Protein AF-0000000087189036 (afdb_homodimer)

Structure (mmCIF, N/CA/C/O backbone):
data_AF-0000000087189036-model_v1
#
loop_
_entity.id
_entity.type
_entity.pdbx_description
1 polymer 'Glucose-1-phosphate thymidylyltransferase'
#
loop_
_atom_site.group_PDB
_atom_site.id
_atom_site.type_symbol
_atom_site.label_atom_id
_atom_site.label_alt_id
_atom_site.label_comp_id
_atom_site.label_asym_id
_atom_site.label_entity_id
_atom_site.label_seq_id
_atom_site.pdbx_PDB_ins_code
_atom_site.Cartn_x
_atom_site.Cartn_y
_atom_site.Cartn_z
_atom_site.occupancy
_atom_site.B_iso_or_equiv
_atom_site.auth_seq_id
_atom_site.auth_comp_id
_atom_site.auth_asym_id
_atom_site.auth_atom_id
_atom_site.pdbx_PDB_model_num
ATOM 1 N N . MET A 1 1 ? 20.219 30.484 13.648 1 93.75 1 MET A N 1
ATOM 2 C CA . MET A 1 1 ? 19.25 29.469 14.047 1 93.75 1 MET A CA 1
ATOM 3 C C . MET A 1 1 ? 18.969 28.5 12.898 1 93.75 1 MET A C 1
ATOM 5 O O . MET A 1 1 ? 18.891 28.922 11.742 1 93.75 1 MET A O 1
ATOM 9 N N . LYS A 1 2 ? 18.953 27.203 13.164 1 98.38 2 LYS A N 1
ATOM 10 C CA . LYS A 1 2 ? 18.625 26.172 12.195 1 98.38 2 LYS A CA 1
ATOM 11 C C . LYS A 1 2 ? 17.281 25.516 12.508 1 98.38 2 LYS A C 1
ATOM 13 O O . LYS A 1 2 ? 16.609 25.906 13.469 1 98.38 2 LYS A O 1
ATOM 18 N N . ALA A 1 3 ? 16.859 24.656 11.586 1 98.81 3 ALA A N 1
ATOM 19 C CA . ALA A 1 3 ? 15.625 23.922 11.859 1 98.81 3 ALA A CA 1
ATOM 20 C C . ALA A 1 3 ? 15.828 22.422 11.672 1 98.81 3 ALA A C 1
ATOM 22 O O . ALA A 1 3 ? 16.656 22 10.867 1 98.81 3 ALA A O 1
ATOM 23 N N . LEU A 1 4 ? 15.156 21.656 12.453 1 98.81 4 LEU A N 1
ATOM 24 C CA . LEU A 1 4 ? 15.125 20.203 12.359 1 98.81 4 LEU A CA 1
ATOM 25 C C . LEU A 1 4 ? 13.688 19.703 12.211 1 98.81 4 LEU A C 1
ATOM 27 O O . LEU A 1 4 ? 12.844 19.953 13.078 1 98.81 4 LEU A O 1
ATOM 31 N N . VAL A 1 5 ? 13.406 19.047 11.125 1 98.62 5 VAL A N 1
ATOM 32 C CA . VAL A 1 5 ? 12.078 18.516 10.844 1 98.62 5 VAL A CA 1
ATOM 33 C C . VAL A 1 5 ? 12.102 17 10.922 1 98.62 5 VAL A C 1
ATOM 35 O O . VAL A 1 5 ? 12.969 16.359 10.312 1 98.62 5 VAL A O 1
ATOM 38 N N . LEU A 1 6 ? 11.242 16.453 11.68 1 97.06 6 LEU A N 1
ATOM 39 C CA . LEU A 1 6 ? 11.195 15 11.852 1 97.06 6 LEU A CA 1
ATOM 40 C C . LEU A 1 6 ? 10.195 14.375 10.891 1 97.06 6 LEU A C 1
ATOM 42 O O . LEU A 1 6 ? 9.008 14.703 10.914 1 97.06 6 LEU A O 1
ATOM 46 N N . SER A 1 7 ? 10.625 13.445 10.07 1 93.81 7 SER A N 1
ATOM 47 C CA . SER A 1 7 ? 9.805 12.758 9.078 1 93.81 7 SER A CA 1
ATOM 48 C C . SER A 1 7 ? 10.109 11.258 9.055 1 93.81 7 SER A C 1
ATOM 50 O O . SER A 1 7 ? 10.141 10.648 7.984 1 93.81 7 SER A O 1
ATOM 52 N N . GLY A 1 8 ? 10.383 10.641 10.18 1 85.31 8 GLY A N 1
ATOM 53 C CA . GLY A 1 8 ? 10.82 9.25 10.211 1 85.31 8 GLY A CA 1
ATOM 54 C C . GLY A 1 8 ? 9.727 8.289 10.625 1 85.31 8 GLY A C 1
ATOM 55 O O . GLY A 1 8 ? 9.906 7.074 10.586 1 85.31 8 GLY A O 1
ATOM 56 N N . GLY A 1 9 ? 8.555 8.75 10.914 1 83.44 9 GLY A N 1
ATOM 57 C CA . GLY A 1 9 ? 7.496 7.883 11.414 1 83.44 9 GLY A CA 1
ATOM 58 C C . GLY A 1 9 ? 6.926 6.961 10.344 1 83.44 9 GLY A C 1
ATOM 59 O O . GLY A 1 9 ? 6.871 7.328 9.172 1 83.44 9 GLY A O 1
ATOM 60 N N . SER A 1 10 ? 6.441 5.773 10.742 1 82.81 10 SER A N 1
ATOM 61 C CA . SER A 1 10 ? 5.969 4.738 9.82 1 82.81 10 SER A CA 1
ATOM 62 C C . SER A 1 10 ? 4.566 5.047 9.312 1 82.81 10 SER A C 1
ATOM 64 O O . SER A 1 10 ? 4.141 4.52 8.281 1 82.81 10 SER A O 1
ATOM 66 N N . GLY A 1 11 ? 3.793 5.773 10.055 1 89.75 11 GLY A N 1
ATOM 67 C CA . GLY A 1 11 ? 2.477 6.207 9.609 1 89.75 11 GLY A CA 1
ATOM 68 C C . GLY A 1 11 ? 1.443 5.094 9.641 1 89.75 11 GLY A C 1
ATOM 69 O O . GLY A 1 11 ? 0.554 5.047 8.781 1 89.75 11 GLY A O 1
ATOM 70 N N . THR A 1 12 ? 1.491 4.145 10.609 1 90.62 12 THR A N 1
ATOM 71 C CA . THR A 1 12 ? 0.634 2.965 10.656 1 90.62 12 THR A CA 1
ATOM 72 C C . THR A 1 12 ? -0.831 3.367 10.797 1 90.62 12 THR A C 1
ATOM 74 O O . THR A 1 12 ? -1.716 2.709 10.242 1 90.62 12 THR A O 1
ATOM 77 N N . ARG A 1 13 ? -1.108 4.523 11.445 1 92 13 ARG A N 1
ATOM 78 C CA . ARG A 1 13 ? -2.486 4.938 11.688 1 92 13 ARG A CA 1
ATOM 79 C C . ARG A 1 13 ? -3.078 5.629 10.469 1 92 13 ARG A C 1
ATOM 81 O O . ARG A 1 13 ? -4.27 5.945 10.445 1 92 13 ARG A O 1
ATOM 88 N N . LEU A 1 14 ? -2.316 5.789 9.469 1 95.69 14 LEU A N 1
ATOM 89 C CA . LEU A 1 14 ? -2.793 6.453 8.258 1 95.69 14 LEU A CA 1
ATOM 90 C C . LEU A 1 14 ? -2.98 5.449 7.125 1 95.69 14 LEU A C 1
ATOM 92 O O . LEU A 1 14 ? -3.193 5.836 5.977 1 95.69 14 LEU A O 1
ATOM 96 N N . ARG A 1 15 ? -2.807 4.188 7.449 1 96.06 15 ARG A N 1
ATOM 97 C CA . ARG A 1 15 ? -3.131 3.182 6.445 1 96.06 15 ARG A CA 1
ATOM 98 C C . ARG A 1 15 ? -4.57 3.332 5.965 1 96.06 15 ARG A C 1
ATOM 100 O O . ARG A 1 15 ? -5.449 3.719 6.738 1 96.06 15 ARG A O 1
ATOM 107 N N . PRO A 1 16 ? -4.848 3.133 4.688 1 97.25 16 PRO A N 1
ATOM 108 C CA . PRO A 1 16 ? -4 2.422 3.729 1 97.25 16 PRO A CA 1
ATOM 109 C C . PRO A 1 16 ? -3.031 3.348 2.996 1 97.25 16 PRO A C 1
ATOM 111 O O . PRO A 1 16 ? -2.193 2.881 2.219 1 97.25 16 PRO A O 1
ATOM 114 N N . PHE A 1 17 ? -3.027 4.594 3.195 1 97.19 17 PHE A N 1
ATOM 115 C CA . PHE A 1 17 ? -2.266 5.555 2.404 1 97.19 17 PHE A CA 1
ATOM 116 C C . PHE A 1 17 ? -0.776 5.441 2.707 1 97.19 17 PHE A C 1
ATOM 118 O O . PHE A 1 17 ? 0.056 5.547 1.802 1 97.19 17 PHE A O 1
ATOM 125 N N . SER A 1 18 ? -0.457 5.164 3.947 1 95.75 18 SER A N 1
ATOM 126 C CA . SER A 1 18 ? 0.939 5.109 4.367 1 95.75 18 SER A CA 1
ATOM 127 C C . SER A 1 18 ? 1.623 3.844 3.855 1 95.75 18 SER A C 1
ATOM 129 O O . SER A 1 18 ? 2.84 3.693 3.986 1 95.75 18 SER A O 1
ATOM 131 N N . HIS A 1 19 ? 0.878 2.916 3.236 1 94.56 19 HIS A N 1
ATOM 132 C CA . HIS A 1 19 ? 1.521 1.787 2.576 1 94.56 19 HIS A CA 1
ATOM 133 C C . HIS A 1 19 ? 2.309 2.24 1.352 1 94.56 19 HIS A C 1
ATOM 135 O O . HIS A 1 19 ? 3.299 1.607 0.975 1 94.56 19 HIS A O 1
ATOM 141 N N . SER A 1 20 ? 1.909 3.357 0.761 1 94.06 20 SER A N 1
ATOM 142 C CA . SER A 1 20 ? 2.506 3.727 -0.518 1 94.06 20 SER A CA 1
ATOM 143 C C . SER A 1 20 ? 3.213 5.074 -0.428 1 94.06 20 SER A C 1
ATOM 145 O O . SER A 1 20 ? 3.961 5.453 -1.333 1 94.06 20 SER A O 1
ATOM 147 N N . MET A 1 21 ? 2.988 5.734 0.669 1 93.81 21 MET A N 1
ATOM 148 C CA . MET A 1 21 ? 3.639 7.035 0.784 1 93.81 21 MET A CA 1
ATOM 149 C C . MET A 1 21 ? 3.91 7.383 2.244 1 93.81 21 MET A C 1
ATOM 151 O O . MET A 1 21 ? 3.143 7 3.131 1 93.81 21 MET A O 1
ATOM 155 N N . PRO A 1 22 ? 5.02 8.211 2.475 1 94.62 22 PRO A N 1
ATOM 156 C CA . PRO A 1 22 ? 5.195 8.742 3.828 1 94.62 22 PRO A CA 1
ATOM 157 C C . PRO A 1 22 ? 4.039 9.641 4.266 1 94.62 22 PRO A C 1
ATOM 159 O O . PRO A 1 22 ? 3.504 10.398 3.455 1 94.62 22 PRO A O 1
ATOM 162 N N . LYS A 1 23 ? 3.695 9.523 5.504 1 94.69 23 LYS A N 1
ATOM 163 C CA . LYS A 1 23 ? 2.547 10.289 5.984 1 94.69 23 LYS A CA 1
ATOM 164 C C . LYS A 1 23 ? 2.785 11.789 5.84 1 94.69 23 LYS A C 1
ATOM 166 O O . LYS A 1 23 ? 1.837 12.555 5.68 1 94.69 23 LYS A O 1
ATOM 171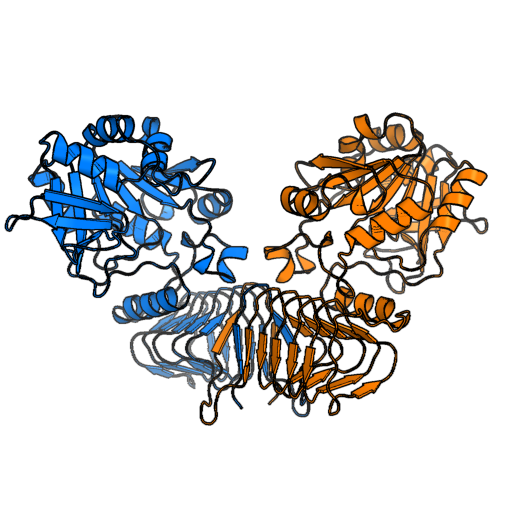 N N . GLN A 1 24 ? 4.02 12.227 5.867 1 95.62 24 GLN A N 1
ATOM 172 C CA . GLN A 1 24 ? 4.359 13.648 5.777 1 95.62 24 GLN A CA 1
ATOM 173 C C . GLN A 1 24 ? 4.109 14.18 4.367 1 95.62 24 GLN A C 1
ATOM 175 O O . GLN A 1 24 ? 4.117 15.391 4.148 1 95.62 24 GLN A O 1
ATOM 180 N N . LEU A 1 25 ? 3.938 13.281 3.42 1 96.81 25 LEU A N 1
ATOM 181 C CA . LEU A 1 25 ? 3.689 13.711 2.047 1 96.81 25 LEU A CA 1
ATOM 182 C C . LEU A 1 25 ? 2.197 13.688 1.729 1 96.81 25 LEU A C 1
ATOM 184 O O . LEU A 1 25 ? 1.791 14.016 0.613 1 96.81 25 LEU A O 1
ATOM 188 N N . MET A 1 26 ? 1.364 13.266 2.67 1 97.12 26 MET A N 1
ATOM 189 C CA . MET A 1 26 ? -0.082 13.305 2.473 1 97.12 26 MET A CA 1
ATOM 190 C C . MET A 1 26 ? -0.547 14.711 2.119 1 97.12 26 MET A C 1
ATOM 192 O O . MET A 1 26 ? -0.223 15.672 2.822 1 97.12 26 MET A O 1
ATOM 196 N N . PRO A 1 27 ? -1.29 14.875 1.108 1 97.62 27 PRO A N 1
ATOM 197 C CA . PRO A 1 27 ? -1.709 16.219 0.71 1 97.62 27 PRO A CA 1
ATOM 198 C C . PRO A 1 27 ? -2.898 16.734 1.52 1 97.62 27 PRO A C 1
ATOM 200 O O . PRO A 1 27 ? -3.84 15.977 1.782 1 97.62 27 PRO A O 1
ATOM 203 N N . ILE A 1 28 ? -2.805 17.891 1.93 1 97.75 28 ILE A N 1
ATOM 204 C CA . ILE A 1 28 ? -3.883 18.688 2.494 1 97.75 28 ILE A CA 1
ATOM 205 C C . ILE A 1 28 ? -4.148 19.891 1.595 1 97.75 28 ILE A C 1
ATOM 207 O O . ILE A 1 28 ? -3.271 20.734 1.396 1 97.75 28 ILE A O 1
ATOM 211 N N . ALA A 1 29 ? -5.391 19.953 1.033 1 98.19 29 ALA A N 1
ATOM 212 C CA . ALA A 1 29 ? -5.695 20.969 0.027 1 98.19 29 ALA A CA 1
ATOM 213 C C . ALA A 1 29 ? -4.668 20.953 -1.104 1 98.19 29 ALA A C 1
ATOM 215 O O . ALA A 1 29 ? -4.188 22 -1.536 1 98.19 29 ALA A O 1
ATOM 216 N N . ASN A 1 30 ? -4.203 19.781 -1.51 1 98.19 30 ASN A N 1
ATOM 217 C CA . ASN A 1 30 ? -3.354 19.453 -2.65 1 98.19 30 ASN A CA 1
ATOM 218 C C . ASN A 1 30 ? -1.903 19.859 -2.396 1 98.19 30 ASN A C 1
ATOM 220 O O . ASN A 1 30 ? -1.103 19.922 -3.33 1 98.19 30 ASN A O 1
ATOM 224 N N . LYS A 1 31 ? -1.569 20.109 -1.142 1 97.19 31 LYS A N 1
ATOM 225 C CA . LYS A 1 31 ? -0.198 20.406 -0.733 1 97.19 31 LYS A CA 1
ATOM 226 C C . LYS A 1 31 ? 0.262 19.453 0.367 1 97.19 31 LYS A C 1
ATOM 228 O O . LYS A 1 31 ? -0.455 19.234 1.346 1 97.19 31 LYS A O 1
ATOM 233 N N . PRO A 1 32 ? 1.471 18.859 0.151 1 97.25 32 PRO A N 1
ATOM 234 C CA . PRO A 1 32 ? 1.954 17.953 1.19 1 97.25 32 PRO A CA 1
ATOM 235 C C . PRO A 1 32 ? 2.082 18.625 2.555 1 97.25 32 PRO A C 1
ATOM 237 O O . PRO A 1 32 ? 2.49 19.781 2.637 1 97.25 32 PRO A O 1
ATOM 240 N N . VAL A 1 33 ? 1.792 17.906 3.607 1 97.19 33 VAL A N 1
ATOM 241 C CA . VAL A 1 33 ? 1.893 18.391 4.98 1 97.19 33 VAL A CA 1
ATOM 242 C C . VAL A 1 33 ? 3.283 18.969 5.223 1 97.19 33 VAL A C 1
ATOM 244 O O . VAL A 1 33 ? 3.42 20.062 5.785 1 97.19 33 VAL A O 1
ATOM 247 N N . LEU A 1 34 ? 4.293 18.312 4.703 1 97.25 34 LEU A N 1
ATOM 248 C CA . LEU A 1 34 ? 5.684 18.688 4.938 1 97.25 34 LEU A CA 1
ATOM 249 C C . LEU A 1 34 ? 5.98 20.062 4.332 1 97.25 34 LEU A C 1
ATOM 251 O O . LEU A 1 34 ? 6.809 20.812 4.855 1 97.25 34 LEU A O 1
ATOM 255 N N . GLU A 1 35 ? 5.328 20.422 3.318 1 97.75 35 GLU A N 1
ATOM 256 C CA . GLU A 1 35 ? 5.539 21.734 2.709 1 97.75 35 GLU A CA 1
ATOM 257 C C . GLU A 1 35 ? 4.977 22.844 3.586 1 97.75 35 GLU A C 1
ATOM 259 O O . GLU A 1 35 ? 5.555 23.938 3.666 1 97.75 35 GLU A O 1
ATOM 264 N N . TYR A 1 36 ? 3.832 22.594 4.223 1 97.5 36 TYR A N 1
ATOM 265 C CA . TYR A 1 36 ? 3.318 23.562 5.184 1 97.5 36 TYR A CA 1
ATOM 266 C C . TYR A 1 36 ? 4.328 23.812 6.301 1 97.5 36 TYR A C 1
ATOM 268 O O . TYR A 1 36 ? 4.555 24.953 6.695 1 97.5 36 TYR A O 1
ATOM 276 N N . VAL A 1 37 ? 4.918 22.734 6.73 1 98 37 VAL A N 1
ATOM 277 C CA . VAL A 1 37 ? 5.895 22.797 7.809 1 98 37 VAL A CA 1
ATOM 278 C C . VAL A 1 37 ? 7.09 23.641 7.379 1 98 37 VAL A C 1
ATOM 280 O O . VAL A 1 37 ? 7.504 24.547 8.094 1 98 37 VAL A O 1
ATOM 283 N N . LEU A 1 38 ? 7.602 23.406 6.199 1 98.44 38 LEU A N 1
ATOM 284 C CA . LEU A 1 38 ? 8.766 24.125 5.688 1 98.44 38 LEU A CA 1
ATOM 285 C C . LEU A 1 38 ? 8.453 25.594 5.461 1 98.44 38 LEU A C 1
ATOM 287 O O . LEU A 1 38 ? 9.289 26.469 5.73 1 98.44 38 LEU A O 1
ATOM 291 N N . GLU A 1 39 ? 7.305 25.875 5 1 98.06 39 GLU A N 1
ATOM 292 C CA . GLU A 1 39 ? 6.883 27.25 4.809 1 98.06 39 GLU A CA 1
ATOM 293 C C . GLU A 1 39 ? 6.805 28 6.137 1 98.06 39 GLU A C 1
ATOM 295 O O . GLU A 1 39 ? 7.207 29.156 6.227 1 98.06 39 GLU A O 1
ATOM 300 N N . ASN A 1 40 ? 6.266 27.328 7.121 1 97.94 40 ASN A N 1
ATOM 301 C CA . ASN A 1 40 ? 6.219 27.922 8.461 1 97.94 40 ASN A CA 1
ATOM 302 C C . ASN A 1 40 ? 7.613 28.266 8.969 1 97.94 40 ASN A C 1
ATOM 304 O O . ASN A 1 40 ? 7.832 29.344 9.516 1 97.94 40 ASN A O 1
ATOM 308 N N . ILE A 1 41 ? 8.516 27.359 8.766 1 98.5 41 ILE A N 1
ATOM 309 C CA . ILE A 1 41 ? 9.883 27.547 9.219 1 98.5 41 ILE A CA 1
ATOM 310 C C . ILE A 1 41 ? 10.523 28.703 8.461 1 98.5 41 ILE A C 1
ATOM 312 O O . ILE A 1 41 ? 11.141 29.594 9.062 1 98.5 41 ILE A O 1
ATOM 316 N N . ARG A 1 42 ? 10.383 28.719 7.188 1 98.5 42 ARG A N 1
ATOM 317 C CA . ARG A 1 42 ? 10.945 29.781 6.359 1 98.5 42 ARG A CA 1
ATOM 318 C C . ARG A 1 42 ? 10.445 31.156 6.816 1 98.5 42 ARG A C 1
ATOM 320 O O . ARG A 1 42 ? 11.203 32.125 6.832 1 98.5 42 ARG A O 1
ATOM 327 N N . ALA A 1 43 ? 9.219 31.234 7.148 1 98.12 43 ALA A N 1
ATOM 328 C CA . ALA A 1 43 ? 8.594 32.5 7.555 1 98.12 43 ALA A CA 1
ATOM 329 C C . ALA A 1 43 ? 9.25 33.031 8.812 1 98.12 43 ALA A C 1
ATOM 331 O O . ALA A 1 43 ? 9.141 34.25 9.102 1 98.12 43 ALA A O 1
ATOM 332 N N . THR A 1 44 ? 9.852 32.219 9.562 1 97.88 44 THR A N 1
ATOM 333 C CA . THR A 1 44 ? 10.547 32.688 10.766 1 97.88 44 THR A CA 1
ATOM 334 C C . THR A 1 44 ? 11.914 33.25 10.414 1 97.88 44 THR A C 1
ATOM 336 O O . THR A 1 44 ? 12.594 33.812 11.273 1 97.88 44 THR A O 1
ATOM 339 N N . GLY A 1 45 ? 12.391 33.031 9.234 1 97.38 45 GLY A N 1
ATOM 340 C CA . GLY A 1 45 ? 13.695 33.5 8.797 1 97.38 45 GLY A CA 1
ATOM 341 C C . GLY A 1 45 ? 14.75 32.406 8.789 1 97.38 45 GLY A C 1
ATOM 342 O O . GLY A 1 45 ? 15.914 32.656 8.477 1 97.38 45 GLY A O 1
ATOM 343 N N . VAL A 1 46 ? 14.375 31.25 9.109 1 98.12 46 VAL A N 1
ATOM 344 C CA . VAL A 1 46 ? 15.305 30.125 9.117 1 98.12 46 VAL A CA 1
ATOM 345 C C . VAL A 1 46 ? 15.289 29.438 7.758 1 98.12 46 VAL A C 1
ATOM 347 O O . VAL A 1 46 ? 14.227 29.078 7.246 1 98.12 46 VAL A O 1
ATOM 350 N N . HIS A 1 47 ? 16.469 29.156 7.203 1 98.31 47 HIS A N 1
ATOM 351 C CA . HIS A 1 47 ? 16.516 28.609 5.848 1 98.31 47 HIS A CA 1
ATOM 352 C C . HIS A 1 47 ? 17.312 27.312 5.797 1 98.31 47 HIS A C 1
ATOM 354 O O . HIS A 1 47 ? 17.234 26.562 4.824 1 98.31 47 HIS A O 1
ATOM 360 N N . ASP A 1 48 ? 18.172 27.078 6.746 1 98.56 48 ASP A N 1
ATOM 361 C CA . ASP A 1 48 ? 18.938 25.828 6.836 1 98.56 48 ASP A CA 1
ATOM 362 C C . ASP A 1 48 ? 18.156 24.781 7.633 1 98.56 48 ASP A C 1
ATOM 364 O O . ASP A 1 48 ? 18.031 24.891 8.852 1 98.56 48 ASP A O 1
ATOM 368 N N . ILE A 1 49 ? 17.641 23.797 6.93 1 98.81 49 ILE A N 1
ATOM 369 C CA . ILE A 1 49 ? 16.719 22.859 7.547 1 98.81 49 ILE A CA 1
ATOM 370 C C . ILE A 1 49 ? 17.234 21.438 7.383 1 98.81 49 ILE A C 1
ATOM 372 O O . ILE A 1 49 ? 17.547 21 6.27 1 98.81 49 ILE A O 1
ATOM 376 N N . GLY A 1 50 ? 17.453 20.688 8.469 1 98.75 50 GLY A N 1
ATOM 377 C CA . GLY A 1 50 ? 17.672 19.25 8.445 1 98.75 50 GLY A CA 1
ATOM 378 C C . GLY A 1 50 ? 16.391 18.453 8.508 1 98.75 50 GLY A C 1
ATOM 379 O O . GLY A 1 50 ? 15.508 18.75 9.32 1 98.75 50 GLY A O 1
ATOM 380 N N . ILE A 1 51 ? 16.219 17.469 7.645 1 98.5 51 ILE A N 1
ATOM 381 C CA . ILE A 1 51 ? 15.055 16.594 7.652 1 98.5 51 ILE A CA 1
ATOM 382 C C . ILE A 1 51 ? 15.492 15.18 8.055 1 98.5 51 ILE A C 1
ATOM 384 O O . ILE A 1 51 ? 16.25 14.523 7.332 1 98.5 51 ILE A O 1
ATOM 388 N N . VAL A 1 52 ? 15.023 14.766 9.203 1 97.94 52 VAL A N 1
ATOM 389 C CA . VAL A 1 52 ? 15.289 13.398 9.641 1 97.94 52 VAL A CA 1
ATOM 390 C C . VAL A 1 52 ? 14.344 12.438 8.914 1 97.94 52 VAL A C 1
ATOM 392 O O . VAL A 1 52 ? 13.117 12.594 8.984 1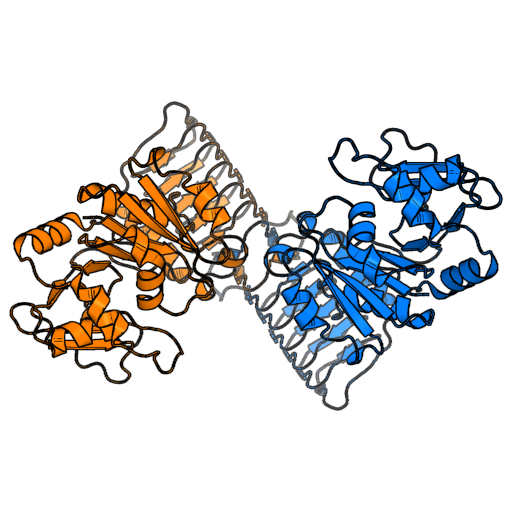 97.94 52 VAL A O 1
ATOM 395 N N . THR A 1 53 ? 14.883 11.43 8.219 1 96 53 THR A N 1
ATOM 396 C CA . THR A 1 53 ? 14.062 10.539 7.41 1 96 53 THR A CA 1
ATOM 397 C C . THR A 1 53 ? 14.227 9.094 7.871 1 96 53 THR A C 1
ATOM 399 O O . THR A 1 53 ? 15.25 8.734 8.453 1 96 53 THR A O 1
ATOM 402 N N . GLY A 1 54 ? 13.18 8.352 7.68 1 92 54 GLY A N 1
ATOM 403 C CA . GLY A 1 54 ? 13.227 6.918 7.914 1 92 54 GLY A CA 1
ATOM 404 C C . GLY A 1 54 ? 13.367 6.105 6.641 1 92 54 GLY A C 1
ATOM 405 O O . GLY A 1 54 ? 14.133 6.473 5.746 1 92 54 GLY A O 1
ATOM 406 N N . ASP A 1 55 ? 12.633 4.984 6.539 1 85.44 55 ASP A N 1
ATOM 407 C CA . ASP A 1 55 ? 12.758 4.004 5.465 1 85.44 55 ASP A CA 1
ATOM 408 C C . ASP A 1 55 ? 12.273 4.578 4.137 1 85.44 55 ASP A C 1
ATOM 410 O O . ASP A 1 55 ? 12.672 4.109 3.07 1 85.44 55 ASP A O 1
ATOM 414 N N . ARG A 1 56 ? 11.547 5.656 4.191 1 89.31 56 ARG A N 1
ATOM 415 C CA . ARG A 1 56 ? 11.008 6.215 2.957 1 89.31 56 ARG A CA 1
ATOM 416 C C . ARG A 1 56 ? 11.641 7.566 2.646 1 89.31 56 ARG A C 1
ATOM 418 O O . ARG A 1 56 ? 11.023 8.414 2.002 1 89.31 56 ARG A O 1
ATOM 425 N N . GLY A 1 57 ? 12.828 7.719 3.043 1 92.69 57 GLY A N 1
ATOM 426 C CA . GLY A 1 57 ? 13.539 8.969 2.857 1 92.69 57 GLY A CA 1
ATOM 427 C C . GLY A 1 57 ? 13.703 9.352 1.398 1 92.69 57 GLY A C 1
ATOM 428 O O . GLY A 1 57 ? 13.672 10.539 1.055 1 92.69 57 GLY A O 1
ATOM 429 N N . ASP A 1 58 ? 13.781 8.344 0.551 1 93.19 58 ASP A N 1
ATOM 430 C CA . ASP A 1 58 ? 13.969 8.602 -0.875 1 93.19 58 ASP A CA 1
ATOM 431 C C . ASP A 1 58 ? 12.742 9.297 -1.468 1 93.19 58 ASP A C 1
ATOM 433 O O . ASP A 1 58 ? 12.875 10.156 -2.338 1 93.19 58 ASP A O 1
ATOM 437 N N . GLN A 1 59 ? 11.625 8.93 -1.012 1 94.5 59 GLN A N 1
ATOM 438 C CA . GLN A 1 59 ? 10.406 9.562 -1.501 1 94.5 59 GLN A CA 1
ATOM 439 C C . GLN A 1 59 ? 10.312 11.016 -1.051 1 94.5 59 GLN A C 1
ATOM 441 O O . GLN A 1 59 ? 9.883 11.883 -1.814 1 94.5 59 GLN A O 1
ATOM 446 N N . ILE A 1 60 ? 10.742 11.289 0.13 1 96.69 60 ILE A N 1
ATOM 447 C CA . ILE A 1 60 ? 10.734 12.648 0.661 1 96.69 60 ILE A CA 1
ATOM 448 C C . ILE A 1 60 ? 11.734 13.508 -0.114 1 96.69 60 ILE A C 1
ATOM 450 O O . ILE A 1 60 ? 11.406 14.617 -0.536 1 96.69 60 ILE A O 1
ATOM 454 N N . ALA A 1 61 ? 12.922 12.914 -0.28 1 97.06 61 ALA A N 1
ATOM 455 C CA . ALA A 1 61 ? 13.953 13.633 -1.021 1 97.06 61 ALA A CA 1
ATOM 456 C C . ALA A 1 61 ? 13.508 13.914 -2.453 1 97.06 61 ALA A C 1
ATOM 458 O O . ALA A 1 61 ? 13.789 14.984 -2.996 1 97.06 61 ALA A O 1
ATOM 459 N N . ALA A 1 62 ? 12.844 12.953 -3.037 1 96.44 62 ALA A N 1
ATOM 460 C CA . ALA A 1 62 ? 12.359 13.141 -4.402 1 96.44 62 ALA A CA 1
ATOM 461 C C . ALA A 1 62 ? 11.305 14.242 -4.465 1 96.44 62 ALA A C 1
ATOM 463 O O . ALA A 1 62 ? 11.273 15.023 -5.422 1 96.44 62 ALA A O 1
ATOM 464 N N . ALA A 1 63 ? 10.523 14.352 -3.469 1 95.25 63 ALA A N 1
ATOM 465 C CA . ALA A 1 63 ? 9.422 15.305 -3.453 1 95.25 63 ALA A CA 1
ATOM 466 C C . ALA A 1 63 ? 9.922 16.719 -3.188 1 95.25 63 ALA A C 1
ATOM 468 O O . ALA A 1 63 ? 9.398 17.688 -3.754 1 95.25 63 ALA A O 1
ATOM 469 N N . LEU A 1 64 ? 10.938 16.812 -2.34 1 97.19 64 LEU A N 1
ATOM 470 C CA . LEU A 1 64 ? 11.344 18.141 -1.876 1 97.19 64 LEU A CA 1
ATOM 471 C C . LEU A 1 64 ? 12.672 18.547 -2.502 1 97.19 64 LEU A C 1
ATOM 473 O O . LEU A 1 64 ? 13.047 19.734 -2.447 1 97.19 64 LEU A O 1
ATOM 477 N N . GLN A 1 65 ? 13.367 17.578 -3.031 1 97 65 GLN A N 1
ATOM 478 C CA . GLN A 1 65 ? 14.672 17.828 -3.635 1 97 65 GLN A CA 1
ATOM 479 C C . GLN A 1 65 ? 15.578 18.594 -2.678 1 97 65 GLN A C 1
ATOM 481 O O . GLN A 1 65 ? 15.773 18.188 -1.531 1 97 65 GLN A O 1
ATOM 486 N N . ASP A 1 66 ? 16.203 19.734 -3.162 1 97.25 66 ASP A N 1
ATOM 487 C CA . ASP A 1 66 ? 17.141 20.453 -2.305 1 97.25 66 ASP A CA 1
ATOM 488 C C . ASP A 1 66 ? 16.453 21.594 -1.566 1 97.25 66 ASP A C 1
ATOM 490 O O . ASP A 1 66 ? 17.094 22.328 -0.808 1 97.25 66 ASP A O 1
ATOM 494 N N . GLY A 1 67 ? 15.211 21.75 -1.768 1 97.38 67 GLY A N 1
ATOM 495 C CA . GLY A 1 67 ? 14.438 22.766 -1.068 1 97.38 67 GLY A CA 1
ATOM 496 C C . GLY A 1 67 ? 14.422 24.109 -1.778 1 97.38 67 GLY A C 1
ATOM 497 O O . GLY A 1 67 ? 13.734 25.031 -1.351 1 97.38 67 GLY A O 1
ATOM 498 N N . SER A 1 68 ? 15.117 24.266 -2.875 1 97.19 68 SER A N 1
ATOM 499 C CA . SER A 1 68 ? 15.25 25.531 -3.568 1 97.19 68 SER A CA 1
ATOM 500 C C . SER A 1 68 ? 13.891 26.062 -4.012 1 97.19 68 SER A C 1
ATOM 502 O O . SER A 1 68 ? 13.625 27.266 -3.92 1 97.19 68 SER A O 1
ATOM 504 N N . ARG A 1 69 ? 13.047 25.203 -4.422 1 95.81 69 ARG A N 1
ATOM 505 C CA . ARG A 1 69 ? 11.719 25.594 -4.879 1 95.81 69 ARG A CA 1
ATOM 506 C C . ARG A 1 69 ? 10.922 26.25 -3.762 1 95.81 69 ARG A C 1
ATOM 508 O O . ARG A 1 69 ? 10.062 27.094 -4.023 1 95.81 69 ARG A O 1
ATOM 515 N N . LEU A 1 70 ? 11.266 25.938 -2.537 1 96.88 70 LEU A N 1
ATOM 516 C CA . LEU A 1 70 ? 10.539 26.453 -1.382 1 96.88 70 LEU A CA 1
ATOM 517 C C . LEU A 1 70 ? 11.336 27.547 -0.688 1 96.88 70 LEU A C 1
ATOM 519 O O . LEU A 1 70 ? 10.945 28.031 0.374 1 96.88 70 LEU A O 1
ATOM 523 N N . GLY A 1 71 ? 12.492 27.891 -1.255 1 97.62 71 GLY A N 1
ATOM 524 C CA . GLY A 1 71 ? 13.305 28.984 -0.716 1 97.62 71 GLY A CA 1
ATOM 525 C C . GLY A 1 71 ? 14.102 28.578 0.509 1 97.62 71 GLY A C 1
ATOM 526 O O . GLY A 1 71 ? 14.367 29.406 1.382 1 97.62 71 GLY A O 1
ATOM 527 N N . VAL A 1 72 ? 14.344 27.297 0.665 1 98.25 72 VAL A N 1
ATOM 528 C CA . VAL A 1 72 ? 15.125 26.812 1.799 1 98.25 72 VAL A CA 1
ATOM 529 C C . VAL A 1 72 ? 16.234 25.875 1.307 1 98.25 72 VAL A C 1
ATOM 531 O O . VAL A 1 72 ? 16.312 25.578 0.114 1 98.25 72 VAL A O 1
ATOM 534 N N . ARG A 1 73 ? 17.094 25.516 2.201 1 98.5 73 ARG A N 1
ATOM 535 C CA . ARG A 1 73 ? 18.141 24.516 1.975 1 98.5 73 ARG A CA 1
ATOM 536 C C . ARG A 1 73 ? 17.922 23.281 2.85 1 98.5 73 ARG A C 1
ATOM 538 O O . ARG A 1 73 ? 17.891 23.391 4.078 1 98.5 73 ARG A O 1
ATOM 545 N N . LEU A 1 74 ? 17.859 22.156 2.145 1 98.56 74 LEU A N 1
ATOM 546 C CA . LEU A 1 74 ? 17.5 20.953 2.883 1 98.56 74 LEU A CA 1
ATOM 547 C C . LEU A 1 74 ? 18.703 20.016 2.982 1 98.56 74 LEU A C 1
ATOM 549 O O . LEU A 1 74 ? 19.453 19.859 2.018 1 98.56 74 LEU A O 1
ATOM 553 N N . THR A 1 75 ? 18.938 19.5 4.109 1 98.38 75 THR A N 1
ATOM 554 C CA . THR A 1 75 ? 19.859 18.391 4.367 1 98.38 75 THR A CA 1
ATOM 555 C C . THR A 1 75 ? 19.109 17.172 4.883 1 98.38 75 THR A C 1
ATOM 557 O O . THR A 1 75 ? 18.406 17.234 5.895 1 98.38 75 THR A O 1
ATOM 560 N N . TYR A 1 76 ? 19.203 16.047 4.191 1 98 76 TYR A N 1
ATOM 561 C CA . TYR A 1 76 ? 18.5 14.836 4.602 1 98 76 TYR A CA 1
ATOM 562 C C . TYR A 1 76 ? 19.359 14.008 5.539 1 98 76 TYR A C 1
ATOM 564 O O . TYR A 1 76 ? 20.531 13.719 5.234 1 98 76 TYR A O 1
ATOM 572 N N . LEU A 1 77 ? 18.828 13.672 6.645 1 97.81 77 LEU A N 1
ATOM 573 C CA . LEU A 1 77 ? 19.516 12.961 7.715 1 97.81 77 LEU A CA 1
ATOM 574 C C . LEU A 1 77 ? 18.828 11.625 8.008 1 97.81 77 LEU A C 1
ATOM 576 O O . LEU A 1 77 ? 17.875 11.57 8.781 1 97.81 77 LEU A O 1
ATOM 580 N N . PRO A 1 78 ? 19.344 10.492 7.473 1 95.31 78 PRO A N 1
ATOM 581 C CA . PRO A 1 78 ? 18.688 9.195 7.664 1 95.31 78 PRO A CA 1
ATOM 582 C C . PRO A 1 78 ? 18.828 8.672 9.086 1 95.31 78 PRO A C 1
ATOM 584 O O . PRO A 1 78 ? 19.922 8.734 9.672 1 95.31 78 PRO A O 1
ATOM 587 N N . GLN A 1 79 ? 17.734 8.312 9.633 1 92.75 79 GLN A N 1
ATOM 588 C CA . GLN A 1 79 ? 17.672 7.629 10.922 1 92.75 79 GLN A CA 1
ATOM 589 C C . GLN A 1 79 ? 17.453 6.129 10.742 1 92.75 79 GLN A C 1
ATOM 591 O O . GLN A 1 79 ? 16.578 5.715 9.984 1 92.75 79 GLN A O 1
ATOM 596 N N . ASP A 1 80 ? 18.125 5.273 11.391 1 86.25 80 ASP A N 1
ATOM 597 C CA . ASP A 1 80 ? 18.094 3.828 11.188 1 86.25 80 ASP A CA 1
ATOM 598 C C . ASP A 1 80 ? 16.797 3.232 11.75 1 86.25 80 ASP A C 1
ATOM 600 O O . ASP A 1 80 ? 16.266 2.264 11.203 1 86.25 80 ASP A O 1
ATOM 604 N N . ALA A 1 81 ? 16.344 3.758 12.836 1 86.56 81 ALA A N 1
ATOM 605 C CA . ALA A 1 81 ? 15.109 3.316 13.477 1 86.56 81 ALA A CA 1
ATOM 606 C C . ALA A 1 81 ? 14.453 4.453 14.258 1 86.56 81 ALA A C 1
ATOM 608 O O . ALA A 1 81 ? 15.133 5.375 14.703 1 86.56 81 ALA A O 1
ATOM 609 N N . PRO A 1 82 ? 13.156 4.324 14.289 1 85.81 82 PRO A N 1
ATOM 610 C CA . PRO A 1 82 ? 12.461 5.371 15.047 1 85.81 82 PRO A CA 1
ATOM 611 C C . PRO A 1 82 ? 12.617 5.215 16.562 1 85.81 82 PRO A C 1
ATOM 613 O O . PRO A 1 82 ? 11.656 4.859 17.25 1 85.81 82 PRO A O 1
ATOM 616 N N . ARG A 1 83 ? 13.711 5.641 17.094 1 91.25 83 ARG A N 1
ATOM 617 C CA . ARG A 1 83 ? 14.055 5.418 18.5 1 91.25 83 ARG A CA 1
ATOM 618 C C . ARG A 1 83 ? 13.688 6.625 19.344 1 91.25 83 ARG A C 1
ATOM 620 O O . ARG A 1 83 ? 14.266 6.836 20.422 1 91.25 83 ARG A O 1
ATOM 627 N N . GLY A 1 84 ? 12.828 7.52 18.828 1 92.69 84 GLY A N 1
ATOM 628 C CA . GLY A 1 84 ? 12.359 8.648 19.609 1 92.69 84 GLY A CA 1
ATOM 629 C C . GLY A 1 84 ? 12.836 9.984 19.078 1 92.69 84 GLY A C 1
ATOM 630 O O . GLY A 1 84 ? 13.789 10.039 18.297 1 92.69 84 GLY A O 1
ATOM 631 N N . LEU A 1 85 ? 12.242 11.039 19.609 1 95.06 85 LEU A N 1
ATOM 632 C CA . LEU A 1 85 ? 12.523 12.383 19.125 1 95.06 85 LEU A CA 1
ATOM 633 C C . LEU A 1 85 ? 13.914 12.836 19.562 1 95.06 85 LEU A C 1
ATOM 635 O O . LEU A 1 85 ? 14.609 13.539 18.812 1 95.06 85 LEU A O 1
ATOM 639 N N . ALA A 1 86 ? 14.289 12.484 20.766 1 97.38 86 ALA A N 1
ATOM 640 C CA . ALA A 1 86 ? 15.625 12.836 21.234 1 97.38 86 ALA A CA 1
ATOM 641 C C . ALA A 1 86 ? 16.703 12.148 20.391 1 97.38 86 ALA A C 1
ATOM 643 O O . ALA A 1 86 ? 17.766 12.727 20.125 1 97.38 86 ALA A O 1
ATOM 644 N N . HIS A 1 87 ? 16.438 10.938 20.031 1 96.75 87 HIS A N 1
ATOM 645 C CA . HIS A 1 87 ? 17.359 10.234 19.156 1 96.75 87 HIS A CA 1
ATOM 646 C C . HIS A 1 87 ? 17.5 10.945 17.812 1 96.75 87 HIS A C 1
ATOM 648 O O . HIS A 1 87 ? 18.594 10.969 17.234 1 96.75 87 HIS A O 1
ATOM 654 N N . ALA A 1 88 ? 16.391 11.484 17.344 1 96.75 88 ALA A N 1
ATOM 655 C CA . ALA A 1 88 ? 16.453 12.258 16.109 1 96.75 88 ALA A CA 1
ATOM 656 C C . ALA A 1 88 ? 17.406 13.445 16.234 1 96.75 88 ALA A C 1
ATOM 658 O O . ALA A 1 88 ? 18.141 13.766 15.305 1 96.75 88 ALA A O 1
ATOM 659 N N . VAL A 1 89 ? 17.422 14.07 17.375 1 97.94 89 VAL A N 1
ATOM 660 C CA . VAL A 1 89 ? 18.328 15.188 17.625 1 97.94 89 VAL A CA 1
ATOM 661 C C . VAL A 1 89 ? 19.781 14.688 17.641 1 97.94 89 VAL A C 1
ATOM 663 O O . VAL A 1 89 ? 20.672 15.336 17.094 1 97.94 89 VAL A O 1
ATOM 666 N N . ILE A 1 90 ? 20 13.531 18.25 1 97.62 90 ILE A N 1
ATOM 667 C CA . ILE A 1 90 ? 21.328 12.93 18.266 1 97.62 90 ILE A CA 1
ATOM 668 C C . ILE A 1 90 ? 21.797 12.688 16.828 1 97.62 90 ILE A C 1
ATOM 670 O O . ILE A 1 90 ? 22.922 13.023 16.469 1 97.62 90 ILE A O 1
ATOM 674 N N . THR A 1 91 ? 20.906 12.148 16.031 1 96.94 91 THR A N 1
ATOM 675 C CA . THR A 1 91 ? 21.188 11.852 14.633 1 96.94 91 THR A CA 1
ATOM 676 C C . THR A 1 91 ? 21.594 13.109 13.883 1 96.94 91 THR A C 1
ATOM 678 O O . THR A 1 91 ? 22.422 13.062 12.984 1 96.94 91 THR A O 1
ATOM 681 N N . ALA A 1 92 ? 21.062 14.266 14.312 1 98 92 ALA A N 1
ATOM 682 C CA . ALA A 1 92 ? 21.25 15.531 13.602 1 98 92 ALA A CA 1
ATOM 683 C C . ALA A 1 92 ? 22.359 16.359 14.25 1 98 92 ALA A C 1
ATOM 685 O O . ALA A 1 92 ? 22.547 17.531 13.891 1 98 92 ALA A O 1
ATOM 686 N N . ARG A 1 93 ? 23.109 15.852 15.141 1 98.06 93 ARG A N 1
ATOM 687 C CA . ARG A 1 93 ? 24.031 16.609 15.977 1 98.06 93 ARG A CA 1
ATOM 688 C C . ARG A 1 93 ? 25.047 17.375 15.125 1 98.06 93 ARG A C 1
ATOM 690 O O . ARG A 1 93 ? 25.281 18.562 15.344 1 98.06 93 ARG A O 1
ATOM 697 N N . ALA A 1 94 ? 25.656 16.688 14.133 1 98 94 ALA A N 1
ATOM 698 C CA . ALA A 1 94 ? 26.656 17.312 13.289 1 98 94 ALA A CA 1
ATOM 699 C C . ALA A 1 94 ? 26.078 18.484 12.508 1 98 94 ALA A C 1
ATOM 701 O O . ALA A 1 94 ? 26.734 19.516 12.336 1 98 94 ALA A O 1
ATOM 702 N N . PHE A 1 95 ? 24.875 18.344 12.086 1 98.38 95 PHE A N 1
ATOM 703 C CA . PHE A 1 95 ? 24.188 19.375 11.312 1 98.38 95 PHE A CA 1
ATOM 704 C C . PHE A 1 95 ? 23.844 20.562 12.195 1 98.38 95 PHE A C 1
ATOM 706 O O . PHE A 1 95 ? 24.047 21.719 11.797 1 98.38 95 PHE A O 1
ATOM 713 N N . LEU A 1 96 ? 23.297 20.281 13.391 1 98.31 96 LEU A N 1
ATOM 714 C CA . LEU A 1 96 ? 22.828 21.312 14.305 1 98.31 96 LEU A CA 1
ATOM 715 C C . LEU A 1 96 ? 24.016 22.078 14.898 1 98.31 96 LEU A C 1
ATOM 717 O O . LEU A 1 96 ? 23.906 23.281 15.18 1 98.31 96 LEU A O 1
ATOM 721 N N . ALA A 1 97 ? 25.172 21.328 15.156 1 97 97 ALA A N 1
ATOM 722 C CA . ALA A 1 97 ? 26.344 21.922 15.781 1 97 97 ALA A CA 1
ATOM 723 C C . ALA A 1 97 ? 25.984 22.641 17.078 1 97 97 ALA A C 1
ATOM 725 O O . ALA A 1 97 ? 25.344 22.062 17.953 1 97 97 ALA A O 1
ATOM 726 N N . GLU A 1 98 ? 26.375 24 17.156 1 97.06 98 GLU A N 1
ATOM 727 C CA . GLU A 1 98 ? 26.094 24.75 18.375 1 97.06 98 GLU A CA 1
ATOM 728 C C . GLU A 1 98 ? 25.078 25.859 18.109 1 97.06 98 GLU A C 1
ATOM 730 O O . GLU A 1 98 ? 25.031 26.844 18.844 1 97.06 98 GLU A O 1
ATOM 735 N N . ASP A 1 99 ? 24.297 25.672 17.094 1 97.62 99 ASP A N 1
ATOM 736 C CA . ASP A 1 99 ? 23.266 26.656 16.766 1 97.62 99 ASP A CA 1
ATOM 737 C C . ASP A 1 99 ? 22 26.438 17.578 1 97.62 99 ASP A C 1
ATOM 739 O O . ASP A 1 99 ? 21.672 25.297 17.938 1 97.62 99 ASP A O 1
ATOM 743 N N . ASP A 1 100 ? 21.297 27.562 17.875 1 98 100 ASP A N 1
ATOM 744 C CA . ASP A 1 100 ? 19.891 27.406 18.234 1 98 100 ASP A CA 1
ATOM 745 C C . ASP A 1 100 ? 19.094 26.766 17.094 1 98 100 ASP A C 1
ATOM 747 O O . ASP A 1 100 ? 19.484 26.875 15.93 1 98 100 ASP A O 1
ATOM 751 N N . PHE A 1 101 ? 18.047 26.062 17.484 1 98.56 101 PHE A N 1
ATOM 752 C CA . PHE A 1 101 ? 17.281 25.469 16.391 1 98.56 101 PHE A CA 1
ATOM 753 C C . PHE A 1 101 ? 15.82 25.281 16.797 1 98.56 101 PHE A C 1
ATOM 755 O O . PHE A 1 101 ? 15.508 25.188 17.984 1 98.56 101 PHE A O 1
ATOM 762 N N . VAL A 1 102 ? 14.969 25.297 15.797 1 98.69 102 VAL A N 1
ATOM 763 C CA . VAL A 1 102 ? 13.57 24.922 15.945 1 98.69 102 VAL A CA 1
ATOM 764 C C . VAL A 1 102 ? 13.375 23.469 15.492 1 98.69 102 VAL A C 1
ATOM 766 O O . VAL A 1 102 ? 13.852 23.094 14.414 1 98.69 102 VAL A O 1
ATOM 769 N N . MET A 1 103 ? 12.828 22.656 16.344 1 98.75 103 MET A N 1
ATOM 770 C CA . MET A 1 103 ? 12.43 21.281 16 1 98.75 103 MET A CA 1
ATOM 771 C C . MET A 1 103 ? 10.93 21.219 15.719 1 98.75 103 MET A C 1
ATOM 773 O O . MET A 1 103 ? 10.117 21.641 16.547 1 98.75 103 MET A O 1
ATOM 777 N N . TYR A 1 104 ? 10.586 20.734 14.602 1 98.5 104 TYR A N 1
ATOM 778 C CA . TYR A 1 104 ? 9.219 20.703 14.102 1 98.5 104 TYR A CA 1
ATOM 779 C C . TYR A 1 104 ? 8.828 19.297 13.648 1 98.5 104 TYR A C 1
ATOM 781 O O . TYR A 1 104 ? 9.492 18.719 12.789 1 98.5 104 TYR A O 1
ATOM 789 N N . LEU A 1 105 ? 7.812 18.703 14.336 1 97.19 105 LEU A N 1
ATOM 790 C CA . LEU A 1 105 ? 7.324 17.406 13.883 1 97.19 105 LEU A CA 1
ATOM 791 C C . LEU A 1 105 ? 6.629 17.531 12.531 1 97.19 105 LEU A C 1
ATOM 793 O O . LEU A 1 105 ? 5.668 18.281 12.391 1 97.19 105 LEU A O 1
ATOM 797 N N . GLY A 1 106 ? 7.055 16.75 11.578 1 96.69 106 GLY A N 1
ATOM 798 C CA . GLY A 1 106 ? 6.688 16.922 10.18 1 96.69 106 GLY A CA 1
ATOM 799 C C . GLY A 1 106 ? 5.242 16.547 9.898 1 96.69 106 GLY A C 1
ATOM 800 O O . GLY A 1 106 ? 4.746 16.766 8.789 1 96.69 106 GLY A O 1
ATOM 801 N N . ASP A 1 107 ? 4.488 16 10.859 1 95.06 107 ASP A N 1
ATOM 802 C CA . ASP A 1 107 ? 3.105 15.594 10.648 1 95.06 107 ASP A CA 1
ATOM 803 C C . ASP A 1 107 ? 2.137 16.516 11.398 1 95.06 107 ASP A C 1
ATOM 805 O O . ASP A 1 107 ? 0.955 16.188 11.531 1 95.06 107 ASP A O 1
ATOM 809 N N . ASN A 1 108 ? 2.615 17.641 11.914 1 96.31 108 ASN A N 1
ATOM 810 C CA . ASN A 1 108 ? 1.77 18.594 12.633 1 96.31 108 ASN A CA 1
ATOM 811 C C . ASN A 1 108 ? 1.435 19.812 11.773 1 96.31 108 ASN A C 1
ATOM 813 O O . ASN A 1 108 ? 2.324 20.422 11.172 1 96.31 108 ASN A O 1
ATOM 817 N N . MET A 1 109 ? 0.171 20.125 11.789 1 96.5 109 MET A N 1
ATOM 818 C CA . MET A 1 109 ? -0.328 21.25 11.008 1 96.5 109 MET A CA 1
ATOM 819 C C . MET A 1 109 ? -0.61 22.453 11.906 1 96.5 109 MET A C 1
ATOM 821 O O . MET A 1 109 ? -1.435 22.359 12.82 1 96.5 109 MET A O 1
ATOM 825 N N . LEU A 1 110 ? 0.092 23.5 11.656 1 96.69 110 LEU A N 1
ATOM 826 C CA . LEU A 1 110 ? -0.115 24.781 12.305 1 96.69 110 LEU A CA 1
ATOM 827 C C . LEU A 1 110 ? -0.302 25.891 11.266 1 96.69 110 LEU A C 1
ATOM 829 O O . LEU A 1 110 ? 0.581 26.734 11.078 1 96.69 110 LEU A O 1
ATOM 833 N N . PRO A 1 111 ? -1.483 25.984 10.734 1 94.38 111 PRO A N 1
ATOM 834 C CA . PRO A 1 111 ? -1.702 26.875 9.586 1 94.38 111 PRO A CA 1
ATOM 835 C C . PRO A 1 111 ? -1.452 28.344 9.922 1 94.38 111 PRO A C 1
ATOM 837 O O . PRO A 1 111 ? -1.131 29.125 9.031 1 94.38 111 PRO A O 1
ATOM 840 N N . ALA A 1 112 ? -1.522 28.75 11.18 1 94.25 112 ALA A N 1
ATOM 841 C CA . ALA A 1 112 ? -1.318 30.156 11.555 1 94.25 112 ALA A CA 1
ATOM 842 C C . ALA A 1 112 ? 0.168 30.469 11.672 1 94.25 112 ALA A C 1
ATOM 844 O O . ALA A 1 112 ? 0.542 31.625 11.93 1 94.25 112 ALA A O 1
ATOM 845 N N . GLY A 1 113 ? 0.969 29.453 11.555 1 96.12 113 GLY A N 1
ATOM 846 C CA . GLY A 1 113 ? 2.41 29.656 11.562 1 96.12 113 GLY A CA 1
ATOM 847 C C . GLY A 1 113 ? 2.996 29.719 12.961 1 96.12 113 GLY A C 1
ATOM 848 O O . GLY A 1 113 ? 2.279 29.547 13.953 1 96.12 113 GLY A O 1
ATOM 849 N N . ILE A 1 114 ? 4.352 29.984 12.969 1 97.5 114 ILE A N 1
ATOM 850 C CA . ILE A 1 114 ? 5.039 29.953 14.25 1 97.5 114 ILE A CA 1
ATOM 851 C C . ILE A 1 114 ? 5.977 31.156 14.367 1 97.5 114 ILE A C 1
ATOM 853 O O . ILE A 1 114 ? 6.934 31.125 15.141 1 97.5 114 ILE A O 1
ATOM 857 N N . THR A 1 115 ? 5.797 32.219 13.617 1 97.56 115 THR A N 1
ATOM 858 C CA . THR A 1 115 ? 6.688 33.375 13.562 1 97.56 115 THR A CA 1
ATOM 859 C C . THR A 1 115 ? 6.734 34.094 14.914 1 97.56 115 THR A C 1
ATOM 861 O O . THR A 1 115 ? 7.816 34.438 15.406 1 97.56 115 THR A O 1
ATOM 864 N N . ASP A 1 116 ? 5.566 34.25 15.523 1 96.62 116 ASP A N 1
ATOM 865 C CA . ASP A 1 116 ? 5.512 34.938 16.812 1 96.62 116 ASP A CA 1
ATOM 866 C C . ASP A 1 116 ? 6.25 34.125 17.891 1 96.62 116 ASP A C 1
ATOM 868 O O . ASP A 1 116 ? 6.957 34.719 18.719 1 96.62 116 ASP A O 1
ATOM 872 N N . ALA A 1 117 ? 6.012 32.875 17.844 1 96.62 117 ALA A N 1
ATOM 873 C CA . ALA A 1 117 ? 6.703 32.031 18.812 1 96.62 117 ALA A CA 1
ATOM 874 C C . ALA A 1 117 ? 8.219 32.094 18.625 1 96.62 117 ALA A C 1
ATOM 876 O O . ALA A 1 117 ? 8.961 32.156 19.609 1 96.62 117 ALA A O 1
ATOM 877 N N . ALA A 1 118 ? 8.688 32.062 17.422 1 97.56 118 ALA A N 1
ATOM 878 C CA . ALA A 1 118 ? 10.109 32.188 17.125 1 97.56 118 ALA A CA 1
ATOM 879 C C . ALA A 1 118 ? 10.68 33.5 17.625 1 97.56 118 ALA A C 1
ATOM 881 O O . ALA A 1 118 ? 11.758 33.531 18.219 1 97.56 118 ALA A O 1
ATOM 882 N N . ALA A 1 119 ? 9.945 34.562 17.406 1 96.88 119 ALA A N 1
ATOM 883 C CA . ALA A 1 119 ? 10.367 35.875 17.875 1 96.88 119 ALA A CA 1
ATOM 884 C C . ALA A 1 119 ? 10.461 35.938 19.406 1 96.88 119 ALA A C 1
ATOM 886 O O . ALA A 1 119 ? 11.414 36.5 19.953 1 96.88 119 ALA A O 1
ATOM 887 N N . GLY A 1 120 ? 9.484 35.375 19.969 1 96 120 GLY A N 1
ATOM 888 C CA . GLY A 1 120 ? 9.492 35.312 21.422 1 96 120 GLY A CA 1
ATOM 889 C C . GLY A 1 120 ? 10.695 34.562 21.984 1 96 120 GLY A C 1
ATOM 890 O O . GLY A 1 120 ? 11.297 34.969 22.969 1 96 120 GLY A O 1
ATOM 891 N N . PHE A 1 121 ? 11.031 33.5 21.344 1 97.31 121 PHE A N 1
ATOM 892 C CA . PHE A 1 121 ? 12.188 32.719 21.766 1 97.31 121 PHE A CA 1
ATOM 893 C C . PHE A 1 121 ? 13.477 33.531 21.625 1 97.31 121 PHE A C 1
ATOM 895 O O . PHE A 1 121 ? 14.32 33.5 22.516 1 97.31 121 PHE A O 1
ATOM 902 N N . ARG A 1 122 ? 13.625 34.156 20.547 1 94.94 122 ARG A N 1
ATOM 903 C CA . ARG A 1 122 ? 14.812 34.969 20.297 1 94.94 122 ARG A CA 1
ATOM 904 C C . ARG A 1 122 ? 14.945 36.062 21.328 1 94.94 122 ARG A C 1
ATOM 906 O O . ARG A 1 122 ? 16.062 36.375 21.766 1 94.94 122 ARG A O 1
ATOM 913 N N . ALA A 1 123 ? 13.836 36.562 21.766 1 94.75 123 ALA A N 1
ATOM 914 C CA . ALA A 1 123 ? 13.828 37.656 22.703 1 94.75 123 ALA A CA 1
ATOM 915 C C . ALA A 1 123 ? 14.094 37.188 24.125 1 94.75 123 ALA A C 1
ATOM 917 O O . ALA A 1 123 ? 14.828 37.844 24.875 1 94.75 123 ALA A O 1
ATOM 918 N N . ALA A 1 124 ? 13.523 36.125 24.5 1 91.69 124 ALA A N 1
ATOM 919 C CA . ALA A 1 124 ? 13.562 35.656 25.875 1 91.69 124 ALA A CA 1
ATOM 920 C C . ALA A 1 124 ? 14.875 34.938 26.172 1 91.69 124 ALA A C 1
ATOM 922 O O . ALA A 1 124 ? 15.32 34.875 27.328 1 91.69 124 ALA A O 1
ATOM 923 N N . ARG A 1 125 ? 15.469 34.281 25.25 1 88.31 125 ARG A N 1
ATOM 924 C CA . ARG A 1 125 ? 16.734 33.562 25.359 1 88.31 125 ARG A CA 1
ATOM 925 C C . ARG A 1 125 ? 16.656 32.469 26.406 1 88.31 125 ARG A C 1
ATOM 927 O O . ARG A 1 125 ? 17.547 32.344 27.25 1 88.31 125 ARG A O 1
ATOM 934 N N . THR A 1 126 ? 15.531 31.844 26.516 1 95.12 126 THR A N 1
ATOM 935 C CA . THR A 1 126 ? 15.383 30.672 27.359 1 95.12 126 THR A CA 1
ATOM 936 C C . THR A 1 126 ? 16.172 29.5 26.797 1 95.12 126 THR A C 1
ATOM 938 O O . THR A 1 126 ? 16.609 29.531 25.641 1 95.12 126 THR A O 1
ATOM 941 N N . ALA A 1 127 ? 16.438 28.562 27.672 1 97.38 127 ALA A N 1
ATOM 942 C CA . ALA A 1 127 ? 17.141 27.375 27.203 1 97.38 127 ALA A CA 1
ATOM 943 C C . ALA A 1 127 ? 16.312 26.609 26.188 1 97.38 127 ALA A C 1
ATOM 945 O O . ALA A 1 127 ? 16.844 26 25.266 1 97.38 127 ALA A O 1
ATOM 946 N N . ALA A 1 128 ? 15.047 26.578 26.453 1 98.44 128 ALA A N 1
ATOM 947 C CA . ALA A 1 128 ? 14.102 25.953 25.531 1 98.44 128 ALA A CA 1
ATOM 948 C C . ALA A 1 128 ? 12.734 26.625 25.609 1 98.44 128 ALA A C 1
ATOM 950 O O . ALA A 1 128 ? 12.414 27.266 26.594 1 98.44 128 ALA A O 1
ATOM 951 N N . GLN A 1 129 ? 12.039 26.531 24.547 1 98.44 129 GLN A N 1
ATOM 952 C CA . GLN A 1 129 ? 10.648 26.984 24.438 1 98.44 129 GLN A CA 1
ATOM 953 C C . GLN A 1 129 ? 9.797 25.953 23.719 1 98.44 129 GLN A C 1
ATOM 955 O O . GLN A 1 129 ? 10.211 25.422 22.688 1 98.44 129 GLN A O 1
ATOM 960 N N . VAL A 1 130 ? 8.648 25.641 24.297 1 98.38 130 VAL A N 1
ATOM 961 C CA . VAL A 1 130 ? 7.77 24.641 23.688 1 98.38 130 VAL A CA 1
ATOM 962 C C . VAL A 1 130 ? 6.406 25.266 23.406 1 98.38 130 VAL A C 1
ATOM 964 O O . VAL A 1 130 ? 5.941 26.141 24.141 1 98.38 130 VAL A O 1
ATOM 967 N N . LEU A 1 131 ? 5.848 24.828 22.281 1 98.31 131 LEU A N 1
ATOM 968 C CA . LEU A 1 131 ? 4.477 25.234 21.984 1 98.31 131 LEU A CA 1
ATOM 969 C C . LEU A 1 131 ? 3.48 24.234 22.547 1 98.31 131 LEU A C 1
ATOM 971 O O . LEU A 1 131 ? 3.684 23.016 22.438 1 98.31 131 LEU A O 1
ATOM 975 N N . VAL A 1 132 ? 2.424 24.719 23.172 1 98 132 VAL A N 1
ATOM 976 C CA . VAL A 1 132 ? 1.424 23.875 23.812 1 98 132 VAL A CA 1
ATOM 977 C C . VAL A 1 132 ? 0.024 24.328 23.406 1 98 132 VAL A C 1
ATOM 979 O O . VAL A 1 132 ? -0.155 25.438 22.906 1 98 132 VAL A O 1
ATOM 982 N N . HIS A 1 133 ? -0.866 23.453 23.531 1 96.88 133 HIS A N 1
ATOM 983 C CA . HIS A 1 133 ? -2.281 23.703 23.281 1 96.88 133 HIS A CA 1
ATOM 984 C C . HIS A 1 133 ? -3.156 22.938 24.266 1 96.88 133 HIS A C 1
ATOM 986 O O . HIS A 1 133 ? -2.83 21.797 24.641 1 96.88 133 HIS A O 1
ATOM 992 N N . LYS A 1 134 ? -4.254 23.609 24.734 1 95.31 134 LYS A N 1
ATOM 993 C CA . LYS A 1 134 ? -5.188 22.922 25.625 1 95.31 134 LYS A CA 1
ATOM 994 C C . LYS A 1 134 ? -5.977 21.844 24.891 1 95.31 134 LYS A C 1
ATOM 996 O O . LYS A 1 134 ? -6.516 22.109 23.812 1 95.31 134 LYS A O 1
ATOM 1001 N N . VAL A 1 135 ? -5.984 20.688 25.453 1 94.25 135 VAL A N 1
ATOM 1002 C CA . VAL A 1 135 ? -6.727 19.594 24.844 1 94.25 135 VAL A CA 1
ATOM 1003 C C . VAL A 1 135 ? -7.668 18.969 25.875 1 94.25 135 VAL A C 1
ATOM 1005 O O . VAL A 1 135 ? -7.453 19.094 27.078 1 94.25 135 VAL A O 1
ATOM 1008 N N . SER A 1 136 ? -8.75 18.312 25.359 1 92.75 136 SER A N 1
ATOM 1009 C CA . SER A 1 136 ? -9.742 17.703 26.234 1 92.75 136 SER A CA 1
ATOM 1010 C C . SER A 1 136 ? -9.18 16.469 26.938 1 92.75 136 SER A C 1
ATOM 1012 O O . SER A 1 136 ? -9.414 16.25 28.125 1 92.75 136 SER A O 1
ATOM 1014 N N . ASP A 1 137 ? -8.359 15.688 26.234 1 93.88 137 ASP A N 1
ATOM 1015 C CA . ASP A 1 137 ? -7.695 14.508 26.781 1 93.88 137 ASP A CA 1
ATOM 1016 C C . ASP A 1 137 ? -6.191 14.547 26.5 1 93.88 137 ASP A C 1
ATOM 1018 O O . ASP A 1 137 ? -5.75 14.188 25.406 1 93.88 137 ASP A O 1
ATOM 1022 N N . PRO A 1 138 ? -5.422 14.852 27.453 1 94.31 138 PRO A N 1
ATOM 1023 C CA . PRO A 1 138 ? -3.992 15.078 27.25 1 94.31 138 PRO A CA 1
ATOM 1024 C C . PRO A 1 138 ? -3.172 13.789 27.328 1 94.31 138 PRO A C 1
ATOM 1026 O O . PRO A 1 138 ? -1.953 13.82 27.141 1 94.31 138 PRO A O 1
ATOM 1029 N N . ARG A 1 139 ? -3.746 12.555 27.578 1 92.69 139 ARG A N 1
ATOM 1030 C CA . ARG A 1 139 ? -3.055 11.312 27.906 1 92.69 139 ARG A CA 1
ATOM 1031 C C . ARG A 1 139 ? -2.209 10.82 26.75 1 92.69 139 ARG A C 1
ATOM 1033 O O . ARG A 1 139 ? -1.263 10.055 26.938 1 92.69 139 ARG A O 1
ATOM 1040 N N . ALA A 1 140 ? -2.523 11.273 25.516 1 89.88 140 ALA A N 1
ATOM 1041 C CA . ALA A 1 140 ? -1.802 10.789 24.344 1 89.88 140 ALA A CA 1
ATOM 1042 C C . ALA A 1 140 ? -0.629 11.703 24 1 89.88 140 ALA A C 1
ATOM 1044 O O . ALA A 1 140 ? 0.118 11.445 23.062 1 89.88 140 ALA A O 1
ATOM 1045 N N . PHE A 1 141 ? -0.366 12.719 24.828 1 93.88 141 PHE A N 1
ATOM 1046 C CA . PHE A 1 141 ? 0.604 13.75 24.469 1 93.88 141 PHE A CA 1
ATOM 1047 C C . PHE A 1 141 ? 1.618 13.945 25.594 1 93.88 141 PHE A C 1
ATOM 1049 O O . PHE A 1 141 ? 1.442 13.414 26.688 1 93.88 141 PHE A O 1
ATOM 1056 N N . GLY A 1 142 ? 2.691 14.641 25.219 1 95.31 142 GLY A N 1
ATOM 1057 C CA . GLY A 1 142 ? 3.459 15.273 26.281 1 95.31 142 GLY A CA 1
ATOM 1058 C C . GLY A 1 142 ? 2.723 16.422 26.938 1 95.31 142 GLY A C 1
ATOM 1059 O O . GLY A 1 142 ? 2.111 17.25 26.25 1 95.31 142 GLY A O 1
ATOM 1060 N N . VAL A 1 143 ? 2.834 16.438 28.234 1 97.38 143 VAL A N 1
ATOM 1061 C CA . VAL A 1 143 ? 2.025 17.406 28.969 1 97.38 143 VAL A CA 1
ATOM 1062 C C . VAL A 1 143 ? 2.93 18.312 29.797 1 97.38 143 VAL A C 1
ATOM 1064 O O . VAL A 1 143 ? 3.826 17.844 30.484 1 97.38 143 VAL A O 1
ATOM 1067 N N . ALA A 1 144 ? 2.666 19.594 29.703 1 97.75 144 ALA A N 1
ATOM 1068 C CA . ALA A 1 144 ? 3.443 20.594 30.438 1 97.75 144 ALA A CA 1
ATOM 1069 C C . ALA A 1 144 ? 2.639 21.172 31.609 1 97.75 144 ALA A C 1
ATOM 1071 O O . ALA A 1 144 ? 1.454 21.469 31.453 1 97.75 144 ALA A O 1
ATOM 1072 N N . GLU A 1 145 ? 3.258 21.203 32.75 1 97.25 145 GLU A N 1
ATOM 1073 C CA . GLU A 1 145 ? 2.789 22 33.875 1 97.25 145 GLU A CA 1
ATOM 1074 C C . GLU A 1 145 ? 3.543 23.312 34 1 97.25 145 GLU A C 1
ATOM 1076 O O . GLU A 1 145 ? 4.773 23.328 34.031 1 97.25 145 GLU A O 1
ATOM 1081 N N . THR A 1 146 ? 2.812 24.359 34.031 1 97.19 146 THR A N 1
ATOM 1082 C CA . THR A 1 146 ? 3.475 25.656 33.969 1 97.19 146 THR A CA 1
ATOM 1083 C C . THR A 1 146 ? 3.096 26.531 35.156 1 97.19 146 THR A C 1
ATOM 1085 O O . THR A 1 146 ? 2.031 26.359 35.75 1 97.19 146 THR A O 1
ATOM 1088 N N . ALA A 1 147 ? 4 27.422 35.469 1 95.75 147 ALA A N 1
ATOM 1089 C CA . ALA A 1 147 ? 3.688 28.531 36.375 1 95.75 147 ALA A CA 1
ATOM 1090 C C . ALA A 1 147 ? 2.861 29.594 35.656 1 95.75 147 ALA A C 1
ATOM 1092 O O . ALA A 1 147 ? 2.707 29.547 34.438 1 95.75 147 ALA A O 1
ATOM 1093 N N . PRO A 1 148 ? 2.273 30.5 36.375 1 93.69 148 PRO A N 1
ATOM 1094 C CA . PRO A 1 148 ? 1.436 31.531 35.75 1 93.69 148 PRO A CA 1
ATOM 1095 C C . PRO A 1 148 ? 2.189 32.375 34.719 1 93.69 148 PRO A C 1
ATOM 1097 O O . PRO A 1 148 ? 1.585 32.875 33.781 1 93.69 148 PRO A O 1
ATOM 1100 N N . ASP A 1 149 ? 3.508 32.438 34.875 1 92.12 149 ASP A N 1
ATOM 1101 C CA . ASP A 1 149 ? 4.281 33.281 33.969 1 92.12 149 ASP A CA 1
ATOM 1102 C C . ASP A 1 149 ? 4.727 32.5 32.75 1 92.12 149 ASP A C 1
ATOM 1104 O O . ASP A 1 149 ? 5.473 33 31.906 1 92.12 149 ASP A O 1
ATOM 1108 N N . GLY A 1 150 ? 4.359 31.25 32.656 1 94.38 150 GLY A N 1
ATOM 1109 C CA . GLY A 1 150 ? 4.668 30.453 31.469 1 94.38 150 GLY A CA 1
ATOM 1110 C C . GLY A 1 150 ? 5.875 29.562 31.641 1 94.38 150 GLY A C 1
ATOM 1111 O O . GLY A 1 150 ? 6.18 28.75 30.781 1 94.38 150 GLY A O 1
ATOM 1112 N N . ARG A 1 151 ? 6.516 29.734 32.781 1 96.44 151 ARG A N 1
ATOM 1113 C CA . ARG A 1 151 ? 7.656 28.875 33.062 1 96.44 151 ARG A CA 1
ATOM 1114 C C . ARG A 1 151 ? 7.215 27.438 33.25 1 96.44 151 ARG A C 1
ATOM 1116 O O . ARG A 1 151 ? 6.258 27.172 34 1 96.44 151 ARG A O 1
ATOM 1123 N N . VAL A 1 152 ? 7.914 26.547 32.594 1 97.69 152 VAL A N 1
ATOM 1124 C CA . VAL A 1 152 ? 7.582 25.125 32.719 1 97.69 152 VAL A CA 1
ATOM 1125 C C . VAL A 1 152 ? 8.102 24.594 34.062 1 97.69 152 VAL A C 1
ATOM 1127 O O . VAL A 1 152 ? 9.281 24.781 34.406 1 97.69 152 VAL A O 1
ATOM 1130 N N . LEU A 1 153 ? 7.266 23.984 34.781 1 97.25 153 LEU A N 1
ATOM 1131 C CA . LEU A 1 153 ? 7.633 23.391 36.062 1 97.25 153 LEU A CA 1
ATOM 1132 C C . LEU A 1 153 ? 7.922 21.906 35.906 1 97.25 153 LEU A C 1
ATOM 1134 O O . LEU A 1 153 ? 8.82 21.359 36.562 1 97.25 153 LEU A O 1
ATOM 1138 N N . ARG A 1 154 ? 7.094 21.312 35.062 1 96.81 154 ARG A N 1
ATOM 1139 C CA . ARG A 1 154 ? 7.219 19.891 34.844 1 96.81 154 ARG A CA 1
ATOM 1140 C C . ARG A 1 154 ? 6.715 19.5 33.469 1 96.81 154 ARG A C 1
ATOM 1142 O O . ARG A 1 154 ? 5.773 20.109 32.938 1 96.81 154 ARG A O 1
ATOM 1149 N N . LEU A 1 155 ? 7.348 18.516 32.906 1 96.31 155 LEU A N 1
ATOM 1150 C CA . LEU A 1 155 ? 6.938 17.938 31.625 1 96.31 155 LEU A CA 1
ATOM 1151 C C . LEU A 1 155 ? 6.91 16.406 31.703 1 96.31 155 LEU A C 1
ATOM 1153 O O . LEU A 1 155 ? 7.883 15.789 32.156 1 96.31 155 LEU A O 1
ATOM 1157 N N . VAL A 1 156 ? 5.816 15.836 31.266 1 94.75 156 VAL A N 1
ATOM 1158 C CA . VAL A 1 156 ? 5.676 14.383 31.359 1 94.75 156 VAL A CA 1
ATOM 1159 C C . VAL A 1 156 ? 5.133 13.828 30.047 1 94.75 156 VAL A C 1
ATOM 1161 O O . VAL A 1 156 ? 4.16 14.359 29.5 1 94.75 156 VAL A O 1
ATOM 1164 N N . GLU A 1 157 ? 5.773 12.766 29.547 1 94.56 157 GLU A N 1
ATOM 1165 C CA . GLU A 1 157 ? 5.332 12.125 28.312 1 94.56 157 GLU A CA 1
ATOM 1166 C C . GLU A 1 157 ? 4.164 11.18 28.578 1 94.56 157 GLU A C 1
ATOM 1168 O O . GLU A 1 157 ? 4.27 10.258 29.391 1 94.56 157 GLU A O 1
ATOM 1173 N N . LYS A 1 158 ? 3.064 11.344 27.891 1 91.69 158 LYS A N 1
ATOM 1174 C CA . LYS A 1 158 ? 1.884 10.484 27.922 1 91.69 158 LYS A CA 1
ATOM 1175 C C . LYS A 1 158 ? 1.567 10.039 29.344 1 91.69 158 LYS A C 1
ATOM 1177 O O . LYS A 1 158 ? 1.535 8.836 29.625 1 91.69 158 LYS A O 1
ATOM 1182 N N . PRO A 1 159 ? 1.273 10.977 30.172 1 93.06 159 PRO A N 1
ATOM 1183 C CA . PRO A 1 159 ? 0.969 10.617 31.562 1 93.06 159 PRO A CA 1
ATOM 1184 C C . PRO A 1 159 ? -0.36 9.883 31.703 1 93.06 159 PRO A C 1
ATOM 1186 O O . PRO A 1 159 ? -1.345 10.242 31.047 1 93.06 159 PRO A O 1
ATOM 1189 N N . ARG A 1 160 ? -0.369 8.844 32.5 1 92.56 160 ARG A N 1
ATOM 1190 C CA . ARG A 1 160 ? -1.61 8.148 32.812 1 92.56 160 ARG A CA 1
ATOM 1191 C C . ARG A 1 160 ? -2.568 9.047 33.562 1 92.56 160 ARG A C 1
ATOM 1193 O O . ARG A 1 160 ? -3.779 9.016 33.344 1 92.56 160 ARG A O 1
ATOM 1200 N N . GLU A 1 161 ? -1.97 9.875 34.5 1 94.56 161 GLU A N 1
ATOM 1201 C CA . GLU A 1 161 ? -2.713 10.852 35.281 1 94.56 161 GLU A CA 1
ATOM 1202 C C . GLU A 1 161 ? -2.193 12.266 35.031 1 94.56 161 GLU A C 1
ATOM 1204 O O . GLU A 1 161 ? -1.431 12.797 35.844 1 94.56 161 GLU A O 1
ATOM 1209 N N . PRO A 1 162 ? -2.719 12.875 34.031 1 94.06 162 PRO A N 1
ATOM 1210 C CA . PRO A 1 162 ? -2.217 14.203 33.688 1 94.06 162 PRO A CA 1
ATOM 1211 C C . PRO A 1 162 ? -2.566 15.258 34.75 1 94.06 162 PRO A C 1
ATOM 1213 O O . PRO A 1 162 ? -3.674 15.242 35.281 1 94.06 162 PRO A O 1
ATOM 1216 N N . ARG A 1 163 ? -1.688 16.172 35.062 1 93.69 163 ARG A N 1
ATOM 1217 C CA . ARG A 1 163 ? -1.885 17.234 36.062 1 93.69 163 ARG A CA 1
ATOM 1218 C C . ARG A 1 163 ? -2.213 18.562 35.375 1 93.69 163 ARG A C 1
ATOM 1220 O O . ARG A 1 163 ? -2.396 19.578 36.031 1 93.69 163 ARG A O 1
ATOM 1227 N N . SER A 1 164 ? -2.129 18.562 34.062 1 95.44 164 SER A N 1
ATOM 1228 C CA . SER A 1 164 ? -2.459 19.719 33.219 1 95.44 164 SER A CA 1
ATOM 1229 C C . SER A 1 164 ? -3.066 19.266 31.875 1 95.44 164 SER A C 1
ATOM 1231 O O . SER A 1 164 ? -3.119 18.062 31.594 1 95.44 164 SER A O 1
ATOM 1233 N N . ASP A 1 165 ? -3.643 20.234 31.156 1 96 165 ASP A N 1
ATOM 1234 C CA . ASP A 1 165 ? -4.223 19.906 29.859 1 96 165 ASP A CA 1
ATOM 1235 C C . ASP A 1 165 ? -3.465 20.609 28.734 1 96 165 ASP A C 1
ATOM 1237 O O . ASP A 1 165 ? -3.979 20.75 27.609 1 96 165 ASP A O 1
ATOM 1241 N N . LEU A 1 166 ? -2.262 21.078 29.125 1 96.94 166 LEU A N 1
ATOM 1242 C CA . LEU A 1 166 ? -1.408 21.719 28.125 1 96.94 166 LEU A CA 1
ATOM 1243 C C . LEU A 1 166 ? -0.544 20.688 27.406 1 96.94 166 LEU A C 1
ATOM 1245 O O . LEU A 1 166 ? 0.502 20.281 27.922 1 96.94 166 LEU A O 1
ATOM 1249 N N . ALA A 1 167 ? -0.979 20.328 26.203 1 96.88 167 ALA A N 1
ATOM 1250 C CA . ALA A 1 167 ? -0.298 19.312 25.406 1 96.88 167 ALA A CA 1
ATOM 1251 C C . ALA A 1 167 ? 0.759 19.938 24.5 1 96.88 167 ALA A C 1
ATOM 1253 O O . ALA A 1 167 ? 0.532 21 23.906 1 96.88 167 ALA A O 1
ATOM 1254 N N . LEU A 1 168 ? 1.884 19.281 24.422 1 97.38 168 LEU A N 1
ATOM 1255 C CA . LEU A 1 168 ? 2.895 19.656 23.438 1 97.38 168 LEU A CA 1
ATOM 1256 C C . LEU A 1 168 ? 2.395 19.391 22.016 1 97.38 168 LEU A C 1
ATOM 1258 O O . LEU A 1 168 ? 1.867 18.312 21.734 1 97.38 168 LEU A O 1
ATOM 1262 N N . ILE A 1 169 ? 2.652 20.344 21.125 1 96.69 169 ILE A N 1
ATOM 1263 C CA . ILE A 1 169 ? 1.983 20.219 19.844 1 96.69 169 ILE A CA 1
ATOM 1264 C C . ILE A 1 169 ? 3.023 20.078 18.734 1 96.69 169 ILE A C 1
ATOM 1266 O O . ILE A 1 169 ? 2.77 20.453 17.578 1 96.69 169 ILE A O 1
ATOM 1270 N N . GLY A 1 170 ? 4.246 19.75 19.031 1 96.75 170 GLY A N 1
ATOM 1271 C CA . GLY A 1 170 ? 5.195 19.266 18.031 1 96.75 170 GLY A CA 1
ATOM 1272 C C . GLY A 1 170 ? 6.125 20.344 17.516 1 96.75 170 GLY A C 1
ATOM 1273 O O . GLY A 1 170 ? 6.762 20.172 16.469 1 96.75 170 GLY A O 1
ATOM 1274 N N . VAL A 1 171 ? 6.219 21.484 18.203 1 98.44 171 VAL A N 1
ATOM 1275 C CA . VAL A 1 171 ? 7.176 22.531 17.875 1 98.44 171 VAL A CA 1
ATOM 1276 C C . VAL A 1 171 ? 7.98 22.922 19.109 1 98.44 171 VAL A C 1
ATOM 1278 O O . VAL A 1 171 ? 7.41 23.266 20.141 1 98.44 171 VAL A O 1
ATOM 1281 N N . TYR A 1 172 ? 9.258 22.844 18.953 1 98.5 172 TYR A N 1
ATOM 1282 C CA . TYR A 1 172 ? 10.188 23.094 20.047 1 98.5 172 TYR A CA 1
ATOM 1283 C C . TYR A 1 172 ? 11.305 24.031 19.609 1 98.5 172 TYR A C 1
ATOM 1285 O O . TYR A 1 172 ? 11.812 23.922 18.484 1 98.5 172 TYR A O 1
ATOM 1293 N N . PHE A 1 173 ? 11.633 24.938 20.438 1 98.62 173 PHE A N 1
ATOM 1294 C CA . PHE A 1 173 ? 12.82 25.75 20.266 1 98.62 173 PHE A CA 1
ATOM 1295 C C . PHE A 1 173 ? 13.883 25.406 21.297 1 98.62 173 PHE A C 1
ATOM 1297 O O . PHE A 1 173 ? 13.594 25.328 22.484 1 98.62 173 PHE A O 1
ATOM 1304 N N . PHE A 1 174 ? 15.102 25.219 20.781 1 98.56 174 PHE A N 1
ATOM 1305 C CA . PHE A 1 174 ? 16.156 24.766 21.688 1 98.56 174 PHE A CA 1
ATOM 1306 C C . PHE A 1 174 ? 17.422 25.609 21.516 1 98.56 174 PHE A C 1
ATOM 1308 O O . PHE A 1 174 ? 17.719 26.078 20.406 1 98.56 174 PHE A O 1
ATOM 1315 N N . THR A 1 175 ? 18.156 25.797 22.562 1 98.19 175 THR A N 1
ATOM 1316 C CA . THR A 1 175 ? 19.562 26.141 22.547 1 98.19 175 THR A CA 1
ATOM 1317 C C . THR A 1 175 ? 20.438 24.875 22.578 1 98.19 175 THR A C 1
ATOM 1319 O O . THR A 1 175 ? 19.922 23.781 22.766 1 98.19 175 THR A O 1
ATOM 1322 N N . PRO A 1 176 ? 21.719 25.062 22.375 1 97.62 176 PRO A N 1
ATOM 1323 C CA . PRO A 1 176 ? 22.594 23.891 22.391 1 97.62 176 PRO A CA 1
ATOM 1324 C C . PRO A 1 176 ? 22.578 23.172 23.734 1 97.62 176 PRO A C 1
ATOM 1326 O O . PRO A 1 176 ? 23.078 22.047 23.844 1 97.62 176 PRO A O 1
ATOM 1329 N N . ALA A 1 177 ? 22.016 23.781 24.719 1 97.69 177 ALA A N 1
ATOM 1330 C CA . ALA A 1 177 ? 21.938 23.156 26.031 1 97.69 177 ALA A CA 1
ATOM 1331 C C . ALA A 1 177 ? 21.172 21.828 25.969 1 97.69 177 ALA A C 1
ATOM 1333 O O . ALA A 1 177 ? 21.359 20.953 26.812 1 97.69 177 ALA A O 1
ATOM 1334 N N . VAL A 1 178 ? 20.328 21.688 24.984 1 98.06 178 VAL A N 1
ATOM 1335 C CA . VAL A 1 178 ? 19.484 20.5 24.875 1 98.06 178 VAL A CA 1
ATOM 1336 C C . VAL A 1 178 ? 20.359 19.281 24.594 1 98.06 178 VAL A C 1
ATOM 1338 O O . VAL A 1 178 ? 19.984 18.156 24.938 1 98.06 178 VAL A O 1
ATOM 1341 N N . HIS A 1 179 ? 21.547 19.469 23.984 1 98.19 179 HIS A N 1
ATOM 1342 C CA . HIS A 1 179 ? 22.422 18.359 23.672 1 98.19 179 HIS A CA 1
ATOM 1343 C C . HIS A 1 179 ? 22.906 17.656 24.938 1 98.19 179 HIS A C 1
ATOM 1345 O O . HIS A 1 179 ? 22.906 16.422 25.016 1 98.19 179 HIS A O 1
ATOM 1351 N N . ASP A 1 180 ? 23.25 18.469 25.875 1 97.62 180 ASP A N 1
ATOM 1352 C CA . ASP A 1 180 ? 23.703 17.922 27.141 1 97.62 180 ASP A CA 1
ATOM 1353 C C . ASP A 1 180 ? 22.562 17.219 27.875 1 97.62 180 ASP A C 1
ATOM 1355 O O . ASP A 1 180 ? 22.75 16.172 28.5 1 97.62 180 ASP A O 1
ATOM 1359 N N . ALA A 1 181 ? 21.438 17.828 27.781 1 98.06 181 ALA A N 1
ATOM 1360 C CA . ALA A 1 181 ? 20.266 17.234 28.422 1 98.06 181 ALA A CA 1
ATOM 1361 C C . ALA A 1 181 ? 19.938 15.875 27.797 1 98.06 181 ALA A C 1
ATOM 1363 O O . ALA A 1 181 ? 19.641 14.914 28.516 1 98.06 181 ALA A O 1
ATOM 1364 N N . ILE A 1 182 ? 19.969 15.742 26.5 1 98 182 ILE A N 1
ATOM 1365 C CA . ILE A 1 182 ? 19.688 14.508 25.781 1 98 182 ILE A CA 1
ATOM 1366 C C . ILE A 1 182 ? 20.703 13.438 26.156 1 98 182 ILE A C 1
ATOM 1368 O O . ILE A 1 182 ? 20.344 12.266 26.312 1 98 182 ILE A O 1
ATOM 1372 N N . ALA A 1 183 ? 21.922 13.789 26.328 1 97.19 183 ALA A N 1
ATOM 1373 C CA . ALA A 1 183 ? 22.984 12.852 26.688 1 97.19 183 ALA A CA 1
ATOM 1374 C C . ALA A 1 183 ? 22.734 12.25 28.062 1 97.19 183 ALA A C 1
ATOM 1376 O O . ALA A 1 183 ? 23.281 11.188 28.391 1 97.19 183 ALA A O 1
ATOM 1377 N N . ALA A 1 184 ? 21.938 12.891 28.812 1 96.88 184 ALA A N 1
ATOM 1378 C CA . ALA A 1 184 ? 21.766 12.5 30.203 1 96.88 184 ALA A CA 1
ATOM 1379 C C . ALA A 1 184 ? 20.547 11.609 30.375 1 96.88 184 ALA A C 1
ATOM 1381 O O . ALA A 1 184 ? 20.312 11.07 31.469 1 96.88 184 ALA A O 1
ATOM 1382 N N . ILE A 1 185 ? 19.719 11.438 29.359 1 96.19 185 ILE A N 1
ATOM 1383 C CA . ILE A 1 185 ? 18.484 10.703 29.547 1 96.19 185 ILE A CA 1
ATOM 1384 C C . ILE A 1 185 ? 18.656 9.266 29.062 1 96.19 185 ILE A C 1
ATOM 1386 O O . ILE A 1 185 ? 19.641 8.938 28.391 1 96.19 185 ILE A O 1
ATOM 1390 N N . ARG A 1 186 ? 17.734 8.406 29.469 1 95.38 186 ARG A N 1
ATOM 1391 C CA . ARG A 1 186 ? 17.672 6.996 29.094 1 95.38 186 ARG A CA 1
ATOM 1392 C C . ARG A 1 186 ? 16.375 6.676 28.359 1 95.38 186 ARG A C 1
ATOM 1394 O O . ARG A 1 186 ? 15.406 7.438 28.438 1 95.38 186 ARG A O 1
ATOM 1401 N N . PRO A 1 187 ? 16.391 5.551 27.594 1 94.56 187 PRO A N 1
ATOM 1402 C CA . PRO A 1 187 ? 15.156 5.184 26.906 1 94.56 187 PRO A CA 1
ATOM 1403 C C . PRO A 1 187 ? 13.992 4.938 27.859 1 94.56 187 PRO A C 1
ATOM 1405 O O . PRO A 1 187 ? 14.188 4.41 28.953 1 94.56 187 PRO A O 1
ATOM 1408 N N . SER A 1 188 ? 12.836 5.395 27.422 1 92.19 188 SER A N 1
ATOM 1409 C CA . SER A 1 188 ? 11.617 5.176 28.188 1 92.19 188 SER A CA 1
ATOM 1410 C C . SER A 1 188 ? 11.227 3.699 28.203 1 92.19 188 SER A C 1
ATOM 1412 O O . SER A 1 188 ? 11.953 2.857 27.672 1 92.19 188 SER A O 1
ATOM 1414 N N . ALA A 1 189 ? 10.039 3.375 28.797 1 87.44 189 ALA A N 1
ATOM 1415 C CA . ALA A 1 189 ? 9.5 2.016 28.828 1 87.44 189 ALA A CA 1
ATOM 1416 C C . ALA A 1 189 ? 9.188 1.527 27.422 1 87.44 189 ALA A C 1
ATOM 1418 O O . ALA A 1 189 ? 9.188 0.322 27.156 1 87.44 189 ALA A O 1
ATOM 1419 N N . ARG A 1 190 ? 9.016 2.432 26.5 1 86.44 190 ARG A N 1
ATOM 1420 C CA . ARG A 1 190 ? 8.695 2.102 25.125 1 86.44 190 ARG A CA 1
ATOM 1421 C C . ARG A 1 190 ? 9.969 1.915 24.297 1 86.44 190 ARG A C 1
ATOM 1423 O O . ARG A 1 190 ? 9.898 1.624 23.094 1 86.44 190 ARG A O 1
ATOM 1430 N N . GLY A 1 191 ? 11.125 2.137 24.922 1 90.88 191 GLY A N 1
ATOM 1431 C CA . GLY A 1 191 ? 12.398 1.971 24.25 1 90.88 191 GLY A CA 1
ATOM 1432 C C . GLY A 1 191 ? 12.797 3.186 23.438 1 90.88 191 GLY A C 1
ATOM 1433 O O . GLY A 1 191 ? 13.656 3.094 22.547 1 90.88 191 GLY A O 1
ATOM 1434 N N . GLU A 1 192 ? 12.148 4.293 23.672 1 93.12 192 GLU A N 1
ATOM 1435 C CA . GLU A 1 192 ? 12.414 5.512 22.922 1 93.12 192 GLU A CA 1
ATOM 1436 C C . GLU A 1 192 ? 13.094 6.566 23.797 1 93.12 192 GLU A C 1
ATOM 1438 O O . GLU A 1 192 ? 12.859 6.621 25 1 93.12 192 GLU A O 1
ATOM 1443 N N . LEU A 1 193 ? 13.984 7.309 23.219 1 95.88 193 LEU A N 1
ATOM 1444 C CA . LEU A 1 193 ? 14.516 8.508 23.859 1 95.88 193 LEU A CA 1
ATOM 1445 C C . LEU A 1 193 ? 13.555 9.68 23.688 1 95.88 193 LEU A C 1
ATOM 1447 O O . LEU A 1 193 ? 13.469 10.273 22.609 1 95.88 193 LEU A O 1
ATOM 1451 N N . GLU A 1 194 ? 12.914 10.031 24.781 1 95.75 194 GLU A N 1
ATOM 1452 C CA . GLU A 1 194 ? 11.836 11.023 24.734 1 95.75 194 GLU A CA 1
ATOM 1453 C C . GLU A 1 194 ? 12.383 12.438 24.859 1 95.75 194 GLU A C 1
ATOM 1455 O O . GLU A 1 194 ? 13.133 12.75 25.781 1 95.75 194 GLU A O 1
ATOM 1460 N N . ILE A 1 195 ? 11.914 13.258 23.984 1 96.94 195 ILE A N 1
ATOM 1461 C CA . ILE A 1 195 ? 12.336 14.648 24.031 1 96.94 195 ILE A CA 1
ATOM 1462 C C . ILE A 1 195 ? 11.797 15.312 25.297 1 96.94 195 ILE A C 1
ATOM 1464 O O . ILE A 1 195 ? 12.43 16.203 25.859 1 96.94 195 ILE A O 1
ATOM 1468 N N . THR A 1 196 ? 10.617 14.859 25.766 1 96.88 196 THR A N 1
ATOM 1469 C CA . THR A 1 196 ? 10.023 15.383 26.984 1 96.88 196 THR A CA 1
ATOM 1470 C C . THR A 1 196 ? 10.938 15.133 28.172 1 96.88 196 THR A C 1
ATOM 1472 O O . THR A 1 196 ? 11.055 15.984 29.062 1 96.88 196 THR A O 1
ATOM 1475 N N . ASP A 1 197 ? 11.609 14.008 28.188 1 97.25 197 ASP A N 1
ATOM 1476 C CA . ASP A 1 197 ? 12.562 13.711 29.25 1 97.25 197 ASP A CA 1
ATOM 1477 C C . ASP A 1 197 ? 13.758 14.664 29.188 1 97.25 197 ASP A C 1
ATOM 1479 O O . ASP A 1 197 ? 14.273 15.086 30.234 1 97.25 197 ASP A O 1
ATOM 1483 N N . ALA A 1 198 ? 14.195 14.93 28.016 1 97.88 198 ALA A N 1
ATOM 1484 C CA . ALA A 1 198 ? 15.312 15.852 27.859 1 97.88 198 ALA A CA 1
ATOM 1485 C C . ALA A 1 198 ? 14.945 17.25 28.344 1 97.88 198 ALA A C 1
ATOM 1487 O O . ALA A 1 198 ? 15.734 17.906 29.031 1 97.88 198 ALA A O 1
ATOM 1488 N N . ILE A 1 199 ? 13.781 17.703 27.984 1 98.31 199 ILE A N 1
ATOM 1489 C CA . ILE A 1 199 ? 13.336 19.016 28.422 1 98.31 199 ILE A CA 1
ATOM 1490 C C . ILE A 1 199 ? 13.172 19.031 29.938 1 98.31 199 ILE A C 1
ATOM 1492 O O . ILE A 1 199 ? 13.539 20.016 30.594 1 98.31 199 ILE A O 1
ATOM 1496 N N . GLN A 1 200 ? 12.648 17.969 30.469 1 97.69 200 GLN A N 1
ATOM 1497 C CA . GLN A 1 200 ? 12.539 17.844 31.922 1 97.69 200 GLN A CA 1
ATOM 1498 C C . GLN A 1 200 ? 13.914 17.938 32.594 1 97.69 200 GLN A C 1
ATOM 1500 O O . GLN A 1 200 ? 14.047 18.516 33.656 1 97.69 200 GLN A O 1
ATOM 1505 N N . GLU A 1 201 ? 14.859 17.312 32 1 97.81 201 GLU A N 1
ATOM 1506 C CA . GLU A 1 201 ? 16.219 17.391 32.5 1 97.81 201 GLU A CA 1
ATOM 1507 C C . GLU A 1 201 ? 16.719 18.828 32.562 1 97.81 201 GLU A C 1
ATOM 1509 O O . GLU A 1 201 ? 17.375 19.234 33.5 1 97.81 201 GLU A O 1
ATOM 1514 N N . LEU A 1 202 ? 16.453 19.625 31.484 1 98 202 LEU A N 1
ATOM 1515 C CA . LEU A 1 202 ? 16.781 21.047 31.5 1 98 202 LEU A CA 1
ATOM 1516 C C . LEU A 1 202 ? 16.125 21.75 32.688 1 98 202 LEU A C 1
ATOM 1518 O O . LEU A 1 202 ? 16.797 22.5 33.406 1 98 202 LEU A O 1
ATOM 1522 N N . VAL A 1 203 ? 14.875 21.484 32.875 1 97.5 203 VAL A N 1
ATOM 1523 C CA . VAL A 1 203 ? 14.125 22.094 33.969 1 97.5 203 VAL A CA 1
ATOM 1524 C C . VAL A 1 203 ? 14.75 21.703 35.312 1 97.5 203 VAL A C 1
ATOM 1526 O O . VAL A 1 203 ? 14.969 22.562 36.188 1 97.5 203 VAL A O 1
ATOM 1529 N N . THR A 1 204 ? 15.023 20.484 35.438 1 97.12 204 THR A N 1
ATOM 1530 C CA . THR A 1 204 ? 15.586 19.953 36.688 1 97.12 204 THR A CA 1
ATOM 1531 C C . THR A 1 204 ? 16.938 20.609 36.969 1 97.12 204 THR A C 1
ATOM 1533 O O . THR A 1 204 ? 17.266 20.828 38.156 1 97.12 204 THR A O 1
ATOM 1536 N N . ARG A 1 205 ? 17.625 20.906 36 1 96.5 205 ARG A N 1
ATOM 1537 C CA . ARG A 1 205 ? 18.953 21.5 36.156 1 96.5 205 ARG A CA 1
ATOM 1538 C C . ARG A 1 205 ? 18.844 23 36.375 1 96.5 205 ARG A C 1
ATOM 1540 O O . ARG A 1 205 ? 19.859 23.688 36.5 1 96.5 205 ARG A O 1
ATOM 1547 N N . GLY A 1 206 ? 17.719 23.516 36.281 1 95.88 206 GLY A N 1
ATOM 1548 C CA . GLY A 1 206 ? 17.5 24.922 36.625 1 95.88 206 GLY A CA 1
ATOM 1549 C C . GLY A 1 206 ? 17.516 25.828 35.406 1 95.88 206 GLY A C 1
ATOM 1550 O O . GLY A 1 206 ? 17.484 27.047 35.531 1 95.88 206 GLY A O 1
ATOM 1551 N N . ALA A 1 207 ? 17.641 25.203 34.25 1 96.56 207 ALA A N 1
ATOM 1552 C CA . ALA A 1 207 ? 17.609 26.016 33.031 1 96.56 207 ALA A CA 1
ATOM 1553 C C . ALA A 1 207 ? 16.188 26.516 32.75 1 96.56 207 ALA A C 1
ATOM 1555 O O . ALA A 1 207 ? 15.211 25.797 32.969 1 96.56 207 ALA A O 1
ATOM 1556 N N . PRO A 1 208 ? 16.062 27.75 32.344 1 96.62 208 PRO A N 1
ATOM 1557 C CA . PRO A 1 208 ? 14.727 28.281 32.062 1 96.62 208 PRO A CA 1
ATOM 1558 C C . PRO A 1 208 ? 14.094 27.656 30.828 1 96.62 208 PRO A C 1
ATOM 1560 O O . PRO A 1 208 ? 14.695 27.688 29.75 1 96.62 208 PRO A O 1
ATOM 1563 N N . VAL A 1 209 ? 12.945 27.125 30.984 1 98.25 209 VAL A N 1
ATOM 1564 C CA . VAL A 1 209 ? 12.133 26.594 29.906 1 98.25 209 VAL A CA 1
ATOM 1565 C C . VAL A 1 209 ? 10.758 27.266 29.906 1 98.25 209 VAL A C 1
ATOM 1567 O O . VAL A 1 209 ? 10.141 27.406 30.969 1 98.25 209 VAL A O 1
ATOM 1570 N N . ARG A 1 210 ? 10.336 27.641 28.734 1 98 210 ARG A N 1
ATOM 1571 C CA . ARG A 1 210 ? 9.07 28.359 28.625 1 98 210 ARG A CA 1
ATOM 1572 C C . ARG A 1 210 ? 8.086 27.609 27.734 1 98 210 ARG A C 1
ATOM 1574 O O . ARG A 1 210 ? 8.477 27.016 26.734 1 98 210 ARG A O 1
ATOM 1581 N N . ALA A 1 211 ? 6.816 27.609 28.125 1 97.94 211 ALA A N 1
ATOM 1582 C CA . ALA A 1 211 ? 5.711 27.109 27.312 1 97.94 211 ALA A CA 1
ATOM 1583 C C . ALA A 1 211 ? 4.863 28.266 26.781 1 97.94 211 ALA A C 1
ATOM 1585 O O . ALA A 1 211 ? 4.473 29.156 27.531 1 97.94 211 ALA A O 1
ATOM 1586 N N . VAL A 1 212 ? 4.707 28.25 25.5 1 97.25 212 VAL A N 1
ATOM 1587 C CA . VAL A 1 212 ? 3.883 29.266 24.859 1 97.25 212 VAL A CA 1
ATOM 1588 C C . VAL A 1 212 ? 2.631 28.609 24.266 1 97.25 212 VAL A C 1
ATOM 1590 O O . VAL A 1 212 ? 2.721 27.656 23.516 1 97.25 212 VAL A O 1
ATOM 1593 N N . GLU A 1 213 ? 1.499 29.094 24.641 1 96.88 213 GLU A N 1
ATOM 1594 C CA . GLU A 1 213 ? 0.241 28.547 24.141 1 96.88 213 GLU A CA 1
ATOM 1595 C C . GLU A 1 213 ? -0.022 29 22.703 1 96.88 213 GLU A C 1
ATOM 1597 O O . GLU A 1 213 ? 0.072 30.188 22.391 1 96.88 213 GLU A O 1
ATOM 1602 N N . TYR A 1 214 ? -0.299 28.047 21.844 1 96.31 214 TYR A N 1
ATOM 1603 C CA . TYR A 1 214 ? -0.67 28.312 20.453 1 96.31 214 TYR A CA 1
ATOM 1604 C C . TYR A 1 214 ? -2.178 28.5 20.328 1 96.31 214 TYR A C 1
ATOM 1606 O O . TYR A 1 214 ? -2.947 27.578 20.625 1 96.31 214 TYR A O 1
ATOM 1614 N N . ASP A 1 215 ? -2.629 29.609 19.828 1 90.62 215 ASP A N 1
ATOM 1615 C CA . ASP A 1 215 ? -4.051 29.938 19.797 1 90.62 215 ASP A CA 1
ATOM 1616 C C . ASP A 1 215 ? -4.676 29.578 18.453 1 90.62 215 ASP A C 1
ATOM 1618 O O . ASP A 1 215 ? -5.898 29.578 18.312 1 90.62 215 ASP A O 1
ATOM 1622 N N . GLY A 1 216 ? -3.949 29.188 17.531 1 91.62 216 GLY A N 1
ATOM 1623 C CA . GLY A 1 216 ? -4.48 28.828 16.234 1 91.62 216 GLY A CA 1
ATOM 1624 C C . GLY A 1 216 ? -4.875 27.359 16.125 1 91.62 216 GLY A C 1
ATOM 1625 O O . GLY A 1 216 ? -4.816 26.625 17.109 1 91.62 216 GLY A O 1
ATOM 1626 N N . TYR A 1 217 ? -5.426 27 14.969 1 93.81 217 TYR A N 1
ATOM 1627 C CA . TYR A 1 217 ? -5.754 25.609 14.672 1 93.81 217 TYR A CA 1
ATOM 1628 C C . TYR A 1 217 ? -4.5 24.734 14.672 1 93.81 217 TYR A C 1
ATOM 1630 O O . TYR A 1 217 ? -3.465 25.141 14.125 1 93.81 217 TYR A O 1
ATOM 1638 N N . TRP A 1 218 ? -4.613 23.672 15.344 1 94.44 218 TRP A N 1
ATOM 1639 C CA . TRP A 1 218 ? -3.551 22.672 15.336 1 94.44 218 TRP A CA 1
ATOM 1640 C C . TRP A 1 218 ? -4.129 21.266 15.25 1 94.44 218 TRP A C 1
ATOM 1642 O O . TRP A 1 218 ? -5.152 20.969 15.867 1 94.44 218 TRP A O 1
ATOM 1652 N N . LYS A 1 219 ? -3.461 20.5 14.445 1 93.88 219 LYS A N 1
ATOM 1653 C CA . LYS A 1 219 ? -3.854 19.094 14.359 1 93.88 219 LYS A CA 1
ATOM 1654 C C . LYS A 1 219 ? -2.713 18.25 13.812 1 93.88 219 LYS A C 1
ATOM 1656 O O . LYS A 1 219 ? -1.975 18.672 12.922 1 93.88 219 LYS A O 1
ATOM 1661 N N . ASP A 1 220 ? -2.568 17.125 14.398 1 90.69 220 ASP A N 1
ATOM 1662 C CA . ASP A 1 220 ? -1.675 16.156 13.766 1 90.69 220 ASP A CA 1
ATOM 1663 C C . ASP A 1 220 ? -2.391 15.398 12.648 1 90.69 220 ASP A C 1
ATOM 1665 O O . ASP A 1 220 ? -3.607 15.211 12.703 1 90.69 220 ASP A O 1
ATOM 1669 N N . THR A 1 221 ? -1.684 14.992 11.625 1 92.44 221 THR A N 1
ATOM 1670 C CA . THR A 1 221 ? -2.254 14.25 10.508 1 92.44 221 THR A CA 1
ATOM 1671 C C . THR A 1 221 ? -1.935 12.766 10.625 1 92.44 221 THR A C 1
ATOM 1673 O O . THR A 1 221 ? -1.451 12.148 9.672 1 92.44 221 THR A O 1
ATOM 1676 N N . GLY A 1 222 ? -2.301 12.172 11.711 1 90.44 222 GLY A N 1
ATOM 1677 C CA . GLY A 1 222 ? -1.923 10.797 12 1 90.44 222 GLY A CA 1
ATOM 1678 C C . GLY A 1 222 ? -2.949 9.789 11.523 1 90.44 222 GLY A C 1
ATOM 1679 O O . GLY A 1 222 ? -2.625 8.617 11.32 1 90.44 222 GLY A O 1
ATOM 1680 N N . GLU A 1 223 ? -4.168 10.234 11.414 1 94.44 223 GLU A N 1
ATOM 1681 C CA . GLU A 1 223 ? -5.25 9.359 10.961 1 94.44 223 GLU A CA 1
ATOM 1682 C C . GLU A 1 223 ? -6.082 10.031 9.875 1 94.44 223 GLU A C 1
ATOM 1684 O O . GLU A 1 223 ? -5.973 11.234 9.656 1 94.44 223 GLU A O 1
ATOM 1689 N N . VAL A 1 224 ? -6.91 9.281 9.25 1 96.25 224 VAL A N 1
ATOM 1690 C CA . VAL A 1 224 ? -7.676 9.742 8.102 1 96.25 224 VAL A CA 1
ATOM 1691 C C . VAL A 1 224 ? -8.633 10.852 8.531 1 96.25 224 VAL A C 1
ATOM 1693 O O . VAL A 1 224 ? -8.75 11.883 7.852 1 96.25 224 VAL A O 1
ATOM 1696 N N . ALA A 1 225 ? -9.289 10.664 9.672 1 95.94 225 ALA A N 1
ATOM 1697 C CA . ALA A 1 225 ? -10.211 11.68 10.172 1 95.94 225 ALA A CA 1
ATOM 1698 C C . ALA A 1 225 ? -9.492 13.008 10.391 1 95.94 225 ALA A C 1
ATOM 1700 O O . ALA A 1 225 ? -10.047 14.07 10.102 1 95.94 225 ALA 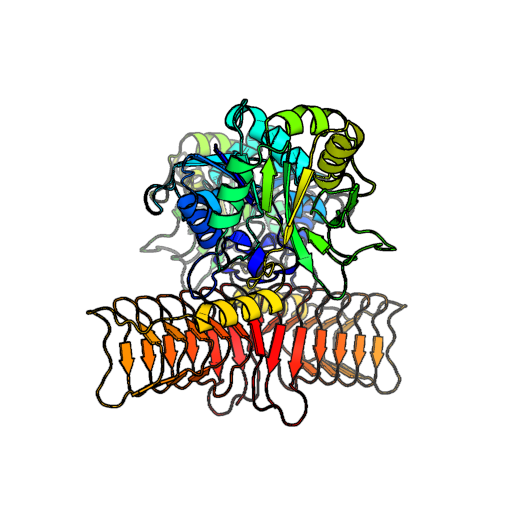A O 1
ATOM 1701 N N . ASP A 1 226 ? -8.289 12.922 10.883 1 95.25 226 ASP A N 1
ATOM 1702 C CA . ASP A 1 226 ? -7.484 14.125 11.117 1 95.25 226 ASP A CA 1
ATOM 1703 C C . ASP A 1 226 ? -7.121 14.805 9.797 1 95.25 226 ASP A C 1
ATOM 1705 O O . ASP A 1 226 ? -7.121 16.031 9.711 1 95.25 226 ASP A O 1
ATOM 1709 N N . VAL A 1 227 ? -6.859 14.016 8.805 1 97.75 227 VAL A N 1
ATOM 1710 C CA . VAL A 1 227 ? -6.508 14.539 7.488 1 97.75 227 VAL A CA 1
ATOM 1711 C C . VAL A 1 227 ? -7.695 15.305 6.91 1 97.75 227 VAL A C 1
ATOM 1713 O O . VAL A 1 227 ? -7.535 16.422 6.406 1 97.75 227 VAL A O 1
ATOM 1716 N N . LEU A 1 228 ? -8.844 14.812 7.047 1 98.25 228 LEU A N 1
ATOM 1717 C CA . LEU A 1 228 ? -10.055 15.469 6.555 1 98.25 228 LEU A CA 1
ATOM 1718 C C . LEU A 1 228 ? -10.328 16.75 7.328 1 98.25 228 LEU A C 1
ATOM 1720 O O . LEU A 1 228 ? -10.688 17.766 6.738 1 98.25 228 LEU A O 1
ATOM 1724 N N . ASP A 1 229 ? -10.109 16.656 8.617 1 97.12 229 ASP A N 1
ATOM 1725 C CA . ASP A 1 229 ? -10.297 17.844 9.453 1 97.12 229 ASP A CA 1
ATOM 1726 C C . ASP A 1 229 ? -9.32 18.953 9.062 1 97.12 229 ASP A C 1
ATOM 1728 O O . ASP A 1 229 ? -9.711 20.109 8.93 1 97.12 229 ASP A O 1
ATOM 1732 N N . CYS A 1 230 ? -8.133 18.547 8.906 1 97.31 230 CYS A N 1
ATOM 1733 C CA . CYS A 1 230 ? -7.117 19.516 8.5 1 97.31 230 CYS A CA 1
ATOM 1734 C C . CYS A 1 230 ? -7.453 20.125 7.141 1 97.31 230 CYS A C 1
ATOM 1736 O O . CYS A 1 230 ? -7.293 21.328 6.938 1 97.31 230 CYS A O 1
ATOM 1738 N N . ASN A 1 231 ? -7.898 19.312 6.23 1 98.44 231 ASN A N 1
ATOM 1739 C CA . ASN A 1 231 ? -8.297 19.781 4.91 1 98.44 231 ASN A CA 1
ATOM 1740 C C . ASN A 1 231 ? -9.383 20.859 5.004 1 98.44 231 ASN A C 1
ATOM 1742 O O . ASN A 1 231 ? -9.281 21.906 4.359 1 98.44 231 ASN A O 1
ATOM 1746 N N . ARG A 1 232 ? -10.328 20.641 5.852 1 98.06 232 ARG A N 1
ATOM 1747 C CA . ARG A 1 232 ? -11.406 21.609 6.047 1 98.06 232 ARG A CA 1
ATOM 1748 C C . ARG A 1 232 ? -10.875 22.906 6.617 1 98.06 232 ARG A C 1
ATOM 1750 O O . ARG A 1 232 ? -11.227 24 6.133 1 98.06 232 ARG A O 1
ATOM 1757 N N . ALA A 1 233 ? -10.039 22.75 7.57 1 96.94 233 ALA A N 1
ATOM 1758 C CA . ALA A 1 233 ? -9.492 23.922 8.227 1 96.94 233 ALA A CA 1
ATOM 1759 C C . ALA A 1 233 ? -8.688 24.781 7.254 1 96.94 233 ALA A C 1
ATOM 1761 O O . ALA A 1 233 ? -8.836 26.016 7.223 1 96.94 233 ALA A O 1
ATOM 1762 N N . VAL A 1 234 ? -7.898 24.125 6.484 1 97.44 234 VAL A N 1
ATOM 1763 C CA . VAL A 1 234 ? -7.07 24.859 5.523 1 97.44 234 VAL A CA 1
ATOM 1764 C C . VAL A 1 234 ? -7.953 25.484 4.457 1 97.44 234 VAL A C 1
ATOM 1766 O O . VAL A 1 234 ? -7.75 26.641 4.078 1 97.44 234 VAL A O 1
ATOM 1769 N N . LEU A 1 235 ? -8.945 24.812 4.008 1 98.25 235 LEU A N 1
ATOM 1770 C CA . LEU A 1 235 ? -9.82 25.312 2.947 1 98.25 235 LEU A CA 1
ATOM 1771 C C . LEU A 1 235 ? -10.688 26.469 3.445 1 98.25 235 LEU A C 1
ATOM 1773 O O . LEU A 1 235 ? -11.133 27.297 2.652 1 98.25 235 LEU A O 1
ATOM 1777 N N . ASP A 1 236 ? -10.922 26.516 4.707 1 96.56 236 ASP A N 1
ATOM 1778 C CA . ASP A 1 236 ? -11.68 27.641 5.273 1 96.56 236 ASP A CA 1
ATOM 1779 C C . ASP A 1 236 ? -11.016 28.969 4.949 1 96.56 236 ASP A C 1
ATOM 1781 O O . ASP A 1 236 ? -11.703 29.984 4.816 1 96.56 236 ASP A O 1
ATOM 1785 N N . GLY A 1 237 ? -9.773 28.969 4.816 1 95.56 237 GLY A N 1
ATOM 1786 C CA . GLY A 1 237 ? -9.047 30.188 4.512 1 95.56 237 GLY A CA 1
ATOM 1787 C C . GLY A 1 237 ? -8.703 30.328 3.043 1 95.56 237 GLY A C 1
ATOM 1788 O O . GLY A 1 237 ? -7.895 31.172 2.668 1 95.56 237 GLY A O 1
ATOM 1789 N N . LEU A 1 238 ? -9.352 29.547 2.191 1 97.25 238 LEU A N 1
ATOM 1790 C CA . LEU A 1 238 ? -9.008 29.516 0.774 1 97.25 238 LEU A CA 1
ATOM 1791 C C . LEU A 1 238 ? -9.453 30.797 0.074 1 97.25 238 LEU A C 1
ATOM 1793 O O . LEU A 1 238 ? -10.562 31.281 0.312 1 97.25 238 LEU A O 1
ATOM 1797 N N . ARG A 1 239 ? -8.625 31.328 -0.712 1 96.62 239 ARG A N 1
ATOM 1798 C CA . ARG A 1 239 ? -8.961 32.438 -1.604 1 96.62 239 ARG A CA 1
ATOM 1799 C C . ARG A 1 239 ? -9.203 31.938 -3.025 1 96.62 239 ARG A C 1
ATOM 1801 O O . ARG A 1 239 ? -8.438 31.109 -3.537 1 96.62 239 ARG A O 1
ATOM 1808 N N . ALA A 1 240 ? -10.266 32.5 -3.621 1 97.75 240 ALA A N 1
ATOM 1809 C CA . ALA A 1 240 ? -10.586 32.094 -4.988 1 97.75 240 ALA A CA 1
ATOM 1810 C C . ALA A 1 240 ? -9.438 32.438 -5.941 1 97.75 240 ALA A C 1
ATOM 1812 O O . ALA A 1 240 ? -8.812 33.469 -5.82 1 97.75 240 ALA A O 1
ATOM 1813 N N . ALA A 1 241 ? -9.18 31.5 -6.738 1 98.19 241 ALA A N 1
ATOM 1814 C CA . ALA A 1 241 ? -8.18 31.688 -7.785 1 98.19 241 ALA A CA 1
ATOM 1815 C C . ALA A 1 241 ? -8.469 30.781 -8.984 1 98.19 241 ALA A C 1
ATOM 1817 O O . ALA A 1 241 ? -9.039 29.703 -8.836 1 98.19 241 ALA A O 1
ATOM 1818 N N . ARG A 1 242 ? -8.133 31.297 -10.156 1 98.12 242 ARG A N 1
ATOM 1819 C CA . ARG A 1 242 ? -8.312 30.547 -11.391 1 98.12 242 ARG A CA 1
ATOM 1820 C C . ARG A 1 242 ? -7.125 30.734 -12.328 1 98.12 242 ARG A C 1
ATOM 1822 O O . ARG A 1 242 ? -6.887 31.828 -12.828 1 98.12 242 ARG A O 1
ATOM 1829 N N . HIS A 1 243 ? -6.43 29.703 -12.484 1 98.44 243 HIS A N 1
ATOM 1830 C CA . HIS A 1 243 ? -5.332 29.781 -13.438 1 98.44 243 HIS A CA 1
ATOM 1831 C C . HIS A 1 243 ? -5.836 30.172 -14.828 1 98.44 243 HIS A C 1
ATOM 1833 O O . HIS A 1 243 ? -6.898 29.703 -15.258 1 98.44 243 HIS A O 1
ATOM 1839 N N . PRO A 1 244 ? -5.031 30.844 -15.609 1 98.25 244 PRO A N 1
ATOM 1840 C CA . PRO A 1 244 ? -5.484 31.344 -16.906 1 98.25 244 PRO A CA 1
ATOM 1841 C C . PRO A 1 244 ? -5.812 30.219 -17.891 1 98.25 244 PRO A C 1
ATOM 1843 O O . PRO A 1 244 ? -6.645 30.406 -18.781 1 98.25 244 PRO A O 1
ATOM 1846 N N . THR A 1 245 ? -5.266 29.094 -17.656 1 98.62 245 THR A N 1
ATOM 1847 C CA . THR A 1 245 ? -5.461 28.016 -18.625 1 98.62 245 THR A CA 1
ATOM 1848 C C . THR A 1 245 ? -6.621 27.125 -18.219 1 98.62 245 THR A C 1
ATOM 1850 O O . THR A 1 245 ? -6.977 26.172 -18.922 1 98.62 245 THR A O 1
ATOM 1853 N N . ALA A 1 246 ? -7.152 27.406 -17.062 1 98.69 246 ALA A N 1
ATOM 1854 C CA . ALA A 1 246 ? -8.352 26.672 -16.656 1 98.69 246 ALA A CA 1
ATOM 1855 C C . ALA A 1 246 ? -9.547 27.062 -17.516 1 98.69 246 ALA A C 1
ATOM 1857 O O . ALA A 1 246 ? -9.719 28.234 -17.844 1 98.69 246 ALA A O 1
ATOM 1858 N N . SER A 1 247 ? -10.352 26.031 -17.891 1 98.62 247 SER A N 1
ATOM 1859 C CA . SER A 1 247 ? -11.516 26.281 -18.75 1 98.62 247 SER A CA 1
ATOM 1860 C C . SER A 1 247 ? -12.812 25.922 -18.031 1 98.62 247 SER A C 1
ATOM 1862 O O . SER A 1 247 ? -12.969 24.797 -17.531 1 98.62 247 SER A O 1
ATOM 1864 N N . VAL A 1 248 ? -13.75 26.859 -17.984 1 98.5 248 VAL A N 1
ATOM 1865 C CA . VAL A 1 248 ? -15.078 26.703 -17.406 1 98.5 248 VAL A CA 1
ATOM 1866 C C . VAL A 1 248 ? -16.141 27.016 -18.469 1 98.5 248 VAL A C 1
ATOM 1868 O O . VAL A 1 248 ? -16.281 28.156 -18.891 1 98.5 248 VAL A O 1
ATOM 1871 N N . ASP A 1 249 ? -16.828 25.984 -18.906 1 98.44 249 ASP A N 1
ATOM 1872 C CA . ASP A 1 249 ? -17.781 26.234 -19.984 1 98.44 249 ASP A CA 1
ATOM 1873 C C . ASP A 1 249 ? -18.984 27.016 -19.5 1 98.44 249 ASP A C 1
ATOM 1875 O O . ASP A 1 249 ? -19.141 27.25 -18.297 1 98.44 249 ASP A O 1
ATOM 1879 N N . ALA A 1 250 ? -19.875 27.422 -20.406 1 98.12 250 ALA A N 1
ATOM 1880 C CA . ALA A 1 250 ? -20.984 28.328 -20.109 1 98.12 250 ALA A CA 1
ATOM 1881 C C . ALA A 1 250 ? -22.031 27.656 -19.219 1 98.12 250 ALA A C 1
ATOM 1883 O O . ALA A 1 250 ? -22.766 28.328 -18.5 1 98.12 250 ALA A O 1
ATOM 1884 N N . ALA A 1 251 ? -22.047 26.328 -19.234 1 98.38 251 ALA A N 1
ATOM 1885 C CA . ALA A 1 251 ? -23.047 25.578 -18.484 1 98.38 251 ALA A CA 1
ATOM 1886 C C . ALA A 1 251 ? -22.578 25.281 -17.062 1 98.38 251 ALA A C 1
ATOM 1888 O O . ALA A 1 251 ? -23.359 24.812 -16.234 1 98.38 251 ALA A O 1
ATOM 1889 N N . SER A 1 252 ? -21.328 25.578 -16.766 1 98.62 252 SER A N 1
ATOM 1890 C CA . SER A 1 252 ? -20.766 25.297 -15.461 1 98.62 252 SER A CA 1
ATOM 1891 C C . SER A 1 252 ? -20.875 26.5 -14.531 1 98.62 252 SER A C 1
ATOM 1893 O O . SER A 1 252 ? -20.969 27.641 -14.984 1 98.62 252 SER A O 1
ATOM 1895 N N . GLU A 1 253 ? -20.938 26.203 -13.242 1 98.19 253 GLU A N 1
ATOM 1896 C CA . GLU A 1 253 ? -21.109 27.234 -12.234 1 98.19 253 GLU A CA 1
ATOM 1897 C C . GLU A 1 253 ? -20.094 27.094 -11.109 1 98.19 253 GLU A C 1
ATOM 1899 O O . GLU A 1 253 ? -19.844 26 -10.625 1 98.19 253 GLU A O 1
ATOM 1904 N N . LEU A 1 254 ? -19.5 28.203 -10.719 1 98.06 254 LEU A N 1
ATOM 1905 C CA . LEU A 1 254 ? -18.609 28.281 -9.562 1 98.06 254 LEU A CA 1
ATOM 1906 C C . LEU A 1 254 ? -19.203 29.203 -8.5 1 98.06 254 LEU A C 1
ATOM 1908 O O . LEU A 1 254 ? -19.594 30.328 -8.789 1 98.06 254 LEU A O 1
ATOM 1912 N N . THR A 1 255 ? -19.328 28.672 -7.352 1 98 255 THR A N 1
ATOM 1913 C CA . THR A 1 255 ? -19.797 29.484 -6.238 1 98 255 THR A CA 1
ATOM 1914 C C . THR A 1 255 ? -18.828 29.406 -5.059 1 98 255 THR A C 1
ATOM 1916 O O . THR A 1 255 ? -18.328 28.328 -4.742 1 98 255 THR A O 1
ATOM 1919 N N . GLY A 1 256 ? -18.625 30.562 -4.332 1 97.69 256 GLY A N 1
ATOM 1920 C CA . GLY A 1 256 ? -17.688 30.594 -3.221 1 97.69 256 GLY A CA 1
ATOM 1921 C C . GLY A 1 256 ? -16.234 30.531 -3.662 1 97.69 256 GLY A C 1
ATOM 1922 O O . GLY A 1 256 ? -15.938 30.672 -4.852 1 97.69 256 GLY A O 1
ATOM 1923 N N . PRO A 1 257 ? -15.32 30.375 -2.684 1 98.56 257 PRO A N 1
ATOM 1924 C CA . PRO A 1 257 ? -13.898 30.312 -3.025 1 98.56 257 PRO A CA 1
ATOM 1925 C C . PRO A 1 257 ? -13.5 29 -3.676 1 98.56 257 PRO A C 1
ATOM 1927 O O . PRO A 1 257 ? -13.547 27.938 -3.029 1 98.56 257 PRO A O 1
ATOM 1930 N N . VAL A 1 258 ? -13.117 29.078 -4.895 1 98.75 258 VAL A N 1
ATOM 1931 C CA . VAL A 1 258 ? -12.664 27.922 -5.648 1 98.75 258 VAL A CA 1
ATOM 1932 C C . VAL A 1 258 ? -11.312 28.219 -6.293 1 98.75 258 VAL A C 1
ATOM 1934 O O . VAL A 1 258 ? -11.109 29.297 -6.863 1 98.75 258 VAL A O 1
ATOM 1937 N N . ASP A 1 259 ? -10.367 27.375 -6.098 1 98.88 259 ASP A N 1
ATOM 1938 C CA . ASP A 1 259 ? -9.055 27.469 -6.719 1 98.88 259 ASP A CA 1
ATOM 1939 C C . ASP A 1 259 ? -8.898 26.453 -7.848 1 98.88 259 ASP A C 1
ATOM 1941 O O . ASP A 1 259 ? -8.875 25.25 -7.602 1 98.88 259 ASP A O 1
ATOM 1945 N N . LEU A 1 260 ? -8.781 26.906 -9.078 1 98.88 260 LEU A N 1
ATOM 1946 C CA . LEU A 1 260 ? -8.625 26.062 -10.25 1 98.88 260 LEU A CA 1
ATOM 1947 C C . LEU A 1 260 ? -7.191 26.109 -10.773 1 98.88 260 LEU A C 1
ATOM 1949 O O . LEU A 1 260 ? -6.723 27.172 -11.203 1 98.88 260 LEU A O 1
ATOM 1953 N N . GLY A 1 261 ? -6.535 24.984 -10.781 1 98.75 261 GLY A N 1
ATOM 1954 C CA . GLY A 1 261 ? -5.16 24.906 -11.258 1 98.75 261 GLY A CA 1
ATOM 1955 C C . GLY A 1 261 ? -5.047 24.938 -12.766 1 98.75 261 GLY A C 1
ATOM 1956 O O . GLY A 1 261 ? -6.055 25.062 -13.469 1 98.75 261 GLY A O 1
ATOM 1957 N N . PRO A 1 262 ? -3.832 24.875 -13.25 1 98.75 262 PRO A N 1
ATOM 1958 C CA . PRO A 1 262 ? -3.6 24.938 -14.695 1 98.75 262 PRO A CA 1
ATOM 1959 C C . PRO A 1 262 ? -4.25 23.781 -15.453 1 98.75 262 PRO A C 1
ATOM 1961 O O . PRO A 1 262 ? -4.156 22.625 -15.023 1 98.75 262 PRO A O 1
ATOM 1964 N N . GLY A 1 263 ? -4.957 24.125 -16.516 1 98.81 263 GLY A N 1
ATOM 1965 C CA . GLY A 1 263 ? -5.461 23.109 -17.422 1 98.81 263 GLY A CA 1
ATOM 1966 C C . GLY A 1 263 ? -6.711 22.422 -16.922 1 98.81 263 GLY A C 1
ATOM 1967 O O . GLY A 1 263 ? -7.191 21.469 -17.547 1 98.81 263 GLY A O 1
ATOM 1968 N N . VAL A 1 264 ? -7.227 22.859 -15.844 1 98.81 264 VAL A N 1
ATOM 1969 C CA . VAL A 1 264 ? -8.477 22.297 -15.344 1 98.81 264 VAL A CA 1
ATOM 1970 C C . VAL A 1 264 ? -9.594 22.562 -16.359 1 98.81 264 VAL A C 1
ATOM 1972 O O . VAL A 1 264 ? -9.641 23.625 -16.984 1 98.81 264 VAL A O 1
ATOM 1975 N N . ARG A 1 265 ? -10.461 21.562 -16.531 1 98.94 265 ARG A N 1
ATOM 1976 C CA . ARG A 1 265 ? -11.609 21.719 -17.422 1 98.94 265 ARG A CA 1
ATOM 1977 C C . ARG A 1 265 ? -12.914 21.375 -16.703 1 98.94 265 ARG A C 1
ATOM 1979 O O . ARG A 1 265 ? -13.078 20.266 -16.203 1 98.94 265 ARG A O 1
ATOM 1986 N N . LEU A 1 266 ? -13.82 22.297 -16.594 1 98.88 266 LEU A N 1
ATOM 1987 C CA . LEU A 1 266 ? -15.18 22.094 -16.094 1 98.88 266 LEU A CA 1
ATOM 1988 C C . LEU A 1 266 ? -16.188 22.094 -17.25 1 98.88 266 LEU A C 1
ATOM 1990 O O . LEU A 1 266 ? -16.297 23.094 -17.969 1 98.88 266 LEU A O 1
ATOM 1994 N N . VAL A 1 267 ? -16.828 20.938 -17.422 1 98.88 267 VAL A N 1
ATOM 1995 C CA . VAL A 1 267 ? -17.844 20.781 -18.453 1 98.88 267 VAL A CA 1
ATOM 1996 C C . VAL A 1 267 ? -19.188 20.422 -17.812 1 98.88 267 VAL A C 1
ATOM 1998 O O . VAL A 1 267 ? -19.328 19.344 -17.219 1 98.88 267 VAL A O 1
ATOM 2001 N N . ARG A 1 268 ? -20.172 21.266 -17.938 1 98.75 268 ARG A N 1
ATOM 2002 C CA . ARG A 1 268 ? -21.5 21.062 -17.375 1 98.75 268 ARG A CA 1
ATOM 2003 C C . ARG A 1 268 ? -21.422 20.594 -15.922 1 98.75 268 ARG A C 1
ATOM 2005 O O . ARG A 1 268 ? -22.031 19.594 -15.555 1 98.75 268 ARG A O 1
ATOM 2012 N N . SER A 1 269 ? -20.672 21.375 -15.133 1 98.81 269 SER A N 1
ATOM 2013 C CA . SER A 1 269 ? -20.422 20.969 -13.758 1 98.81 269 SER A CA 1
ATOM 2014 C C . SER A 1 269 ? -20.562 22.141 -12.789 1 98.81 269 SER A C 1
ATOM 2016 O O . SER A 1 269 ? -20.547 23.297 -13.211 1 98.81 269 SER A O 1
ATOM 2018 N N . ARG A 1 270 ? -20.812 21.812 -11.594 1 98.69 270 ARG A N 1
ATOM 2019 C CA . ARG A 1 270 ? -20.953 22.812 -10.547 1 98.69 270 ARG A CA 1
ATOM 2020 C C . ARG A 1 270 ? -19.953 22.578 -9.422 1 98.69 270 ARG A C 1
ATOM 2022 O O . ARG A 1 270 ? -19.828 21.469 -8.914 1 98.69 270 ARG A O 1
ATOM 2029 N N . VAL A 1 271 ? -19.234 23.609 -9.055 1 98.81 271 VAL A N 1
ATOM 2030 C CA . VAL A 1 271 ? -18.312 23.547 -7.926 1 98.81 271 VAL A CA 1
ATOM 2031 C C . VAL A 1 271 ? -18.672 24.594 -6.883 1 98.81 271 VAL A C 1
ATOM 2033 O O . VAL A 1 271 ? -18.688 25.797 -7.18 1 98.81 271 VAL A O 1
ATOM 2036 N N . GLN A 1 272 ? -19.016 24.109 -5.754 1 98.62 272 GLN A N 1
ATOM 2037 C CA . GLN A 1 272 ? -19.266 25 -4.625 1 98.62 272 GLN A CA 1
ATOM 2038 C C . GLN A 1 272 ? -18.094 25 -3.646 1 98.62 272 GLN A C 1
ATOM 2040 O O . GLN A 1 272 ? -17.75 23.953 -3.098 1 98.62 272 GLN A O 1
ATOM 2045 N N . GLY A 1 273 ? -17.625 26.141 -3.338 1 98.12 273 GLY A N 1
ATOM 2046 C CA . GLY A 1 273 ? -16.453 26.25 -2.477 1 98.12 273 GLY A CA 1
ATOM 2047 C C . GLY A 1 273 ? -16.812 26.281 -1 1 98.12 273 GLY A C 1
ATOM 2048 O O . GLY A 1 273 ? -17.969 26.422 -0.637 1 98.12 273 GLY A O 1
ATOM 2049 N N . PRO A 1 274 ? -15.695 26.203 -0.199 1 98.69 274 PRO A N 1
ATOM 2050 C CA . PRO A 1 274 ? -14.289 26.188 -0.603 1 98.69 274 PRO A CA 1
ATOM 2051 C C . PRO A 1 274 ? -13.859 24.859 -1.213 1 98.69 274 PRO A C 1
ATOM 2053 O O . PRO A 1 274 ? -14.211 23.797 -0.693 1 98.69 274 PRO A O 1
ATOM 2056 N N . ALA A 1 275 ? -13.156 24.875 -2.326 1 98.88 275 ALA A N 1
ATOM 2057 C CA . ALA A 1 275 ? -12.672 23.672 -3.014 1 98.88 275 ALA A CA 1
ATOM 2058 C C . ALA A 1 275 ? -11.438 23.984 -3.857 1 98.88 275 ALA A C 1
ATOM 2060 O O . ALA A 1 275 ? -11.281 25.109 -4.348 1 98.88 275 ALA A O 1
ATOM 2061 N N . VAL A 1 276 ? -10.555 23.078 -3.949 1 98.88 276 VAL A N 1
ATOM 2062 C CA . VAL A 1 276 ? -9.367 23.219 -4.793 1 98.88 276 VAL A CA 1
ATOM 2063 C C . VAL A 1 276 ? -9.32 22.078 -5.805 1 98.88 276 VAL A C 1
ATOM 2065 O O . VAL A 1 276 ? -9.578 20.922 -5.457 1 98.88 276 VAL A O 1
ATOM 2068 N N . ILE A 1 277 ? -9.086 22.406 -7.082 1 98.94 277 ILE A N 1
ATOM 2069 C CA . ILE A 1 277 ? -9.008 21.438 -8.172 1 98.94 277 ILE A CA 1
ATOM 2070 C C . ILE A 1 277 ? -7.621 21.5 -8.812 1 98.94 277 ILE A C 1
ATOM 2072 O O . ILE A 1 277 ? -7.219 22.547 -9.336 1 98.94 277 ILE A O 1
ATOM 2076 N N . GLY A 1 278 ? -6.926 20.422 -8.82 1 98.88 278 GLY A N 1
ATOM 2077 C CA . GLY A 1 278 ? -5.543 20.375 -9.258 1 98.88 278 GLY A CA 1
ATOM 2078 C C . GLY A 1 278 ? -5.395 20.391 -10.773 1 98.88 278 GLY A C 1
ATOM 2079 O O . GLY A 1 278 ? -6.367 20.188 -11.5 1 98.88 278 GLY A O 1
ATOM 2080 N N . ALA A 1 279 ? -4.191 20.531 -11.164 1 98.81 279 ALA A N 1
ATOM 2081 C CA . ALA A 1 279 ? -3.838 20.766 -12.562 1 98.81 279 ALA A CA 1
ATOM 2082 C C . ALA A 1 279 ? -4.297 19.594 -13.43 1 98.81 279 ALA A C 1
ATOM 2084 O O . ALA A 1 279 ? -4.148 18.438 -13.055 1 98.81 279 ALA A O 1
ATOM 2085 N N . GLY A 1 280 ? -4.895 19.906 -14.578 1 98.81 280 GLY A N 1
ATOM 2086 C CA . GLY A 1 280 ? -5.211 18.922 -15.602 1 98.81 280 GLY A CA 1
ATOM 2087 C C . GLY A 1 280 ? -6.441 18.094 -15.281 1 98.81 280 GLY A C 1
ATOM 2088 O O . GLY A 1 280 ? -6.805 17.188 -16.031 1 98.81 280 GLY A O 1
ATOM 2089 N N . THR A 1 281 ? -7.094 18.359 -14.203 1 98.88 281 THR A N 1
ATOM 2090 C CA . THR A 1 281 ? -8.273 17.609 -13.789 1 98.88 281 THR A CA 1
ATOM 2091 C C . THR A 1 281 ? -9.492 18.016 -14.617 1 98.88 281 THR A C 1
ATOM 2093 O O . THR A 1 281 ? -9.641 19.188 -14.977 1 98.88 281 THR A O 1
ATOM 2096 N N . VAL A 1 282 ? -10.312 17 -14.93 1 98.94 282 VAL A N 1
ATOM 2097 C CA . VAL A 1 282 ? -11.516 17.234 -15.727 1 98.94 282 VAL A CA 1
ATOM 2098 C C . VAL A 1 282 ? -12.75 16.828 -14.922 1 98.94 282 VAL A C 1
ATOM 2100 O O . VAL A 1 282 ? -12.828 15.711 -14.406 1 98.94 282 VAL A O 1
ATOM 2103 N N . LEU A 1 283 ? -13.688 17.719 -14.797 1 98.81 283 LEU A N 1
ATOM 2104 C CA . LEU A 1 283 ? -15.023 17.453 -14.266 1 98.81 283 LEU A CA 1
ATOM 2105 C C . LEU A 1 283 ? -16.062 17.562 -15.375 1 98.81 283 LEU A C 1
ATOM 2107 O O . LEU A 1 283 ? -16.141 18.562 -16.078 1 98.81 283 LEU A O 1
ATOM 2111 N N . GLU A 1 284 ? -16.781 16.484 -15.57 1 98.81 284 GLU A N 1
ATOM 2112 C CA . GLU A 1 284 ? -17.859 16.469 -16.562 1 98.81 284 GLU A CA 1
ATOM 2113 C C . GLU A 1 284 ? -19.172 16.016 -15.938 1 98.81 284 GLU A C 1
ATOM 2115 O O . GLU A 1 284 ? -19.234 14.945 -15.328 1 98.81 284 GLU A O 1
ATOM 2120 N N . ASP A 1 285 ? -20.219 16.797 -16.094 1 98.62 285 ASP A N 1
ATOM 2121 C CA . ASP A 1 285 ? -21.531 16.453 -15.586 1 98.62 285 ASP A CA 1
ATOM 2122 C C . ASP A 1 285 ? -21.469 16.109 -14.094 1 98.62 285 ASP A C 1
ATOM 2124 O O . ASP A 1 285 ? -22.062 15.125 -13.656 1 98.62 285 ASP A O 1
ATOM 2128 N N . SER A 1 286 ? -20.703 16.953 -13.352 1 98.56 286 SER A N 1
ATOM 2129 C CA . SER A 1 286 ? -20.422 16.578 -11.969 1 98.56 286 SER A CA 1
ATOM 2130 C C . SER A 1 286 ? -20.656 17.766 -11.031 1 98.56 286 SER A C 1
ATOM 2132 O O . SER A 1 286 ? -20.781 18.906 -11.477 1 98.56 286 SER A O 1
ATOM 2134 N N . GLN A 1 287 ? -20.828 17.422 -9.805 1 98.62 287 GLN A N 1
ATOM 2135 C CA . GLN A 1 287 ? -20.984 18.406 -8.75 1 98.62 287 GLN A CA 1
ATOM 2136 C C . GLN A 1 287 ? -19.984 18.172 -7.621 1 98.62 287 GLN A C 1
ATOM 2138 O O . GLN A 1 287 ? -19.875 17.062 -7.098 1 98.62 287 GLN A O 1
ATOM 2143 N N . VAL A 1 288 ? -19.266 19.219 -7.266 1 98.69 288 VAL A N 1
ATOM 2144 C CA . VAL A 1 288 ? -18.328 19.203 -6.152 1 98.69 288 VAL A CA 1
ATOM 2145 C C . VAL A 1 288 ? -18.812 20.125 -5.039 1 98.69 288 VAL A C 1
ATOM 2147 O O . VAL A 1 288 ? -19.062 21.312 -5.273 1 98.69 288 VAL A O 1
ATOM 2150 N N . ALA A 1 289 ? -18.984 19.562 -3.865 1 98.44 289 ALA A N 1
ATOM 2151 C CA . ALA A 1 289 ? -19.469 20.312 -2.709 1 98.44 289 ALA A CA 1
ATOM 2152 C C . ALA A 1 289 ? -18.328 20.828 -1.856 1 98.44 289 ALA A C 1
ATOM 2154 O O . ALA A 1 289 ? -17.156 20.5 -2.104 1 98.44 289 ALA A O 1
ATOM 2155 N N . PRO A 1 290 ? -18.625 21.656 -0.842 1 98.5 290 PRO A N 1
ATOM 2156 C CA . PRO A 1 290 ? -17.578 22.344 -0.073 1 98.5 290 PRO A CA 1
ATOM 2157 C C . PRO A 1 290 ? -16.641 21.375 0.654 1 98.5 290 PRO A C 1
ATOM 2159 O O . PRO A 1 290 ? -17.016 20.219 0.899 1 98.5 290 PRO A O 1
ATOM 2162 N N . TYR A 1 291 ? -15.414 21.906 0.915 1 98.69 291 TYR A N 1
ATOM 2163 C CA . TYR A 1 291 ? -14.391 21.234 1.706 1 98.69 291 TYR A CA 1
ATOM 2164 C C . TYR A 1 291 ? -13.844 20.016 0.968 1 98.69 291 TYR A C 1
ATOM 2166 O O . TYR A 1 291 ? -13.578 18.984 1.58 1 98.69 291 TYR A O 1
ATOM 2174 N N . THR A 1 292 ? -13.758 20.219 -0.379 1 98.81 292 THR A N 1
ATOM 2175 C CA . THR A 1 292 ? -13.258 19.141 -1.23 1 98.81 292 THR A CA 1
ATOM 2176 C C . THR A 1 292 ? -11.953 19.547 -1.911 1 98.81 292 THR A C 1
ATOM 2178 O O . THR A 1 292 ? -11.82 20.672 -2.379 1 98.81 292 THR A O 1
ATOM 2181 N N . SER A 1 293 ? -11 18.688 -1.842 1 98.94 293 SER A N 1
ATOM 2182 C CA . SER A 1 293 ? -9.75 18.828 -2.58 1 98.94 293 SER A CA 1
ATOM 2183 C C . SER A 1 293 ? -9.578 17.719 -3.607 1 98.94 293 SER A C 1
ATOM 2185 O O . SER A 1 293 ? -9.625 16.531 -3.262 1 98.94 293 SER A O 1
ATOM 2187 N N . ILE A 1 294 ? -9.414 18.125 -4.867 1 98.94 294 ILE A N 1
ATOM 2188 C CA . ILE A 1 294 ? -9.172 17.156 -5.938 1 98.94 294 ILE A CA 1
ATOM 2189 C C . ILE A 1 294 ? -7.785 17.391 -6.531 1 98.94 294 ILE A C 1
ATOM 2191 O O . ILE A 1 294 ? -7.469 18.5 -6.969 1 98.94 294 ILE A O 1
ATOM 2195 N N . GLY A 1 295 ? -6.949 16.406 -6.535 1 98.81 295 GLY A N 1
ATOM 2196 C CA . GLY A 1 295 ? -5.582 16.5 -7.02 1 98.81 295 GLY A CA 1
ATOM 2197 C C . GLY A 1 295 ? -5.496 16.688 -8.523 1 98.81 295 GLY A C 1
ATOM 2198 O O . GLY A 1 295 ? -6.488 17.031 -9.172 1 98.81 295 GLY A O 1
ATOM 2199 N N . GLY A 1 296 ? -4.297 16.562 -9.023 1 98.81 296 GLY A N 1
ATOM 2200 C CA . GLY A 1 296 ? -4.062 16.75 -10.445 1 98.81 296 GLY A CA 1
ATOM 2201 C C . GLY A 1 296 ? -4.359 15.523 -11.281 1 98.81 296 GLY A C 1
ATOM 2202 O O . GLY A 1 296 ? -4.188 14.398 -10.812 1 98.81 296 GLY A O 1
ATOM 2203 N N . GLY A 1 297 ? -4.766 15.758 -12.539 1 98.81 297 GLY A N 1
ATOM 2204 C CA . GLY A 1 297 ? -4.934 14.688 -13.516 1 98.81 297 GLY A CA 1
ATOM 2205 C C . GLY A 1 297 ? -6.09 13.766 -13.188 1 98.81 297 GLY A C 1
ATOM 2206 O O . GLY A 1 297 ? -6.055 12.578 -13.523 1 98.81 297 GLY A O 1
ATOM 2207 N N . CYS A 1 298 ? -7.012 14.203 -12.445 1 98.88 298 CYS A N 1
ATOM 2208 C CA . CYS A 1 298 ? -8.18 13.398 -12.109 1 98.88 298 CYS A CA 1
ATOM 2209 C C . CYS A 1 298 ? -9.266 13.539 -13.164 1 98.88 298 CYS A C 1
ATOM 2211 O O . CYS A 1 298 ? -9.234 14.469 -13.969 1 98.88 298 CYS A O 1
ATOM 2213 N N . ALA A 1 299 ? -10.125 12.562 -13.195 1 98.94 299 ALA A N 1
ATOM 2214 C CA . ALA A 1 299 ? -11.312 12.602 -14.039 1 98.94 299 ALA A CA 1
ATOM 2215 C C . ALA A 1 299 ? -12.562 12.234 -13.25 1 98.94 299 ALA A C 1
ATOM 2217 O O . ALA A 1 299 ? -12.68 11.117 -12.742 1 98.94 299 ALA A O 1
ATOM 2218 N N . LEU A 1 300 ? -13.477 13.148 -13.094 1 98.69 300 LEU A N 1
ATOM 2219 C CA . LEU A 1 300 ? -14.781 12.922 -12.484 1 98.69 300 LEU A CA 1
ATOM 2220 C C . LEU A 1 300 ? -15.898 13.078 -13.516 1 98.69 300 LEU A C 1
ATOM 2222 O O . LEU A 1 300 ? -15.961 14.102 -14.211 1 98.69 300 LEU A O 1
ATOM 2226 N N . ARG A 1 301 ? -16.703 12.031 -13.672 1 98.5 301 ARG A N 1
ATOM 2227 C CA . ARG A 1 301 ? -17.828 12.07 -14.609 1 98.5 301 ARG A CA 1
ATOM 2228 C C . ARG A 1 301 ? -19.125 11.648 -13.922 1 98.5 301 ARG A C 1
ATOM 2230 O O . ARG A 1 301 ? -19.172 10.617 -13.25 1 98.5 301 ARG A O 1
ATOM 2237 N N . ARG A 1 302 ? -20.141 12.422 -14.094 1 97.75 302 ARG A N 1
ATOM 2238 C CA . ARG A 1 302 ? -21.469 12.125 -13.555 1 97.75 302 ARG A CA 1
ATOM 2239 C C . ARG A 1 302 ? -21.391 11.766 -12.078 1 97.75 302 ARG A C 1
ATOM 2241 O O . ARG A 1 302 ? -21.953 10.758 -11.648 1 97.75 302 ARG A O 1
ATOM 2248 N N . THR A 1 303 ? -20.703 12.641 -11.336 1 97.06 303 THR A N 1
ATOM 2249 C CA . THR A 1 303 ? -20.391 12.297 -9.953 1 97.06 303 THR A CA 1
ATOM 2250 C C . THR A 1 303 ? -20.688 13.477 -9.031 1 97.06 303 THR A C 1
ATOM 2252 O O . THR A 1 303 ? -20.5 14.633 -9.406 1 97.06 303 THR A O 1
ATOM 2255 N N . TYR A 1 304 ? -21.219 13.156 -7.891 1 97 304 TYR A N 1
ATOM 2256 C CA . TYR A 1 304 ? -21.328 14.102 -6.785 1 97 304 TYR A CA 1
ATOM 2257 C C . TYR A 1 304 ? -20.344 13.766 -5.68 1 97 304 TYR A C 1
ATOM 2259 O O . TYR A 1 304 ? -20.297 12.633 -5.191 1 97 304 TYR A O 1
ATOM 2267 N N . LEU A 1 305 ? -19.562 14.773 -5.285 1 96.44 305 LEU A N 1
ATOM 2268 C CA . LEU A 1 305 ? -18.516 14.578 -4.297 1 96.44 305 LEU A CA 1
ATOM 2269 C C . LEU A 1 305 ? -18.453 15.75 -3.322 1 96.44 305 LEU A C 1
ATOM 2271 O O . LEU A 1 305 ? -18.453 16.906 -3.738 1 96.44 305 LEU A O 1
ATOM 2275 N N . GLY A 1 306 ? -18.438 15.5 -1.99 1 97.88 306 GLY A N 1
ATOM 2276 C CA . GLY A 1 306 ? -18.328 16.547 -0.994 1 97.88 306 GLY A CA 1
ATOM 2277 C C . GLY A 1 306 ? -17.438 16.172 0.177 1 97.88 306 GLY A C 1
ATOM 2278 O O . GLY A 1 306 ? -17.219 14.984 0.44 1 97.88 306 GLY A O 1
ATOM 2279 N N . ASN A 1 307 ? -16.875 17.172 0.803 1 98.19 307 ASN A N 1
ATOM 2280 C CA . ASN A 1 307 ? -16.094 16.969 2.023 1 98.19 307 ASN A CA 1
ATOM 2281 C C . ASN A 1 307 ? -15.117 15.812 1.889 1 98.19 307 ASN A C 1
ATOM 2283 O O . ASN A 1 307 ? -15.117 14.898 2.719 1 98.19 307 ASN A O 1
ATOM 2287 N N . SER A 1 308 ? -14.344 15.836 0.831 1 98.69 308 SER A N 1
ATOM 2288 C CA . SER A 1 308 ? -13.523 14.68 0.493 1 98.69 308 SER A CA 1
ATOM 2289 C C . SER A 1 308 ? -12.188 15.109 -0.105 1 98.69 308 SER A C 1
ATOM 2291 O O . SER A 1 308 ? -12.008 16.281 -0.473 1 98.69 308 SER A O 1
ATOM 2293 N N . ILE A 1 309 ? -11.289 14.234 -0.077 1 98.88 309 ILE A N 1
ATOM 2294 C CA . ILE A 1 309 ? -9.984 14.406 -0.702 1 98.88 309 ILE A CA 1
ATOM 2295 C C . ILE A 1 309 ? -9.781 13.336 -1.771 1 98.88 309 ILE A C 1
ATOM 2297 O O . ILE A 1 309 ? -9.867 12.141 -1.485 1 98.88 309 ILE A O 1
ATOM 2301 N N . VAL A 1 310 ? -9.562 13.75 -3.02 1 98.88 310 VAL A N 1
ATOM 2302 C CA . VAL A 1 310 ? -9.219 12.867 -4.125 1 98.88 310 VAL A CA 1
ATOM 2303 C C . VAL A 1 310 ? -7.773 13.109 -4.555 1 98.88 310 VAL A C 1
ATOM 2305 O O . VAL A 1 310 ? -7.422 14.219 -4.961 1 98.88 310 VAL A O 1
ATOM 2308 N N . LEU A 1 311 ? -6.938 12.109 -4.504 1 98.75 311 LEU A N 1
ATOM 2309 C CA . LEU A 1 311 ? -5.523 12.273 -4.82 1 98.75 311 LEU A CA 1
ATOM 2310 C C . LEU A 1 311 ? -5.277 12.141 -6.32 1 98.75 311 LEU A C 1
ATOM 2312 O O . LEU A 1 311 ? -6.199 11.82 -7.074 1 98.75 311 LEU A O 1
ATOM 2316 N N . ASP A 1 312 ? -4.078 12.391 -6.703 1 98.75 312 ASP A N 1
ATOM 2317 C CA . ASP A 1 312 ? -3.705 12.578 -8.102 1 98.75 312 ASP A CA 1
ATOM 2318 C C . ASP A 1 312 ? -4.062 11.344 -8.93 1 98.75 312 ASP A C 1
ATOM 2320 O O . ASP A 1 312 ? -3.877 10.211 -8.492 1 98.75 312 ASP A O 1
ATOM 2324 N N . GLY A 1 313 ? -4.641 11.609 -10.117 1 98.81 313 GLY A N 1
ATOM 2325 C CA . GLY A 1 313 ? -4.793 10.586 -11.141 1 98.81 313 GLY A CA 1
ATOM 2326 C C . GLY A 1 313 ? -5.996 9.695 -10.914 1 98.81 313 GLY A C 1
ATOM 2327 O O . GLY A 1 313 ? -6.203 8.719 -11.648 1 98.81 313 GLY A O 1
ATOM 2328 N N . ALA A 1 314 ? -6.758 9.898 -9.938 1 98.75 314 ALA A N 1
ATOM 2329 C CA . ALA A 1 314 ? -7.926 9.07 -9.656 1 98.75 314 ALA A CA 1
ATOM 2330 C C . ALA A 1 314 ? -9.039 9.32 -10.672 1 98.75 314 ALA A C 1
ATOM 2332 O O . ALA A 1 314 ? -9.117 10.398 -11.258 1 98.75 314 ALA A O 1
ATOM 2333 N N . THR A 1 315 ? -9.867 8.328 -10.898 1 98.81 315 THR A N 1
ATOM 2334 C CA . THR A 1 315 ? -11.031 8.406 -11.773 1 98.81 315 THR A CA 1
ATOM 2335 C C . THR A 1 315 ? -12.297 8.008 -11.023 1 98.81 315 THR A C 1
ATOM 2337 O O . THR A 1 315 ? -12.344 6.945 -10.398 1 98.81 315 THR A O 1
ATOM 2340 N N . VAL A 1 316 ? -13.305 8.844 -11.062 1 98.56 316 VAL A N 1
ATOM 2341 C CA . VAL A 1 316 ? -14.586 8.586 -10.414 1 98.56 316 VAL A CA 1
ATOM 2342 C C . VAL A 1 316 ? -15.719 8.766 -11.414 1 98.56 316 VAL A C 1
ATOM 2344 O O . VAL A 1 316 ? -15.859 9.828 -12.023 1 98.56 316 VAL A O 1
ATOM 2347 N N . THR A 1 317 ? -16.531 7.73 -11.602 1 97.81 317 THR A N 1
ATOM 2348 C CA . THR A 1 317 ? -17.562 7.789 -12.641 1 97.81 317 THR A CA 1
ATOM 2349 C C . THR A 1 317 ? -18.906 7.301 -12.094 1 97.81 317 THR A C 1
ATOM 2351 O O . THR A 1 317 ? -19 6.188 -11.578 1 97.81 317 THR A O 1
ATOM 2354 N N . GLY A 1 318 ? -19.875 8.094 -12.18 1 95.44 318 GLY A N 1
ATOM 2355 C CA . GLY A 1 318 ? -21.25 7.676 -11.961 1 95.44 318 GLY A CA 1
ATOM 2356 C C . GLY A 1 318 ? -21.609 7.578 -10.492 1 95.44 318 GLY A C 1
ATOM 2357 O O . GLY A 1 318 ? -22.594 6.926 -10.125 1 95.44 318 GLY A O 1
ATOM 2358 N N . MET A 1 319 ? -20.859 8.188 -9.633 1 93.56 319 MET A N 1
ATOM 2359 C CA . MET A 1 319 ? -21.109 8.086 -8.195 1 93.56 319 MET A CA 1
ATOM 2360 C C . MET A 1 319 ? -21.922 9.281 -7.703 1 93.56 319 MET A C 1
ATOM 2362 O O . MET A 1 319 ? -21.453 10.422 -7.754 1 93.56 319 MET A O 1
ATOM 2366 N N . ARG A 1 320 ? -23.094 9.094 -7.129 1 85.44 320 ARG A N 1
ATOM 2367 C CA . ARG A 1 320 ? -24.016 10.203 -6.879 1 85.44 320 ARG A CA 1
ATOM 2368 C C . ARG A 1 320 ? -23.969 10.625 -5.414 1 85.44 320 ARG A C 1
ATOM 2370 O O . ARG A 1 320 ? -24.797 11.422 -4.969 1 85.44 320 ARG A O 1
ATOM 2377 N N . GLY A 1 321 ? -22.969 10.148 -4.648 1 91.62 321 GLY A N 1
ATOM 2378 C CA . GLY A 1 321 ? -23 10.555 -3.252 1 91.62 321 GLY A CA 1
ATOM 2379 C C . GLY A 1 321 ? -21.766 10.109 -2.48 1 91.62 321 GLY A C 1
ATOM 2380 O O . GLY A 1 321 ? -21.875 9.359 -1.508 1 91.62 321 GLY A O 1
ATOM 2381 N N . ILE A 1 322 ? -20.672 10.641 -2.797 1 95.81 322 ILE A N 1
ATOM 2382 C CA . ILE A 1 322 ? -19.469 10.359 -2.023 1 95.81 322 ILE A CA 1
ATOM 2383 C C . ILE A 1 322 ? -19.234 11.477 -1.009 1 95.81 322 ILE A C 1
ATOM 2385 O O . ILE A 1 322 ? -19.219 12.656 -1.369 1 95.81 322 ILE A O 1
ATOM 2389 N N . GLU A 1 323 ? -19.109 11.164 0.257 1 96.5 323 GLU A N 1
ATOM 2390 C CA . GLU A 1 323 ? -18.891 12.125 1.332 1 96.5 323 GLU A CA 1
ATOM 2391 C C . GLU A 1 323 ? -17.859 11.609 2.334 1 96.5 323 GLU A C 1
ATOM 2393 O O . GLU A 1 323 ? -17.75 10.406 2.559 1 96.5 323 GLU A O 1
ATOM 2398 N N . GLY A 1 324 ? -17.109 12.578 2.896 1 97 324 GLY A N 1
ATOM 2399 C CA . GLY A 1 324 ? -16.188 12.211 3.953 1 97 324 GLY A CA 1
ATOM 2400 C C . GLY A 1 324 ? -15.195 11.141 3.531 1 97 324 GLY A C 1
ATOM 2401 O O . GLY A 1 324 ? -14.945 10.188 4.273 1 97 324 GLY A O 1
ATOM 2402 N N . SER A 1 325 ? -14.695 11.25 2.344 1 98.19 325 SER A N 1
ATOM 2403 C CA . SER A 1 325 ? -13.914 10.172 1.749 1 98.19 325 SER A CA 1
ATOM 2404 C C . SER A 1 325 ? -12.508 10.633 1.395 1 98.19 325 SER A C 1
ATOM 2406 O O . SER A 1 325 ? -12.266 11.828 1.233 1 98.19 325 SER A O 1
ATOM 2408 N N . VAL A 1 326 ? -11.602 9.727 1.395 1 98.75 326 VAL A N 1
ATOM 2409 C CA . VAL A 1 326 ? -10.25 9.914 0.862 1 98.75 326 VAL A CA 1
ATOM 2410 C C . VAL A 1 326 ? -9.953 8.836 -0.176 1 98.75 326 VAL A C 1
ATOM 2412 O O . VAL A 1 326 ? -9.922 7.645 0.148 1 98.75 326 VAL A O 1
ATOM 2415 N N . ILE A 1 327 ? -9.742 9.266 -1.433 1 98.75 327 ILE A N 1
ATOM 2416 C CA . ILE A 1 327 ? -9.508 8.367 -2.559 1 98.75 327 ILE A CA 1
ATOM 2417 C C . ILE A 1 327 ? -8.062 8.484 -3.021 1 98.75 327 ILE A C 1
ATOM 2419 O O . ILE A 1 327 ? -7.621 9.555 -3.451 1 98.75 327 ILE A O 1
ATOM 2423 N N . GLY A 1 328 ? -7.34 7.426 -2.996 1 98.69 328 GLY A N 1
ATOM 2424 C CA . GLY A 1 328 ? -5.902 7.426 -3.225 1 98.69 328 GLY A CA 1
ATOM 2425 C C . GLY A 1 328 ? -5.527 7.691 -4.668 1 98.69 328 GLY A C 1
ATOM 2426 O O . GLY A 1 328 ? -6.398 7.75 -5.539 1 98.69 328 GLY A O 1
ATOM 2427 N N . ARG A 1 329 ? -4.207 7.816 -4.863 1 98.62 329 ARG A N 1
ATOM 2428 C CA . ARG A 1 329 ? -3.68 8.125 -6.188 1 98.62 329 ARG A CA 1
ATOM 2429 C C . ARG A 1 329 ? -3.977 6.996 -7.168 1 98.62 329 ARG A C 1
ATOM 2431 O O . ARG A 1 329 ? -3.828 5.816 -6.836 1 98.62 329 ARG A O 1
ATOM 2438 N N . GLY A 1 330 ? -4.453 7.406 -8.398 1 98.38 330 GLY A N 1
ATOM 2439 C CA . GLY A 1 330 ? -4.664 6.441 -9.461 1 98.38 330 GLY A CA 1
ATOM 2440 C C . GLY A 1 330 ? -5.801 5.477 -9.18 1 98.38 330 GLY A C 1
ATOM 2441 O O . GLY A 1 330 ? -5.965 4.477 -9.883 1 98.38 330 GLY A O 1
ATOM 2442 N N . ALA A 1 331 ? -6.512 5.648 -8.148 1 98.56 331 ALA A N 1
ATOM 2443 C CA . ALA A 1 331 ? -7.648 4.785 -7.84 1 98.56 331 ALA A CA 1
ATOM 2444 C C . ALA A 1 331 ? -8.789 5 -8.828 1 98.56 331 ALA A C 1
ATOM 2446 O O . ALA A 1 331 ? -8.898 6.07 -9.43 1 98.56 331 ALA A O 1
ATOM 2447 N N . THR A 1 332 ? -9.633 3.98 -9.008 1 98.56 332 THR A N 1
ATOM 2448 C CA . THR A 1 332 ? -10.805 4.035 -9.867 1 98.56 332 THR A CA 1
ATOM 2449 C C . THR A 1 332 ? -12.07 3.668 -9.086 1 98.56 332 THR A C 1
ATOM 2451 O O . THR A 1 332 ? -12.125 2.615 -8.445 1 98.56 332 THR A O 1
ATOM 2454 N N . VAL A 1 333 ? -13.062 4.516 -9.094 1 97.88 333 VAL A N 1
ATOM 2455 C CA . VAL A 1 333 ? -14.344 4.312 -8.438 1 97.88 333 VAL A CA 1
ATOM 2456 C C . VAL A 1 333 ? -15.484 4.52 -9.43 1 97.88 333 VAL A C 1
ATOM 2458 O O . VAL A 1 333 ? -15.555 5.562 -10.086 1 97.88 333 VAL A O 1
ATOM 2461 N N . SER A 1 334 ? -16.344 3.51 -9.555 1 96.56 334 SER A N 1
ATOM 2462 C CA . SER A 1 334 ? -17.406 3.662 -10.539 1 96.56 334 SER A CA 1
ATOM 2463 C C . SER A 1 334 ? -18.688 2.961 -10.078 1 96.56 334 SER A C 1
ATOM 2465 O O . SER A 1 334 ? -18.641 2.023 -9.281 1 96.56 334 SER A O 1
ATOM 2467 N N . ALA A 1 335 ? -19.797 3.525 -10.508 1 92.69 335 ALA A N 1
ATOM 2468 C CA . ALA A 1 335 ? -21.062 2.793 -10.43 1 92.69 335 ALA A CA 1
ATOM 2469 C C . ALA A 1 335 ? -21.156 1.753 -11.547 1 92.69 335 ALA A C 1
ATOM 2471 O O . ALA A 1 335 ? -20.75 2.008 -12.68 1 92.69 335 ALA A O 1
ATOM 2472 N N . ALA A 1 336 ? -21.562 0.573 -11.117 1 83.31 336 ALA A N 1
ATOM 2473 C CA . ALA A 1 336 ? -21.703 -0.48 -12.117 1 83.31 336 ALA A CA 1
ATOM 2474 C C . ALA A 1 336 ? -22.781 -0.13 -13.141 1 83.31 336 ALA A C 1
ATOM 2476 O O . ALA A 1 336 ? -23.672 0.685 -12.859 1 83.31 336 ALA A O 1
ATOM 2477 N N . ASP A 1 337 ? -22.531 -0.698 -14.391 1 71 337 ASP A N 1
ATOM 2478 C CA . ASP A 1 337 ? -23.5 -0.484 -15.453 1 71 337 ASP A CA 1
ATOM 2479 C C . ASP A 1 337 ? -24.875 -1.066 -15.086 1 71 337 ASP A C 1
ATOM 2481 O O . ASP A 1 337 ? -24.953 -1.953 -14.227 1 71 337 ASP A O 1
ATOM 2485 N N . HIS A 1 338 ? -25.844 -0.547 -15.773 1 62.22 338 HIS A N 1
ATOM 2486 C CA . HIS A 1 338 ? -27.25 -0.902 -15.609 1 62.22 338 HIS A CA 1
ATOM 2487 C C . HIS A 1 338 ? -27.453 -2.408 -15.734 1 62.22 338 HIS A C 1
ATOM 2489 O O . HIS A 1 338 ? -27.016 -3.018 -16.719 1 62.22 338 HIS A O 1
ATOM 2495 N N . GLY A 1 339 ? -27.781 -3.051 -14.539 1 64.81 339 GLY A N 1
ATOM 2496 C CA . GLY A 1 339 ? -28.172 -4.453 -14.523 1 64.81 339 GLY A CA 1
ATOM 2497 C C . GLY A 1 339 ? -27.266 -5.312 -13.656 1 64.81 339 GLY A C 1
ATOM 2498 O O . GLY A 1 339 ? -27.672 -6.375 -13.188 1 64.81 339 GLY A O 1
ATOM 2499 N N . ASP A 1 340 ? -26.047 -4.711 -13.414 1 66.94 340 ASP A N 1
ATOM 2500 C CA . ASP A 1 340 ? -25.188 -5.535 -12.578 1 66.94 340 ASP A CA 1
ATOM 2501 C C . ASP A 1 340 ? -25.484 -5.324 -11.102 1 66.94 340 ASP A C 1
ATOM 2503 O O . ASP A 1 340 ? -25.375 -4.207 -10.594 1 66.94 340 ASP A O 1
ATOM 2507 N N . ARG A 1 341 ? -25.891 -6.367 -10.539 1 79.94 341 ARG A N 1
ATOM 2508 C CA . ARG A 1 341 ? -26.344 -6.277 -9.156 1 79.94 341 ARG A CA 1
ATOM 2509 C C . ARG A 1 341 ? -25.203 -6.59 -8.188 1 79.94 341 ARG A C 1
ATOM 2511 O O . ARG A 1 341 ? -25.406 -6.676 -6.98 1 79.94 341 ARG A O 1
ATOM 2518 N N . HIS A 1 342 ? -23.922 -6.59 -8.875 1 87.94 342 HIS A N 1
ATOM 2519 C CA . HIS A 1 342 ? -22.844 -7.012 -7.988 1 87.94 342 HIS A CA 1
ATOM 2520 C C . HIS A 1 342 ? -21.812 -5.906 -7.828 1 87.94 342 HIS A C 1
ATOM 2522 O O . HIS A 1 342 ? -21.656 -5.055 -8.703 1 87.94 342 HIS A O 1
ATOM 2528 N N . HIS A 1 343 ? -21.266 -5.871 -6.668 1 93.19 343 HIS A N 1
ATOM 2529 C CA . HIS A 1 343 ? -20.094 -5.035 -6.395 1 93.19 343 HIS A CA 1
ATOM 2530 C C . HIS A 1 343 ? -18.812 -5.75 -6.781 1 93.19 343 HIS A C 1
ATOM 2532 O O . HIS A 1 343 ? -18.688 -6.965 -6.617 1 93.19 343 HIS A O 1
ATOM 2538 N N . ARG A 1 344 ? -17.891 -5.043 -7.281 1 95.62 344 ARG A N 1
ATOM 2539 C CA . ARG A 1 344 ? -16.531 -5.523 -7.5 1 95.62 344 ARG A CA 1
ATOM 2540 C C . ARG A 1 344 ? -15.516 -4.66 -6.762 1 95.62 344 ARG A C 1
ATOM 2542 O O . ARG A 1 344 ? -15.438 -3.451 -6.996 1 95.62 344 ARG A O 1
ATOM 2549 N N . LEU A 1 345 ? -14.805 -5.266 -5.918 1 97.44 345 LEU A N 1
ATOM 2550 C CA . LEU A 1 345 ? -13.883 -4.547 -5.043 1 97.44 345 LEU A CA 1
ATOM 2551 C C . LEU A 1 345 ? -12.461 -5.07 -5.199 1 97.44 345 LEU A C 1
ATOM 2553 O O . LEU A 1 345 ? -12.211 -6.27 -5.039 1 97.44 345 LEU A O 1
ATOM 2557 N N . VAL A 1 346 ? -11.539 -4.277 -5.602 1 98.31 346 VAL A N 1
ATOM 2558 C CA . VAL A 1 346 ? -10.102 -4.496 -5.566 1 98.31 346 VAL A CA 1
ATOM 2559 C C . VAL A 1 346 ? -9.445 -3.465 -4.648 1 98.31 346 VAL A C 1
ATOM 2561 O O . VAL A 1 346 ? -8.992 -2.416 -5.105 1 98.31 346 VAL A O 1
ATOM 2564 N N . ILE A 1 347 ? -9.484 -3.766 -3.311 1 98.25 347 ILE A N 1
ATOM 2565 C CA . ILE A 1 347 ? -9.055 -2.789 -2.316 1 98.25 347 ILE A CA 1
ATOM 2566 C C . ILE A 1 347 ? -7.934 -3.377 -1.465 1 98.25 347 ILE A C 1
ATOM 2568 O O . ILE A 1 347 ? -8 -4.535 -1.05 1 98.25 347 ILE A O 1
ATOM 2572 N N . GLY A 1 348 ? -6.914 -2.6 -1.243 1 97.06 348 GLY A N 1
ATOM 2573 C CA . GLY A 1 348 ? -5.719 -3.041 -0.545 1 97.06 348 GLY A CA 1
ATOM 2574 C C . GLY A 1 348 ? -5.918 -3.186 0.951 1 97.06 348 GLY A C 1
ATOM 2575 O O . GLY A 1 348 ? -7.039 -3.053 1.448 1 97.06 348 GLY A O 1
ATOM 2576 N N . ASP A 1 349 ? -4.805 -3.443 1.612 1 97.44 349 ASP A N 1
ATOM 2577 C CA . ASP A 1 349 ? -4.812 -3.666 3.055 1 97.44 349 ASP A CA 1
ATOM 2578 C C . ASP A 1 349 ? -5.285 -2.422 3.801 1 97.44 349 ASP A C 1
ATOM 2580 O O . ASP A 1 349 ? -4.934 -1.299 3.432 1 97.44 349 ASP A O 1
ATOM 2584 N N . HIS A 1 350 ? -6.191 -2.625 4.832 1 97.5 350 HIS A N 1
ATOM 2585 C CA . HIS A 1 350 ? -6.633 -1.611 5.785 1 97.5 350 HIS A CA 1
ATOM 2586 C C . HIS A 1 350 ? -7.508 -0.563 5.105 1 97.5 350 HIS A C 1
ATOM 2588 O O . HIS A 1 350 ? -7.652 0.554 5.609 1 97.5 350 HIS A O 1
ATOM 2594 N N . ALA A 1 351 ? -7.984 -0.877 3.906 1 98.06 351 ALA A N 1
ATOM 2595 C CA . ALA A 1 351 ? -8.938 0.011 3.244 1 98.06 351 ALA A CA 1
ATOM 2596 C C . ALA A 1 351 ? -10.297 -0.027 3.939 1 98.06 351 ALA A C 1
ATOM 2598 O O . ALA A 1 351 ? -10.578 -0.945 4.715 1 98.06 351 ALA A O 1
ATOM 2599 N N . GLY A 1 352 ? -11.133 0.996 3.746 1 97.5 352 GLY A N 1
ATOM 2600 C CA . GLY A 1 352 ? -12.5 1.09 4.238 1 97.5 352 GLY A CA 1
ATOM 2601 C C . GLY A 1 352 ? -13.492 1.518 3.17 1 97.5 352 GLY A C 1
ATOM 2602 O O . GLY A 1 352 ? -13.297 2.545 2.516 1 97.5 352 GLY A O 1
ATOM 2603 N N . VAL A 1 353 ? -14.562 0.726 3.002 1 96.44 353 VAL A N 1
ATOM 2604 C CA . VAL A 1 353 ? -15.594 1.03 2.02 1 96.44 353 VAL A CA 1
ATOM 2605 C C . VAL A 1 353 ? -16.969 0.904 2.666 1 96.44 353 VAL A C 1
ATOM 2607 O O . VAL A 1 353 ? -17.328 -0.152 3.201 1 96.44 353 VAL A O 1
ATOM 2610 N N . GLU A 1 354 ? -17.656 1.957 2.684 1 95.25 354 GLU A N 1
ATOM 2611 C CA . GLU A 1 354 ? -19.062 1.967 3.07 1 95.25 354 GLU A CA 1
ATOM 2612 C C . GLU A 1 354 ? -19.953 2.381 1.904 1 95.25 354 GLU A C 1
ATOM 2614 O O . GLU A 1 354 ? -19.859 3.51 1.414 1 95.25 354 GLU A O 1
ATOM 2619 N N . VAL A 1 355 ? -20.781 1.527 1.485 1 91.5 355 VAL A N 1
ATOM 2620 C CA . VAL A 1 355 ? -21.609 1.761 0.307 1 91.5 355 VAL A CA 1
ATOM 2621 C C . VAL A 1 355 ? -23.031 2.121 0.736 1 91.5 355 VAL A C 1
ATOM 2623 O O . VAL A 1 355 ? -23.594 1.473 1.614 1 91.5 355 VAL A O 1
ATOM 2626 N N . ALA A 1 356 ? -23.516 3.094 0.065 1 85.94 356 ALA A N 1
ATOM 2627 C CA . ALA A 1 356 ? -24.906 3.48 0.332 1 85.94 356 ALA A CA 1
ATOM 2628 C C . ALA A 1 356 ? -25.875 2.398 -0.135 1 85.94 356 ALA A C 1
ATOM 2630 O O . ALA A 1 356 ? -25.625 1.718 -1.132 1 85.94 356 ALA A O 1
ATOM 2631 N N . ALA A 1 357 ? -27.031 2.203 0.619 1 66.31 357 ALA A N 1
ATOM 2632 C CA . ALA A 1 357 ? -28.062 1.214 0.339 1 66.31 357 ALA A CA 1
ATOM 2633 C C . ALA A 1 357 ? -28.969 1.677 -0.8 1 66.31 357 ALA A C 1
ATOM 2635 O O . ALA A 1 357 ? -29.266 2.869 -0.925 1 66.31 357 ALA A O 1
ATOM 2636 N N . MET B 1 1 ? 21.594 -31.578 -6.879 1 93.62 1 MET B N 1
ATOM 2637 C CA . MET B 1 1 ? 20.875 -30.5 -7.547 1 93.62 1 MET B CA 1
ATOM 2638 C C . MET B 1 1 ? 20.297 -29.516 -6.531 1 93.62 1 MET B C 1
ATOM 2640 O O . MET B 1 1 ? 19.844 -29.906 -5.461 1 93.62 1 MET B O 1
ATOM 2644 N N . LYS B 1 2 ? 20.438 -28.219 -6.785 1 98.38 2 LYS B N 1
ATOM 2645 C CA . LYS B 1 2 ? 19.891 -27.156 -5.949 1 98.38 2 LYS B CA 1
ATOM 2646 C C . LYS B 1 2 ? 18.75 -26.438 -6.656 1 98.38 2 LYS B C 1
ATOM 2648 O O . LYS B 1 2 ? 18.375 -26.781 -7.777 1 98.38 2 LYS B O 1
ATOM 2653 N N . ALA B 1 3 ? 18.125 -25.531 -5.902 1 98.81 3 ALA B N 1
ATOM 2654 C CA . ALA B 1 3 ? 17.078 -24.734 -6.535 1 98.81 3 ALA B CA 1
ATOM 2655 C C . ALA B 1 3 ? 17.297 -23.25 -6.281 1 98.81 3 ALA B C 1
ATOM 2657 O O . ALA B 1 3 ? 17.859 -22.859 -5.258 1 98.81 3 ALA B O 1
ATOM 2658 N N . LEU B 1 4 ? 16.938 -22.453 -7.223 1 98.81 4 LEU B N 1
ATOM 2659 C CA . LEU B 1 4 ? 16.953 -21 -7.137 1 98.81 4 LEU B CA 1
ATOM 2660 C C . LEU B 1 4 ? 15.578 -20.406 -7.426 1 98.81 4 LEU B C 1
ATOM 2662 O O . LEU B 1 4 ? 15.031 -20.609 -8.508 1 98.81 4 LEU B O 1
ATOM 2666 N N . VAL B 1 5 ? 15.016 -19.734 -6.473 1 98.62 5 VAL B N 1
ATOM 2667 C CA . VAL B 1 5 ? 13.695 -19.109 -6.613 1 98.62 5 VAL B CA 1
ATOM 2668 C C . VAL B 1 5 ? 13.836 -17.594 -6.664 1 98.62 5 VAL B C 1
ATOM 2670 O O . VAL B 1 5 ? 14.508 -17 -5.816 1 98.62 5 VAL B O 1
ATOM 2673 N N . LEU B 1 6 ? 13.289 -17.016 -7.645 1 97.06 6 LEU B N 1
ATOM 2674 C CA . LEU B 1 6 ? 13.383 -15.57 -7.816 1 97.06 6 LEU B CA 1
ATOM 2675 C C . LEU B 1 6 ? 12.172 -14.867 -7.203 1 97.06 6 LEU B C 1
ATOM 2677 O O . LEU B 1 6 ? 11.031 -15.125 -7.602 1 97.06 6 LEU B O 1
ATOM 2681 N N . SER B 1 7 ? 12.383 -13.969 -6.266 1 93.81 7 SER B N 1
ATOM 2682 C CA . SER B 1 7 ? 11.344 -13.219 -5.57 1 93.81 7 SER B CA 1
ATOM 2683 C C . SER B 1 7 ? 11.711 -11.742 -5.438 1 93.81 7 SER B C 1
ATOM 2685 O O . SER B 1 7 ? 11.453 -11.125 -4.406 1 93.81 7 SER B O 1
ATOM 2687 N N . GLY B 1 8 ? 12.352 -11.156 -6.426 1 85.69 8 GLY B N 1
ATOM 2688 C CA . GLY B 1 8 ? 12.859 -9.797 -6.316 1 85.69 8 GLY B CA 1
ATOM 2689 C C . GLY B 1 8 ? 11.992 -8.773 -7.027 1 85.69 8 GLY B C 1
ATOM 2690 O O . GLY B 1 8 ? 12.219 -7.57 -6.91 1 85.69 8 GLY B O 1
ATOM 2691 N N . GLY B 1 9 ? 10.945 -9.164 -7.676 1 83.69 9 GLY B N 1
ATOM 2692 C CA . GLY B 1 9 ? 10.141 -8.242 -8.461 1 83.69 9 GLY B CA 1
ATOM 2693 C C . GLY B 1 9 ? 9.32 -7.293 -7.609 1 83.69 9 GLY B C 1
ATOM 2694 O O . GLY B 1 9 ? 8.883 -7.648 -6.512 1 83.69 9 GLY B O 1
ATOM 2695 N N . SER B 1 10 ? 9.039 -6.07 -8.125 1 82.69 10 SER B N 1
ATOM 2696 C CA . SER B 1 10 ? 8.375 -5.008 -7.383 1 82.69 10 SER B CA 1
ATOM 2697 C C . SER B 1 10 ? 6.863 -5.23 -7.336 1 82.69 10 SER B C 1
ATOM 2699 O O . SER B 1 10 ? 6.176 -4.672 -6.48 1 82.69 10 SER B O 1
ATOM 2701 N N . GLY B 1 11 ? 6.312 -5.922 -8.289 1 89.88 11 GLY B N 1
ATOM 2702 C CA . GLY B 1 11 ? 4.902 -6.27 -8.273 1 89.88 11 GLY B CA 1
ATOM 2703 C C . GLY B 1 11 ? 3.994 -5.102 -8.602 1 89.88 11 GLY B C 1
ATOM 2704 O O . GLY B 1 11 ? 2.891 -4.996 -8.062 1 89.88 11 GLY B O 1
ATOM 2705 N N . THR B 1 12 ? 4.41 -4.156 -9.5 1 90.62 12 THR B N 1
ATOM 2706 C CA . THR B 1 12 ? 3.676 -2.928 -9.789 1 90.62 12 THR B CA 1
ATOM 2707 C C . THR B 1 12 ? 2.303 -3.244 -10.375 1 90.62 12 THR B C 1
ATOM 2709 O O . THR B 1 12 ? 1.332 -2.531 -10.117 1 90.62 12 THR B O 1
ATOM 2712 N N . ARG B 1 13 ? 2.166 -4.383 -11.102 1 92.06 13 ARG B N 1
ATOM 2713 C CA . ARG B 1 13 ? 0.909 -4.719 -11.766 1 92.06 13 ARG B CA 1
ATOM 2714 C C . ARG B 1 13 ? -0.069 -5.363 -10.789 1 92.06 13 ARG B C 1
ATOM 2716 O O . ARG B 1 13 ? -1.228 -5.609 -11.133 1 92.06 13 ARG B O 1
ATOM 2723 N N . LEU B 1 14 ? 0.341 -5.559 -9.602 1 95.69 14 LEU B N 1
ATOM 2724 C CA . LEU B 1 14 ? -0.521 -6.18 -8.602 1 95.69 14 LEU B CA 1
ATOM 2725 C C . LEU B 1 14 ? -0.982 -5.152 -7.57 1 95.69 14 LEU B C 1
ATOM 2727 O O . LEU B 1 14 ? -1.557 -5.516 -6.539 1 95.69 14 LEU B O 1
ATOM 2731 N N . ARG B 1 15 ? -0.636 -3.912 -7.812 1 96.06 15 ARG B N 1
ATOM 2732 C CA . ARG B 1 15 ? -1.187 -2.875 -6.945 1 96.06 15 ARG B CA 1
ATOM 2733 C C . ARG B 1 15 ? -2.711 -2.928 -6.93 1 96.06 15 ARG B C 1
ATOM 2735 O O . ARG B 1 15 ? -3.336 -3.262 -7.938 1 96.06 15 ARG B O 1
ATOM 2742 N N . PRO B 1 16 ? -3.359 -2.703 -5.793 1 97.19 16 PRO B N 1
ATOM 2743 C CA . PRO B 1 16 ? -2.801 -2.035 -4.613 1 97.19 16 PRO B CA 1
ATOM 2744 C C . PRO B 1 16 ? -2.166 -3.012 -3.629 1 97.19 16 PRO B C 1
ATOM 2746 O O . PRO B 1 16 ? -1.578 -2.592 -2.629 1 97.19 16 PRO B O 1
ATOM 2749 N N . PHE B 1 17 ? -2.184 -4.258 -3.832 1 97.19 17 PHE B N 1
ATOM 2750 C CA . PHE B 1 17 ? -1.763 -5.254 -2.854 1 97.19 17 PHE B CA 1
ATOM 2751 C C . PHE B 1 17 ? -0.249 -5.234 -2.676 1 97.19 17 PHE B C 1
ATOM 2753 O O . PHE B 1 17 ? 0.253 -5.379 -1.56 1 97.19 17 PHE B O 1
ATOM 2760 N N . SER B 1 18 ? 0.452 -4.984 -3.752 1 95.81 18 SER B N 1
ATOM 2761 C CA . SER B 1 18 ? 1.911 -5.02 -3.723 1 95.81 18 SER B CA 1
ATOM 2762 C C . SER B 1 18 ? 2.48 -3.795 -3.016 1 95.81 18 SER B C 1
ATOM 2764 O O . SER B 1 18 ? 3.686 -3.717 -2.771 1 95.81 18 SER B O 1
ATOM 2766 N N . HIS B 1 19 ? 1.646 -2.814 -2.645 1 94.56 19 HIS B N 1
ATOM 2767 C CA . HIS B 1 19 ? 2.125 -1.722 -1.808 1 94.56 19 HIS B CA 1
ATOM 2768 C C . HIS B 1 19 ? 2.471 -2.213 -0.406 1 94.56 19 HIS B C 1
ATOM 2770 O O . HIS B 1 19 ? 3.334 -1.64 0.262 1 94.56 19 HIS B O 1
ATOM 2776 N N . SER B 1 20 ? 1.834 -3.285 0.022 1 94.06 20 SER B N 1
ATOM 2777 C CA . SER B 1 20 ? 1.991 -3.684 1.418 1 94.06 20 SER B CA 1
ATOM 2778 C C . SER B 1 20 ? 2.611 -5.074 1.53 1 94.06 20 SER B C 1
ATOM 2780 O O . SER B 1 20 ? 3.031 -5.484 2.613 1 94.06 20 SER B O 1
ATOM 2782 N N . MET B 1 21 ? 2.691 -5.727 0.405 1 93.88 21 MET B N 1
ATOM 2783 C CA . MET B 1 21 ? 3.258 -7.07 0.479 1 93.88 21 MET B CA 1
ATOM 2784 C C . MET B 1 21 ? 3.943 -7.445 -0.832 1 93.88 21 MET B C 1
ATOM 2786 O O . MET B 1 21 ? 3.502 -7.035 -1.906 1 93.88 21 MET B O 1
ATOM 2790 N N . PRO B 1 22 ? 5.027 -8.336 -0.717 1 94.62 22 PRO B N 1
ATOM 2791 C CA . PRO B 1 22 ? 5.574 -8.883 -1.959 1 94.62 22 PRO B CA 1
ATOM 2792 C C . PRO B 1 22 ? 4.559 -9.719 -2.732 1 94.62 22 PRO B C 1
ATOM 2794 O O . PRO B 1 22 ? 3.758 -10.438 -2.129 1 94.62 22 PRO B O 1
ATOM 2797 N N . LYS B 1 23 ? 4.617 -9.602 -4.023 1 94.69 23 LYS B N 1
ATOM 2798 C CA . LYS B 1 23 ? 3.629 -10.305 -4.836 1 94.69 23 LYS B CA 1
ATOM 2799 C C . LYS B 1 23 ? 3.727 -11.812 -4.637 1 94.69 23 LYS B C 1
ATOM 2801 O O . LYS B 1 23 ? 2.732 -12.523 -4.777 1 94.69 23 LYS B O 1
ATOM 2806 N N . GLN B 1 24 ? 4.883 -12.328 -4.273 1 95.69 24 GLN B N 1
ATOM 2807 C CA . GLN B 1 24 ? 5.098 -13.758 -4.09 1 95.69 24 GLN B CA 1
ATOM 2808 C C . GLN B 1 24 ? 4.398 -14.266 -2.834 1 95.69 24 GLN B C 1
ATOM 2810 O O . GLN B 1 24 ? 4.266 -15.469 -2.633 1 95.69 24 GLN B O 1
ATOM 2815 N N . LEU B 1 25 ? 3.992 -13.352 -1.977 1 96.75 25 LEU B N 1
ATOM 2816 C CA . LEU B 1 25 ? 3.312 -13.742 -0.748 1 96.75 25 LEU B CA 1
ATOM 2817 C C . LEU B 1 25 ? 1.8 -13.625 -0.903 1 96.75 25 LEU B C 1
ATOM 2819 O O . LEU B 1 25 ? 1.051 -13.914 0.033 1 96.75 25 LEU B O 1
ATOM 2823 N N . MET B 1 26 ? 1.321 -13.156 -2.055 1 97.12 26 MET B N 1
ATOM 2824 C CA . MET B 1 26 ? -0.115 -13.109 -2.314 1 97.12 26 MET B CA 1
ATOM 2825 C C . MET B 1 26 ? -0.745 -14.492 -2.135 1 97.12 26 MET B C 1
ATOM 2827 O O . MET B 1 26 ? -0.274 -15.469 -2.711 1 97.12 26 MET B O 1
ATOM 2831 N N . PRO B 1 27 ? -1.77 -14.602 -1.399 1 97.56 27 PRO B N 1
ATOM 2832 C CA . PRO B 1 27 ? -2.369 -15.922 -1.161 1 97.56 27 PRO B CA 1
ATOM 2833 C C . PRO B 1 27 ? -3.275 -16.375 -2.305 1 97.56 27 PRO B C 1
ATOM 2835 O O . PRO B 1 27 ? -4.039 -15.562 -2.846 1 97.56 27 PRO B O 1
ATOM 2838 N N . ILE B 1 28 ? -3.123 -17.531 -2.682 1 97.69 28 ILE B N 1
ATOM 2839 C CA . ILE B 1 28 ? -4.02 -18.281 -3.557 1 97.69 28 ILE B CA 1
ATOM 2840 C C . ILE B 1 28 ? -4.625 -19.453 -2.793 1 97.69 28 ILE B C 1
ATOM 2842 O O . ILE B 1 28 ? -3.902 -20.344 -2.336 1 97.69 28 ILE B O 1
ATOM 2846 N N . ALA B 1 29 ? -5.98 -19.438 -2.637 1 98.12 29 ALA B N 1
ATOM 2847 C CA . ALA B 1 29 ? -6.641 -20.422 -1.782 1 98.12 29 ALA B CA 1
ATOM 2848 C C . ALA B 1 29 ? -6.016 -20.453 -0.391 1 98.12 29 ALA B C 1
ATOM 2850 O O . ALA B 1 29 ? -5.754 -21.516 0.159 1 98.12 29 ALA B O 1
ATOM 2851 N N . ASN B 1 30 ? -5.621 -19.297 0.148 1 98.12 30 ASN B N 1
ATOM 2852 C CA . ASN B 1 30 ? -5.148 -19.031 1.5 1 98.12 30 ASN B CA 1
ATOM 2853 C C . ASN B 1 30 ? -3.715 -19.5 1.701 1 98.12 30 ASN B C 1
ATOM 2855 O O . ASN B 1 30 ? -3.244 -19.609 2.836 1 98.12 30 ASN B O 1
ATOM 2859 N N . LYS B 1 31 ? -3.025 -19.781 0.61 1 97.25 31 LYS B N 1
ATOM 2860 C CA . LYS B 1 31 ? -1.615 -20.156 0.642 1 97.25 31 LYS B CA 1
ATOM 2861 C C . LYS B 1 31 ? -0.783 -19.25 -0.257 1 97.25 31 LYS B C 1
ATOM 2863 O O . LYS B 1 31 ? -1.15 -19 -1.406 1 97.25 31 LYS B O 1
ATOM 2868 N N . PRO B 1 32 ? 0.326 -18.734 0.312 1 97.19 32 PRO B N 1
ATOM 2869 C CA . PRO B 1 32 ? 1.159 -17.859 -0.522 1 97.19 32 PRO B CA 1
ATOM 2870 C C . PRO B 1 32 ? 1.658 -18.562 -1.786 1 97.19 32 PRO B C 1
ATOM 2872 O O . PRO B 1 32 ? 2 -19.75 -1.748 1 97.19 32 PRO B O 1
ATOM 2875 N N . VAL B 1 33 ? 1.756 -17.828 -2.869 1 97.19 33 VAL B N 1
ATOM 2876 C CA . VAL B 1 33 ? 2.242 -18.344 -4.148 1 97.19 33 VAL B CA 1
ATOM 2877 C C . VAL B 1 33 ? 3.604 -19 -3.955 1 97.19 33 VAL B C 1
ATOM 2879 O O . VAL B 1 33 ? 3.842 -20.109 -4.461 1 97.19 33 VAL B O 1
ATOM 2882 N N . LEU B 1 34 ? 4.438 -18.406 -3.145 1 97.25 34 LEU B N 1
ATOM 2883 C CA . LEU B 1 34 ? 5.809 -18.875 -2.943 1 97.25 34 LEU B CA 1
ATOM 2884 C C . LEU B 1 34 ? 5.82 -20.25 -2.293 1 97.25 34 LEU B C 1
ATOM 2886 O O . LEU B 1 34 ? 6.727 -21.047 -2.543 1 97.25 34 LEU B O 1
ATOM 2890 N N . GLU B 1 35 ? 4.863 -20.547 -1.524 1 97.75 35 GLU B N 1
ATOM 2891 C CA . GLU B 1 35 ? 4.801 -21.859 -0.891 1 97.75 35 GLU B CA 1
ATOM 2892 C C . GLU B 1 35 ? 4.473 -22.953 -1.909 1 97.75 35 GLU B C 1
ATOM 2894 O O . GLU B 1 35 ? 4.98 -24.078 -1.817 1 97.75 35 GLU B O 1
ATOM 2899 N N . TYR B 1 36 ? 3.602 -22.641 -2.863 1 97.56 36 TYR B N 1
ATOM 2900 C CA . TYR B 1 36 ? 3.355 -23.594 -3.947 1 97.56 36 TYR B CA 1
ATOM 2901 C C . TYR B 1 36 ? 4.645 -23.906 -4.699 1 97.56 36 TYR B C 1
ATOM 2903 O O . TYR B 1 36 ? 4.914 -25.062 -5.012 1 97.56 36 TYR B O 1
ATOM 2911 N N . VAL B 1 37 ? 5.402 -22.875 -4.922 1 98.06 37 VAL B N 1
ATOM 2912 C CA . VAL B 1 37 ? 6.66 -23 -5.648 1 98.06 37 VAL B CA 1
ATOM 2913 C C . VAL B 1 37 ? 7.613 -23.922 -4.875 1 98.06 37 VAL B C 1
ATOM 2915 O O . VAL B 1 37 ? 8.172 -24.859 -5.438 1 98.06 37 VAL B O 1
ATOM 2918 N N . LEU B 1 38 ? 7.742 -23.703 -3.592 1 98.44 38 LEU B N 1
ATOM 2919 C CA . LEU B 1 38 ? 8.656 -24.484 -2.754 1 98.44 38 LEU B CA 1
ATOM 2920 C C . LEU B 1 38 ? 8.203 -25.938 -2.648 1 98.44 38 LEU B C 1
ATOM 2922 O O . LEU B 1 38 ? 9.031 -26.844 -2.656 1 98.44 38 LEU B O 1
ATOM 2926 N N . GLU B 1 39 ? 6.941 -26.125 -2.57 1 98.06 39 GLU B N 1
ATOM 2927 C CA . GLU B 1 39 ? 6.402 -27.484 -2.527 1 98.06 39 GLU B CA 1
ATOM 2928 C C . GLU B 1 39 ? 6.695 -28.234 -3.824 1 98.06 39 GLU B C 1
ATOM 2930 O O . GLU B 1 39 ? 7.039 -29.422 -3.799 1 98.06 39 GLU B O 1
ATOM 2935 N N . ASN B 1 40 ? 6.527 -27.562 -4.926 1 98 40 ASN B N 1
ATOM 2936 C CA . ASN B 1 40 ? 6.859 -28.156 -6.215 1 98 40 ASN B CA 1
ATOM 2937 C C . ASN B 1 40 ? 8.32 -28.578 -6.277 1 98 40 ASN B C 1
ATOM 2939 O O . ASN B 1 40 ? 8.633 -29.688 -6.734 1 98 40 ASN B O 1
ATOM 2943 N N . ILE B 1 41 ? 9.172 -27.734 -5.797 1 98.5 41 ILE B N 1
ATOM 2944 C CA . ILE B 1 41 ? 10.609 -28 -5.812 1 98.5 41 ILE B CA 1
ATOM 2945 C C . ILE B 1 41 ? 10.914 -29.188 -4.898 1 98.5 41 ILE B C 1
ATOM 2947 O O . ILE B 1 41 ? 11.625 -30.109 -5.297 1 98.5 41 ILE B O 1
ATOM 2951 N N . ARG B 1 42 ? 10.383 -29.188 -3.727 1 98.56 42 ARG B N 1
ATOM 2952 C CA . ARG B 1 42 ? 10.594 -30.266 -2.777 1 98.56 42 ARG B CA 1
ATOM 2953 C C . ARG B 1 42 ? 10.18 -31.609 -3.377 1 98.56 42 ARG B C 1
ATOM 2955 O O . ARG B 1 42 ? 10.852 -32.625 -3.172 1 98.56 42 ARG B O 1
ATOM 2962 N N . ALA B 1 43 ? 9.117 -31.625 -4.07 1 98.19 43 ALA B N 1
ATOM 2963 C CA . ALA B 1 43 ? 8.57 -32.844 -4.66 1 98.19 43 ALA B CA 1
ATOM 2964 C C . ALA B 1 43 ? 9.547 -33.469 -5.66 1 98.19 43 ALA B C 1
ATOM 2966 O O . ALA B 1 43 ? 9.461 -34.656 -5.98 1 98.19 43 ALA B O 1
ATOM 2967 N N . THR B 1 44 ? 10.414 -32.656 -6.191 1 97.88 44 THR B N 1
ATOM 2968 C CA . THR B 1 44 ? 11.406 -33.188 -7.125 1 97.88 44 THR B CA 1
ATOM 2969 C C . THR B 1 44 ? 12.57 -33.812 -6.379 1 97.88 44 THR B C 1
ATOM 2971 O O . THR B 1 44 ? 13.445 -34.438 -6.996 1 97.88 44 THR B O 1
ATOM 2974 N N . GLY B 1 45 ? 12.672 -33.594 -5.102 1 97.44 45 GLY B N 1
ATOM 2975 C CA . GLY B 1 45 ? 13.75 -34.156 -4.289 1 97.44 45 GLY B CA 1
ATOM 2976 C C . GLY B 1 45 ? 14.82 -33.125 -3.953 1 97.44 45 GLY B C 1
ATOM 2977 O O . GLY B 1 45 ? 15.812 -33.438 -3.301 1 97.44 45 GLY B O 1
ATOM 2978 N N . VAL B 1 46 ? 14.625 -31.953 -4.375 1 98.19 46 VAL B N 1
ATOM 2979 C CA . VAL B 1 46 ? 15.57 -30.891 -4.086 1 98.19 46 VAL B CA 1
ATOM 2980 C C . VAL B 1 46 ? 15.18 -30.188 -2.785 1 98.19 46 VAL B C 1
ATOM 2982 O O . VAL B 1 46 ? 14.031 -29.766 -2.619 1 98.19 46 VAL B O 1
ATOM 2985 N N . HIS B 1 47 ? 16.156 -29.969 -1.891 1 98.31 47 HIS B N 1
ATOM 2986 C CA . HIS B 1 47 ? 15.805 -29.422 -0.584 1 98.31 47 HIS B CA 1
ATOM 2987 C C . HIS B 1 47 ? 16.625 -28.172 -0.279 1 98.31 47 HIS B C 1
ATOM 2989 O O . HIS B 1 47 ? 16.297 -27.406 0.631 1 98.31 47 HIS B O 1
ATOM 2995 N N . ASP B 1 48 ? 17.75 -27.984 -0.914 1 98.56 48 ASP B N 1
ATOM 2996 C CA . ASP B 1 48 ? 18.562 -26.781 -0.754 1 98.56 48 ASP B CA 1
ATOM 2997 C C . ASP B 1 48 ? 18.141 -25.703 -1.739 1 98.56 48 ASP B C 1
ATOM 2999 O O . ASP B 1 48 ? 18.391 -25.812 -2.941 1 98.56 48 ASP B O 1
ATOM 3003 N N . ILE B 1 49 ? 17.5 -24.688 -1.222 1 98.81 49 ILE B N 1
ATOM 3004 C CA . ILE B 1 49 ? 16.859 -23.688 -2.086 1 98.81 49 ILE B CA 1
ATOM 3005 C C . ILE B 1 49 ? 17.375 -22.297 -1.756 1 98.81 49 ILE B C 1
ATOM 3007 O O . ILE B 1 49 ? 17.359 -21.875 -0.596 1 98.81 49 ILE B O 1
ATOM 3011 N N . GLY B 1 50 ? 17.969 -21.594 -2.715 1 98.75 50 GLY B N 1
ATOM 3012 C CA . GLY B 1 50 ? 18.25 -20.156 -2.615 1 98.75 50 GLY B CA 1
ATOM 3013 C C . GLY B 1 50 ? 17.094 -19.297 -3.059 1 98.75 50 GLY B C 1
ATOM 3014 O O . GLY B 1 50 ? 16.484 -19.547 -4.105 1 98.75 50 GLY B 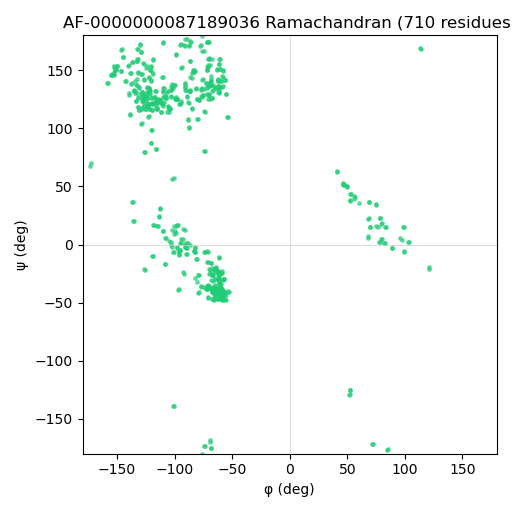O 1
ATOM 3015 N N . ILE B 1 51 ? 16.719 -18.281 -2.285 1 98.5 51 ILE B N 1
ATOM 3016 C CA . ILE B 1 51 ? 15.68 -17.328 -2.641 1 98.5 51 ILE B CA 1
ATOM 3017 C C . ILE B 1 51 ? 16.297 -15.953 -2.881 1 98.5 51 ILE B C 1
ATOM 3019 O O . ILE B 1 51 ? 16.828 -15.336 -1.957 1 98.5 51 ILE B O 1
ATOM 3023 N N . VAL B 1 52 ? 16.219 -15.531 -4.117 1 97.94 52 VAL B N 1
ATOM 3024 C CA . VAL B 1 52 ? 16.688 -14.18 -4.438 1 97.94 52 VAL B CA 1
ATOM 3025 C C . VAL B 1 52 ? 15.617 -13.164 -4.027 1 97.94 52 VAL B C 1
ATOM 3027 O O . VAL B 1 52 ? 14.469 -13.258 -4.461 1 97.94 52 VAL B O 1
ATOM 3030 N N . THR B 1 53 ? 15.977 -12.188 -3.184 1 96.06 53 THR B N 1
ATOM 3031 C CA . THR B 1 53 ? 15 -11.234 -2.656 1 96.06 53 THR B CA 1
ATOM 3032 C C . THR B 1 53 ? 15.383 -9.805 -3.029 1 96.06 53 THR B C 1
ATOM 3034 O O . THR B 1 53 ? 16.562 -9.516 -3.268 1 96.06 53 THR B O 1
ATOM 3037 N N . GLY B 1 54 ? 14.367 -9 -3.172 1 92.06 54 GLY B N 1
ATOM 3038 C CA . GLY B 1 54 ? 14.57 -7.574 -3.369 1 92.06 54 GLY B CA 1
ATOM 3039 C C . GLY B 1 54 ? 14.359 -6.762 -2.104 1 92.06 54 GLY B C 1
ATOM 3040 O O . GLY B 1 54 ? 14.789 -7.168 -1.021 1 92.06 54 GLY B O 1
ATOM 3041 N N . ASP B 1 55 ? 13.703 -5.598 -2.225 1 85.44 55 ASP B N 1
ATOM 3042 C CA . ASP B 1 55 ? 13.547 -4.617 -1.153 1 85.44 55 ASP B CA 1
ATOM 3043 C C . ASP B 1 55 ? 12.641 -5.148 -0.045 1 85.44 55 ASP B C 1
ATOM 3045 O O . ASP B 1 55 ? 12.727 -4.695 1.1 1 85.44 55 ASP B O 1
ATOM 3049 N N . ARG B 1 56 ? 11.906 -6.176 -0.325 1 89.25 56 ARG B N 1
ATOM 3050 C CA . ARG B 1 56 ? 10.984 -6.691 0.681 1 89.25 56 ARG B CA 1
ATOM 3051 C C . ARG B 1 56 ? 11.414 -8.078 1.158 1 89.25 56 ARG B C 1
ATOM 3053 O O . ARG B 1 56 ? 10.578 -8.883 1.577 1 89.25 56 ARG B O 1
ATOM 3060 N N . GLY B 1 57 ? 12.648 -8.297 1.152 1 92.75 57 GLY B N 1
ATOM 3061 C CA . GLY B 1 57 ? 13.195 -9.586 1.535 1 92.75 57 GLY B CA 1
ATOM 3062 C C . GLY B 1 57 ? 12.883 -9.969 2.969 1 92.75 57 GLY B C 1
ATOM 3063 O O . GLY B 1 57 ? 12.672 -11.148 3.271 1 92.75 57 GLY B O 1
ATOM 3064 N N . ASP B 1 58 ? 12.75 -8.969 3.816 1 93.19 58 ASP B N 1
ATOM 3065 C CA . ASP B 1 58 ? 12.469 -9.219 5.227 1 93.19 58 ASP B CA 1
ATOM 3066 C C . ASP B 1 58 ? 11.086 -9.836 5.406 1 93.19 58 ASP B C 1
ATOM 3068 O O . ASP B 1 58 ? 10.891 -10.703 6.27 1 93.19 58 ASP B O 1
ATOM 3072 N N . GLN B 1 59 ? 10.188 -9.414 4.641 1 94.44 59 GLN B N 1
ATOM 3073 C CA . GLN B 1 59 ? 8.836 -9.961 4.723 1 94.44 59 GLN B CA 1
ATOM 3074 C C . GLN B 1 59 ? 8.805 -11.414 4.254 1 94.44 59 GLN B C 1
ATOM 3076 O O . GLN B 1 59 ? 8.117 -12.25 4.844 1 94.44 59 GLN B O 1
ATOM 3081 N N . ILE B 1 60 ? 9.555 -11.734 3.246 1 96.75 60 ILE B N 1
ATOM 3082 C CA . ILE B 1 60 ? 9.633 -13.094 2.729 1 96.75 60 ILE B CA 1
ATOM 3083 C C . ILE B 1 60 ? 10.289 -14 3.766 1 96.75 60 ILE B C 1
ATOM 3085 O O . ILE B 1 60 ? 9.789 -15.086 4.059 1 96.75 60 ILE B O 1
ATOM 3089 N N . ALA B 1 61 ? 11.414 -13.477 4.289 1 97.12 61 ALA B N 1
ATOM 3090 C CA . ALA B 1 61 ? 12.125 -14.25 5.305 1 97.12 61 ALA B CA 1
ATOM 3091 C C . ALA B 1 61 ? 11.242 -14.492 6.527 1 97.12 61 ALA B C 1
ATOM 3093 O O . ALA B 1 61 ? 11.281 -15.578 7.117 1 97.12 61 ALA B O 1
ATOM 3094 N N . ALA B 1 62 ? 10.492 -13.484 6.891 1 96.44 62 ALA B N 1
ATOM 3095 C CA . ALA B 1 62 ? 9.602 -13.625 8.039 1 96.44 62 ALA B CA 1
ATOM 3096 C C . ALA B 1 62 ? 8.516 -14.664 7.766 1 96.44 62 ALA B C 1
ATOM 3098 O O . ALA B 1 62 ? 8.148 -15.43 8.664 1 96.44 62 ALA B O 1
ATOM 3099 N N . ALA B 1 63 ? 8.07 -14.734 6.582 1 95.25 63 ALA B N 1
ATOM 3100 C CA . ALA B 1 63 ? 6.969 -15.625 6.223 1 95.25 63 ALA B CA 1
ATOM 3101 C C . ALA B 1 63 ? 7.441 -17.078 6.113 1 95.25 63 ALA B C 1
ATOM 3103 O O . ALA B 1 63 ? 6.719 -18 6.488 1 95.25 63 ALA B O 1
ATOM 3104 N N . LEU B 1 64 ? 8.68 -17.234 5.609 1 97.19 64 LEU B N 1
ATOM 3105 C CA . LEU B 1 64 ? 9.125 -18.594 5.281 1 97.19 64 LEU B CA 1
ATOM 3106 C C . LEU B 1 64 ? 10.172 -19.078 6.281 1 97.19 64 LEU B C 1
ATOM 3108 O O . LEU B 1 64 ? 10.477 -20.266 6.34 1 97.19 64 LEU B O 1
ATOM 3112 N N . GLN B 1 65 ? 10.734 -18.141 7 1 97 65 GLN B N 1
ATOM 3113 C CA . GLN B 1 65 ? 11.781 -18.469 7.969 1 97 65 GLN B CA 1
ATOM 3114 C C . GLN B 1 65 ? 12.891 -19.297 7.332 1 97 65 GLN B C 1
ATOM 3116 O O . GLN B 1 65 ? 13.453 -18.906 6.309 1 97 65 GLN B O 1
ATOM 3121 N N . ASP B 1 66 ? 13.258 -20.469 7.973 1 97.31 66 ASP B N 1
ATOM 3122 C CA . ASP B 1 66 ? 14.375 -21.234 7.438 1 97.31 66 ASP B CA 1
ATOM 3123 C C . ASP B 1 66 ? 13.875 -22.344 6.512 1 97.31 66 ASP B C 1
ATOM 3125 O O . ASP B 1 66 ? 14.664 -23.125 5.977 1 97.31 66 ASP B O 1
ATOM 3129 N N . GLY B 1 67 ? 12.617 -22.422 6.328 1 97.38 67 GLY B N 1
ATOM 3130 C CA . GLY B 1 67 ? 12.031 -23.391 5.414 1 97.38 67 GLY B CA 1
ATOM 3131 C C . GLY B 1 67 ? 11.727 -24.734 6.074 1 97.38 67 GLY B C 1
ATOM 3132 O O . GLY B 1 67 ? 11.148 -25.625 5.445 1 97.38 67 GLY B O 1
ATOM 3133 N N . SER B 1 68 ? 12.047 -24.922 7.32 1 97.19 68 SER B N 1
ATOM 3134 C CA . SER B 1 68 ? 11.883 -26.203 8.008 1 97.19 68 SER B CA 1
ATOM 3135 C C . SER B 1 68 ? 10.43 -26.641 8.008 1 97.19 68 SER B C 1
ATOM 3137 O O . SER B 1 68 ? 10.133 -27.828 7.824 1 97.19 68 SER B O 1
ATOM 3139 N N . ARG B 1 69 ? 9.555 -25.719 8.148 1 95.88 69 ARG B N 1
ATOM 3140 C CA . ARG B 1 69 ? 8.125 -26.031 8.18 1 95.88 69 ARG B CA 1
ATOM 3141 C C . ARG B 1 69 ? 7.68 -26.656 6.863 1 95.88 69 ARG B C 1
ATOM 3143 O O . ARG B 1 69 ? 6.734 -27.453 6.84 1 95.88 69 ARG B O 1
ATOM 3150 N N . LEU B 1 70 ? 8.383 -26.359 5.801 1 96.94 70 LEU B N 1
ATOM 3151 C CA . LEU B 1 70 ? 8.023 -26.844 4.473 1 96.94 70 LEU B CA 1
ATOM 3152 C C . LEU B 1 70 ? 8.93 -28 4.047 1 96.94 70 LEU B C 1
ATOM 3154 O O . LEU B 1 70 ? 8.852 -28.453 2.908 1 96.94 70 LEU B O 1
ATOM 3158 N N . GLY B 1 71 ? 9.844 -28.406 4.941 1 97.62 71 GLY B N 1
ATOM 3159 C CA . GLY B 1 71 ? 10.719 -29.531 4.664 1 97.62 71 GLY B CA 1
ATOM 3160 C C . GLY B 1 71 ? 11.875 -29.188 3.748 1 97.62 71 GLY B C 1
ATOM 3161 O O . GLY B 1 71 ? 12.352 -30.031 2.988 1 97.62 71 GLY B O 1
ATOM 3162 N N . VAL B 1 72 ? 12.227 -27.922 3.686 1 98.31 72 VAL B N 1
ATOM 3163 C CA . VAL B 1 72 ? 13.344 -27.5 2.852 1 98.31 72 VAL B CA 1
ATOM 3164 C C . VAL B 1 72 ? 14.297 -26.625 3.666 1 98.31 72 VAL B C 1
ATOM 3166 O O . VAL B 1 72 ? 14.031 -26.328 4.832 1 98.31 72 VAL B O 1
ATOM 3169 N N . ARG B 1 73 ? 15.406 -26.312 3.086 1 98.5 73 ARG B N 1
ATOM 3170 C CA . ARG B 1 73 ? 16.391 -25.375 3.633 1 98.5 73 ARG B CA 1
ATOM 3171 C C . ARG B 1 73 ? 16.531 -24.141 2.748 1 98.5 73 ARG B C 1
ATOM 3173 O O . ARG B 1 73 ? 16.875 -24.25 1.569 1 98.5 73 ARG B O 1
ATOM 3180 N N . LEU B 1 74 ? 16.312 -23.016 3.404 1 98.56 74 LEU B N 1
ATOM 3181 C CA . LEU B 1 74 ? 16.281 -21.781 2.607 1 98.56 74 LEU B CA 1
ATOM 3182 C C . LEU B 1 74 ? 17.5 -20.922 2.889 1 98.56 74 LEU B C 1
ATOM 3184 O O . LEU B 1 74 ? 17.938 -20.797 4.039 1 98.56 74 LEU B O 1
ATOM 3188 N N . THR B 1 75 ? 18.109 -20.422 1.904 1 98.38 75 THR B N 1
ATOM 3189 C CA . THR B 1 75 ? 19.141 -19.375 1.947 1 98.38 75 THR B CA 1
ATOM 3190 C C . THR B 1 75 ? 18.641 -18.125 1.236 1 98.38 75 THR B C 1
ATOM 3192 O O . THR B 1 75 ? 18.297 -18.172 0.057 1 98.38 75 THR B O 1
ATOM 3195 N N . TYR B 1 76 ? 18.578 -17.016 1.926 1 98 76 TYR B N 1
ATOM 3196 C CA . TYR B 1 76 ? 18.109 -15.766 1.332 1 98 76 TYR B CA 1
ATOM 3197 C C . TYR B 1 76 ? 19.266 -14.992 0.708 1 98 76 TYR B C 1
ATOM 3199 O O . TYR B 1 76 ? 20.297 -14.781 1.352 1 98 76 TYR B O 1
ATOM 3207 N N . LEU B 1 77 ? 19.109 -14.633 -0.502 1 97.81 77 LEU B N 1
ATOM 3208 C CA . LEU B 1 77 ? 20.141 -13.977 -1.303 1 97.81 77 LEU B CA 1
ATOM 3209 C C . LEU B 1 77 ? 19.656 -12.609 -1.778 1 97.81 77 LEU B C 1
ATOM 3211 O O . LEU B 1 77 ? 18.984 -12.5 -2.807 1 97.81 77 LEU B O 1
ATOM 3215 N N . PRO B 1 78 ? 20.031 -11.5 -1.1 1 95.31 78 PRO B N 1
ATOM 3216 C CA . PRO B 1 78 ? 19.547 -10.164 -1.47 1 95.31 78 PRO B CA 1
ATOM 3217 C C . PRO B 1 78 ? 20.156 -9.664 -2.779 1 95.31 78 PRO B C 1
ATOM 3219 O O . PRO B 1 78 ? 21.359 -9.805 -3.002 1 95.31 78 PRO B O 1
ATOM 3222 N N . GLN B 1 79 ? 19.297 -9.242 -3.635 1 92.94 79 GLN B N 1
ATOM 3223 C CA . GLN B 1 79 ? 19.688 -8.57 -4.871 1 92.94 79 GLN B CA 1
ATOM 3224 C C . GLN B 1 79 ? 19.5 -7.059 -4.754 1 92.94 79 GLN B C 1
ATOM 3226 O O . GLN B 1 79 ? 18.469 -6.582 -4.297 1 92.94 79 GLN B O 1
ATOM 3231 N N . ASP B 1 80 ? 20.391 -6.254 -5.148 1 86.38 80 ASP B N 1
ATOM 3232 C CA . ASP B 1 80 ? 20.391 -4.805 -4.965 1 86.38 80 ASP B CA 1
ATOM 3233 C C . ASP B 1 80 ? 19.359 -4.141 -5.887 1 86.38 80 ASP B C 1
ATOM 3235 O O . ASP B 1 80 ? 18.75 -3.137 -5.523 1 86.38 80 ASP B O 1
ATOM 3239 N N . ALA B 1 81 ? 19.234 -4.652 -7.066 1 86.69 81 ALA B N 1
ATOM 3240 C CA . ALA B 1 81 ? 18.266 -4.145 -8.047 1 86.69 81 ALA B CA 1
ATOM 3241 C C . ALA B 1 81 ? 17.828 -5.25 -9 1 86.69 81 ALA B C 1
ATOM 3243 O O . ALA B 1 81 ? 18.562 -6.215 -9.227 1 86.69 81 ALA B O 1
ATOM 3244 N N . PRO B 1 82 ? 16.609 -5.051 -9.43 1 86.12 82 PRO B N 1
ATOM 3245 C CA . PRO B 1 82 ? 16.109 -6.059 -10.375 1 86.12 82 PRO B CA 1
ATOM 3246 C C . PRO B 1 82 ? 16.734 -5.926 -11.758 1 86.12 82 PRO B C 1
ATOM 3248 O O . PRO B 1 82 ? 16.062 -5.504 -12.703 1 86.12 82 PRO B O 1
ATOM 3251 N N . ARG B 1 83 ? 17.906 -6.422 -11.961 1 91.38 83 ARG B N 1
ATOM 3252 C CA . ARG B 1 83 ? 18.672 -6.234 -13.188 1 91.38 83 ARG B CA 1
ATOM 3253 C C . ARG B 1 83 ? 18.516 -7.426 -14.117 1 91.38 83 ARG B C 1
ATOM 3255 O O . ARG B 1 83 ? 19.375 -7.68 -14.969 1 91.38 83 ARG B O 1
ATOM 3262 N N . GLY B 1 84 ? 17.5 -8.258 -13.898 1 92.81 84 GLY B N 1
ATOM 3263 C CA . GLY B 1 84 ? 17.219 -9.375 -14.789 1 92.81 84 GLY B CA 1
ATOM 3264 C C . GLY B 1 84 ? 17.438 -10.727 -14.141 1 92.81 84 GLY B C 1
ATOM 3265 O O . GLY B 1 84 ? 18.109 -10.828 -13.117 1 92.81 84 GLY B O 1
ATOM 3266 N N . LEU B 1 85 ? 16.969 -11.742 -14.844 1 95.12 85 LEU B N 1
ATOM 3267 C CA . LEU B 1 85 ? 17.016 -13.102 -14.312 1 95.12 85 LEU B CA 1
ATOM 3268 C C . LEU B 1 85 ? 18.438 -13.641 -14.305 1 95.12 85 LEU B C 1
ATOM 3270 O O . LEU B 1 85 ? 18.828 -14.375 -13.391 1 95.12 85 LEU B O 1
ATOM 3274 N N . ALA B 1 86 ? 19.188 -13.32 -15.328 1 97.5 86 ALA B N 1
ATOM 3275 C CA . ALA B 1 86 ? 20.578 -13.758 -15.359 1 97.5 86 ALA B CA 1
ATOM 3276 C C . ALA B 1 86 ? 21.391 -13.125 -14.234 1 97.5 86 ALA B C 1
ATOM 3278 O O . ALA B 1 86 ? 22.281 -13.758 -13.664 1 97.5 86 ALA B O 1
ATOM 3279 N N . HIS B 1 87 ? 21.094 -11.898 -13.969 1 96.81 87 HIS B N 1
ATOM 3280 C CA . HIS B 1 87 ? 21.75 -11.242 -12.844 1 96.81 87 HIS B CA 1
ATOM 3281 C C . HIS B 1 87 ? 21.438 -11.945 -11.531 1 96.81 87 HIS B C 1
ATOM 3283 O O . HIS B 1 87 ? 22.281 -12.023 -10.641 1 96.81 87 HIS B O 1
ATOM 3289 N N . ALA B 1 88 ? 20.203 -12.406 -11.406 1 96.81 88 ALA B N 1
ATOM 3290 C CA . ALA B 1 88 ? 19.828 -13.172 -10.219 1 96.81 88 ALA B CA 1
ATOM 3291 C C . ALA B 1 88 ? 20.719 -14.406 -10.07 1 96.81 88 ALA B C 1
ATOM 3293 O O . ALA B 1 88 ? 21.109 -14.766 -8.953 1 96.81 88 ALA B O 1
ATOM 3294 N N . VAL B 1 89 ? 21.047 -15.055 -11.156 1 98 89 VAL B N 1
ATOM 3295 C CA . VAL B 1 89 ? 21.922 -16.219 -11.125 1 98 89 VAL B CA 1
ATOM 3296 C C . VAL B 1 89 ? 23.328 -15.812 -10.703 1 98 89 VAL B C 1
ATOM 3298 O O . VAL B 1 89 ? 23.969 -16.5 -9.906 1 98 89 VAL B O 1
ATOM 3301 N N . ILE B 1 90 ? 23.797 -14.672 -11.203 1 97.69 90 ILE B N 1
ATOM 3302 C CA . ILE B 1 90 ? 25.094 -14.148 -10.797 1 97.69 90 ILE B CA 1
ATOM 3303 C C . ILE B 1 90 ? 25.109 -13.922 -9.289 1 97.69 90 ILE B C 1
ATOM 3305 O O . ILE B 1 90 ? 26.062 -14.312 -8.602 1 97.69 90 ILE B O 1
ATOM 3309 N N . THR B 1 91 ? 24.047 -13.312 -8.797 1 96.94 91 THR B N 1
ATOM 3310 C CA . THR B 1 91 ? 23.906 -13.016 -7.375 1 96.94 91 THR B CA 1
ATOM 3311 C C . THR B 1 91 ? 23.984 -14.297 -6.543 1 96.94 91 THR B C 1
ATOM 3313 O O . THR B 1 91 ? 24.516 -14.289 -5.43 1 96.94 91 THR B O 1
ATOM 3316 N N . ALA B 1 92 ? 23.547 -15.422 -7.133 1 98.06 92 ALA B N 1
ATOM 3317 C CA . ALA B 1 92 ? 23.438 -16.688 -6.402 1 98.06 92 ALA B CA 1
ATOM 3318 C C . ALA B 1 92 ? 24.641 -17.594 -6.691 1 98.06 92 ALA B C 1
ATOM 3320 O O . ALA B 1 92 ? 24.641 -18.766 -6.305 1 98.06 92 ALA B O 1
ATOM 3321 N N . ARG B 1 93 ? 25.656 -17.125 -7.297 1 98.12 93 ARG B N 1
ATOM 3322 C CA . ARG B 1 93 ? 26.75 -17.953 -7.816 1 98.12 93 ARG B CA 1
ATOM 3323 C C . ARG B 1 93 ? 27.406 -18.766 -6.703 1 98.12 93 ARG B C 1
ATOM 3325 O O . ARG B 1 93 ? 27.625 -19.969 -6.852 1 98.12 93 ARG B O 1
ATOM 3332 N N . ALA B 1 94 ? 27.719 -18.094 -5.578 1 98 94 ALA B N 1
ATOM 3333 C CA . ALA B 1 94 ? 28.391 -18.766 -4.465 1 98 94 ALA B CA 1
ATOM 3334 C C . ALA B 1 94 ? 27.516 -19.906 -3.908 1 98 94 ALA B C 1
ATOM 3336 O O . ALA B 1 94 ? 28.031 -20.969 -3.564 1 98 94 ALA B O 1
ATOM 3337 N N . PHE B 1 95 ? 26.266 -19.688 -3.863 1 98.38 95 PHE B N 1
ATOM 3338 C CA . PHE B 1 95 ? 25.328 -20.672 -3.342 1 98.38 95 PHE B CA 1
ATOM 3339 C C . PHE B 1 95 ? 25.188 -21.859 -4.293 1 98.38 95 PHE B C 1
ATOM 3341 O O . PHE B 1 95 ? 25.188 -23.016 -3.859 1 98.38 95 PHE B O 1
ATOM 3348 N N . LEU B 1 96 ? 25.047 -21.547 -5.613 1 98.31 96 LEU B N 1
ATOM 3349 C CA . LEU B 1 96 ? 24.828 -22.578 -6.633 1 98.31 96 LEU B CA 1
ATOM 3350 C C . LEU B 1 96 ? 26.094 -23.406 -6.844 1 98.31 96 LEU B C 1
ATOM 3352 O O . LEU B 1 96 ? 26 -24.594 -7.148 1 98.31 96 LEU B O 1
ATOM 3356 N N . ALA B 1 97 ? 27.297 -22.719 -6.73 1 97 97 ALA B N 1
ATOM 3357 C CA . ALA B 1 97 ? 28.578 -23.391 -6.973 1 97 97 ALA B CA 1
ATOM 3358 C C . ALA B 1 97 ? 28.578 -24.094 -8.32 1 97 97 ALA B C 1
ATOM 3360 O O . ALA B 1 97 ? 28.281 -23.484 -9.352 1 97 97 ALA B O 1
ATOM 3361 N N . GLU B 1 98 ? 28.891 -25.469 -8.273 1 97.12 98 GLU B N 1
ATOM 3362 C CA . GLU B 1 98 ? 28.969 -26.219 -9.523 1 97.12 98 GLU B CA 1
ATOM 3363 C C . GLU B 1 98 ? 27.859 -27.266 -9.609 1 97.12 98 GLU B C 1
ATOM 3365 O O . GLU B 1 98 ? 27.969 -28.25 -10.336 1 97.12 98 GLU B O 1
ATOM 3370 N N . ASP B 1 99 ? 26.812 -27.031 -8.883 1 97.62 99 ASP B N 1
ATOM 3371 C CA . ASP B 1 99 ? 25.688 -27.953 -8.875 1 97.62 99 ASP B CA 1
ATOM 3372 C C . ASP B 1 99 ? 24.734 -27.672 -10.039 1 97.62 99 ASP B C 1
ATOM 3374 O O . ASP B 1 99 ? 24.594 -26.516 -10.461 1 97.62 99 ASP B O 1
ATOM 3378 N N . ASP B 1 100 ? 24.094 -28.75 -10.547 1 98.06 100 ASP B N 1
ATOM 3379 C CA . ASP B 1 100 ? 22.875 -28.516 -11.32 1 98.06 100 ASP B CA 1
ATOM 3380 C C . ASP B 1 100 ? 21.797 -27.828 -10.477 1 98.06 100 ASP B C 1
ATOM 3382 O O . ASP B 1 100 ? 21.797 -27.953 -9.25 1 98.06 100 ASP B O 1
ATOM 3386 N N . PHE B 1 101 ? 20.969 -27.062 -11.156 1 98.56 101 PHE B N 1
ATOM 3387 C CA . PHE B 1 101 ? 19.938 -26.438 -10.352 1 98.56 101 PHE B CA 1
ATOM 3388 C C . PHE B 1 101 ? 18.688 -26.156 -11.18 1 98.56 101 PHE B C 1
ATOM 3390 O O . PHE B 1 101 ? 18.766 -26.047 -12.406 1 98.56 101 PHE B O 1
ATOM 3397 N N . VAL B 1 102 ? 17.562 -26.109 -10.492 1 98.75 102 VAL B N 1
ATOM 3398 C CA . VAL B 1 102 ? 16.297 -25.641 -11.07 1 98.75 102 VAL B CA 1
ATOM 3399 C C . VAL B 1 102 ? 16.062 -24.188 -10.68 1 98.75 102 VAL B C 1
ATOM 3401 O O . VAL B 1 102 ? 16.203 -23.828 -9.508 1 98.75 102 VAL B O 1
ATOM 3404 N N . MET B 1 103 ? 15.859 -23.344 -11.648 1 98.75 103 MET B N 1
ATOM 3405 C CA . MET B 1 103 ? 15.453 -21.953 -11.438 1 98.75 103 MET B CA 1
ATOM 3406 C C . MET B 1 103 ? 13.945 -21.797 -11.625 1 98.75 103 MET B C 1
ATOM 3408 O O . MET B 1 103 ? 13.406 -22.172 -12.664 1 98.75 103 MET B O 1
ATOM 3412 N N . TYR B 1 104 ? 13.305 -21.281 -10.664 1 98.5 104 TYR B N 1
ATOM 3413 C CA . TYR B 1 104 ? 11.852 -21.156 -10.609 1 98.5 104 TYR B CA 1
ATOM 3414 C C . TYR B 1 104 ? 11.43 -19.734 -10.281 1 98.5 104 TYR B C 1
ATOM 3416 O O . TYR B 1 104 ? 11.828 -19.172 -9.258 1 98.5 104 TYR B O 1
ATOM 3424 N N . LEU B 1 105 ? 10.711 -19.094 -11.242 1 97.19 105 LEU B N 1
ATOM 3425 C CA . LEU B 1 105 ? 10.188 -17.766 -10.945 1 97.19 105 LEU B CA 1
ATOM 3426 C C . LEU B 1 105 ? 9.102 -17.828 -9.875 1 97.19 105 LEU B C 1
ATOM 3428 O O . LEU B 1 105 ? 8.102 -18.531 -10.039 1 97.19 105 LEU B O 1
ATOM 3432 N N . GLY B 1 106 ? 9.25 -17.078 -8.836 1 96.69 106 GLY B N 1
ATOM 3433 C CA . GLY B 1 106 ? 8.461 -17.203 -7.621 1 96.69 106 GLY B CA 1
ATOM 3434 C C . GLY B 1 106 ? 7.023 -16.75 -7.789 1 96.69 106 GLY B C 1
ATOM 3435 O O . GLY B 1 106 ? 6.207 -16.922 -6.883 1 96.69 106 GLY B O 1
ATOM 3436 N N . ASP B 1 107 ? 6.648 -16.172 -8.93 1 95 107 ASP B N 1
ATOM 3437 C CA . ASP B 1 107 ? 5.289 -15.68 -9.148 1 95 107 ASP B CA 1
ATOM 3438 C C . ASP B 1 107 ? 4.547 -16.547 -10.164 1 95 107 ASP B C 1
ATOM 3440 O O . ASP B 1 107 ? 3.479 -16.156 -10.648 1 95 107 ASP B O 1
ATOM 3444 N N . ASN B 1 108 ? 5.09 -17.703 -10.516 1 96.25 108 ASN B N 1
ATOM 3445 C CA . ASN B 1 108 ? 4.453 -18.609 -11.469 1 96.25 108 ASN B CA 1
ATOM 3446 C C . ASN B 1 108 ? 3.797 -19.797 -10.758 1 96.25 108 ASN B C 1
ATOM 3448 O O . ASN B 1 108 ? 4.426 -20.453 -9.922 1 96.25 108 ASN B O 1
ATOM 3452 N N . MET B 1 109 ? 2.588 -20.047 -11.156 1 96.44 109 MET B N 1
ATOM 3453 C CA . MET B 1 109 ? 1.808 -21.125 -10.578 1 96.44 109 MET B CA 1
ATOM 3454 C C . MET B 1 109 ? 1.746 -22.328 -11.523 1 96.44 109 MET B C 1
ATOM 3456 O O . MET B 1 109 ? 1.247 -22.203 -12.648 1 96.44 109 MET B O 1
ATOM 3460 N N . LEU B 1 110 ? 2.281 -23.422 -11.094 1 96.62 110 LEU B N 1
ATOM 3461 C CA . LEU B 1 110 ? 2.209 -24.703 -11.781 1 96.62 110 LEU B CA 1
ATOM 3462 C C . LEU B 1 110 ? 1.65 -25.781 -10.859 1 96.62 110 LEU B C 1
ATOM 3464 O O . LEU B 1 110 ? 2.383 -26.672 -10.414 1 96.62 110 LEU B O 1
ATOM 3468 N N . PRO B 1 111 ? 0.36 -25.797 -10.711 1 94.31 111 PRO B N 1
ATOM 3469 C CA . PRO B 1 111 ? -0.25 -26.656 -9.688 1 94.31 111 PRO B CA 1
ATOM 3470 C C . PRO B 1 111 ? 0.006 -28.141 -9.938 1 94.31 111 PRO B C 1
ATOM 3472 O O . PRO B 1 111 ? -0.008 -28.938 -9 1 94.31 111 PRO B O 1
ATOM 3475 N N . ALA B 1 112 ? 0.296 -28.562 -11.164 1 94.31 112 ALA B N 1
ATOM 3476 C CA . ALA B 1 112 ? 0.524 -29.984 -11.461 1 94.31 112 ALA B CA 1
ATOM 3477 C C . ALA B 1 112 ? 1.957 -30.391 -11.133 1 94.31 112 ALA B C 1
ATOM 3479 O O . ALA B 1 112 ? 2.324 -31.562 -11.273 1 94.31 112 ALA B O 1
ATOM 3480 N N . GLY B 1 113 ? 2.748 -29.438 -10.766 1 96.19 113 GLY B N 1
ATOM 3481 C CA . GLY B 1 113 ? 4.109 -29.719 -10.344 1 96.19 113 GLY B CA 1
ATOM 3482 C C . GLY B 1 113 ? 5.09 -29.812 -11.492 1 96.19 113 GLY B C 1
ATOM 3483 O O . GLY B 1 113 ? 4.715 -29.625 -12.656 1 96.19 113 GLY B O 1
ATOM 3484 N N . ILE B 1 114 ? 6.359 -30.156 -11.094 1 97.56 114 ILE B N 1
ATOM 3485 C CA . ILE B 1 114 ? 7.406 -30.172 -12.109 1 97.56 114 ILE B CA 1
ATOM 3486 C C . ILE B 1 114 ? 8.266 -31.422 -11.945 1 97.56 114 ILE B C 1
ATOM 3488 O O . ILE B 1 114 ? 9.406 -31.469 -12.391 1 97.56 114 ILE B O 1
ATOM 3492 N N . THR B 1 115 ? 7.801 -32.469 -11.289 1 97.62 115 THR B N 1
ATOM 3493 C CA . THR B 1 115 ? 8.562 -33.688 -10.977 1 97.62 115 THR B CA 1
ATOM 3494 C C . THR B 1 115 ? 8.977 -34.406 -12.258 1 97.62 115 THR B C 1
ATOM 3496 O O . THR B 1 115 ? 10.133 -34.812 -12.398 1 97.62 115 THR B O 1
ATOM 3499 N N . ASP B 1 116 ? 8.039 -34.5 -13.188 1 96.69 116 ASP B N 1
ATOM 3500 C CA . ASP B 1 116 ? 8.344 -35.188 -14.438 1 96.69 116 ASP B CA 1
ATOM 3501 C C . ASP B 1 116 ? 9.414 -34.469 -15.234 1 96.69 116 ASP B C 1
ATOM 3503 O O . ASP B 1 116 ? 10.312 -35.094 -15.812 1 96.69 116 ASP B O 1
ATOM 3507 N N . ALA B 1 117 ? 9.258 -33.188 -15.258 1 96.69 117 ALA B N 1
ATOM 3508 C CA . ALA B 1 117 ? 10.258 -32.375 -15.953 1 96.69 117 ALA B CA 1
ATOM 3509 C C . ALA B 1 117 ? 11.641 -32.562 -15.328 1 96.69 117 ALA B C 1
ATOM 3511 O O . ALA B 1 117 ? 12.641 -32.656 -16.031 1 96.69 117 ALA B O 1
ATOM 3512 N N . ALA B 1 118 ? 11.711 -32.531 -14.023 1 97.56 118 ALA B N 1
ATOM 3513 C CA . ALA B 1 118 ? 12.977 -32.719 -13.312 1 97.56 118 ALA B CA 1
ATOM 3514 C C . ALA B 1 118 ? 13.594 -34.094 -13.625 1 97.56 118 ALA B C 1
ATOM 3516 O O . ALA B 1 118 ? 14.797 -34.188 -13.859 1 97.56 118 ALA B O 1
ATOM 3517 N N . ALA B 1 119 ? 12.773 -35.094 -13.664 1 96.94 119 ALA B N 1
ATOM 3518 C CA . ALA B 1 119 ? 13.234 -36.438 -13.992 1 96.94 119 ALA B CA 1
ATOM 3519 C C . ALA B 1 119 ? 13.789 -36.5 -15.414 1 96.94 119 ALA B C 1
ATOM 3521 O O . ALA B 1 119 ? 14.828 -37.125 -15.656 1 96.94 119 ALA B O 1
ATOM 3522 N N . GLY B 1 120 ? 13.07 -35.875 -16.266 1 96 120 GLY B N 1
ATOM 3523 C CA . GLY B 1 120 ? 13.523 -35.844 -17.641 1 96 120 GLY B CA 1
ATOM 3524 C C . GLY B 1 120 ? 14.875 -35.156 -17.797 1 96 120 GLY B C 1
ATOM 3525 O O . GLY B 1 120 ? 15.727 -35.625 -18.562 1 96 120 GLY B O 1
ATOM 3526 N N . PHE B 1 121 ? 15.07 -34.125 -17.062 1 97.38 121 PHE B N 1
ATOM 3527 C CA . PHE B 1 121 ? 16.344 -33.406 -17.094 1 97.38 121 PHE B CA 1
ATOM 3528 C C . PHE B 1 121 ? 17.469 -34.281 -16.578 1 97.38 121 PHE B C 1
ATOM 3530 O O . PHE B 1 121 ? 18.547 -34.344 -17.172 1 97.38 121 PHE B O 1
ATOM 3537 N N . ARG B 1 122 ? 17.25 -34.906 -15.523 1 94.94 122 ARG B N 1
ATOM 3538 C CA . ARG B 1 122 ? 18.266 -35.781 -14.938 1 94.94 122 ARG B CA 1
ATOM 3539 C C . ARG B 1 122 ? 18.641 -36.906 -15.891 1 94.94 122 ARG B C 1
ATOM 3541 O O . ARG B 1 122 ? 19.812 -37.312 -15.969 1 94.94 122 ARG B O 1
ATOM 3548 N N . ALA B 1 123 ? 17.672 -37.344 -16.625 1 94.69 123 ALA B N 1
ATOM 3549 C CA . ALA B 1 123 ? 17.891 -38.469 -17.531 1 94.69 123 ALA B CA 1
ATOM 3550 C C . ALA B 1 123 ? 18.609 -38.031 -18.797 1 94.69 123 ALA B C 1
ATOM 3552 O O . ALA B 1 123 ? 19.5 -38.719 -19.297 1 94.69 123 ALA B O 1
ATOM 3553 N N . ALA B 1 124 ? 18.25 -36.906 -19.328 1 91.56 124 ALA B N 1
ATOM 3554 C CA . ALA B 1 124 ? 18.734 -36.469 -20.625 1 91.56 124 ALA B CA 1
ATOM 3555 C C . ALA B 1 124 ? 20.109 -35.812 -20.5 1 91.56 124 ALA B C 1
ATOM 3557 O O . ALA B 1 124 ? 20.891 -35.812 -21.453 1 91.56 124 ALA B O 1
ATOM 3558 N N . ARG B 1 125 ? 20.438 -35.219 -19.422 1 88.19 125 ARG B N 1
ATOM 3559 C CA . ARG B 1 125 ? 21.703 -34.562 -19.125 1 88.19 125 ARG B CA 1
ATOM 3560 C C . ARG B 1 125 ? 22.016 -33.5 -20.156 1 88.19 125 ARG B C 1
ATOM 3562 O O . ARG B 1 125 ? 23.141 -33.406 -20.672 1 88.19 125 ARG B O 1
ATOM 3569 N N . THR B 1 126 ? 21.016 -32.781 -20.578 1 94.94 126 THR B N 1
ATOM 3570 C CA . THR B 1 126 ? 21.219 -31.609 -21.422 1 94.94 126 THR B CA 1
ATOM 3571 C C . THR B 1 126 ? 21.859 -30.484 -20.641 1 94.94 126 THR B C 1
ATOM 3573 O O . THR B 1 126 ? 21.922 -30.531 -19.406 1 94.94 126 THR B O 1
ATOM 3576 N N . ALA B 1 127 ? 22.422 -29.578 -21.375 1 97.38 127 ALA B N 1
ATOM 3577 C CA . ALA B 1 127 ? 23.016 -28.422 -20.719 1 97.38 127 ALA B CA 1
ATOM 3578 C C . ALA B 1 127 ? 21.953 -27.594 -20 1 97.38 127 ALA B C 1
ATOM 3580 O O . ALA B 1 127 ? 22.219 -27.016 -18.938 1 97.38 127 ALA B O 1
ATOM 3581 N N . ALA B 1 128 ? 20.844 -27.5 -20.625 1 98.44 128 ALA B N 1
ATOM 3582 C CA . ALA B 1 128 ? 19.703 -26.812 -20.031 1 98.44 128 ALA B CA 1
ATOM 3583 C C . ALA B 1 128 ? 18.391 -27.406 -20.531 1 98.44 128 ALA B C 1
ATOM 3585 O O . ALA B 1 128 ? 18.344 -28.047 -21.578 1 98.44 128 ALA B O 1
ATOM 3586 N N . GLN B 1 129 ? 17.391 -27.266 -19.734 1 98.44 129 GLN B N 1
ATOM 3587 C CA . GLN B 1 129 ? 16.016 -27.625 -20.062 1 98.44 129 GLN B CA 1
ATOM 3588 C C . GLN B 1 129 ? 15.031 -26.531 -19.625 1 98.44 129 GLN B C 1
ATOM 3590 O O . GLN B 1 129 ? 15.141 -26.016 -18.516 1 98.44 129 GLN B O 1
ATOM 3595 N N . VAL B 1 130 ? 14.141 -26.188 -20.531 1 98.38 130 VAL B N 1
ATOM 3596 C CA . VAL B 1 130 ? 13.18 -25.141 -20.219 1 98.38 130 VAL B CA 1
ATOM 3597 C C . VAL B 1 130 ? 11.758 -25.672 -20.359 1 98.38 130 VAL B C 1
ATOM 3599 O O . VAL B 1 130 ? 11.492 -26.516 -21.219 1 98.38 130 VAL B O 1
ATOM 3602 N N . LEU B 1 131 ? 10.906 -25.188 -19.469 1 98.31 131 LEU B N 1
ATOM 3603 C CA . LEU B 1 131 ? 9.492 -25.5 -19.609 1 98.31 131 LEU B CA 1
ATOM 3604 C C . LEU B 1 131 ? 8.781 -24.438 -20.438 1 98.31 131 LEU B C 1
ATOM 3606 O O . LEU B 1 131 ? 9.008 -23.25 -20.266 1 98.31 131 LEU B O 1
ATOM 3610 N N . VAL B 1 132 ? 7.945 -24.891 -21.359 1 98 132 VAL B N 1
ATOM 3611 C CA . VAL B 1 132 ? 7.242 -23.984 -22.266 1 98 132 VAL B CA 1
ATOM 3612 C C . VAL B 1 132 ? 5.758 -24.359 -22.312 1 98 132 VAL B C 1
ATOM 3614 O O . VAL B 1 132 ? 5.371 -25.453 -21.891 1 98 132 VAL B O 1
ATOM 3617 N N . HIS B 1 133 ? 5 -23.422 -22.688 1 96.88 133 HIS B N 1
ATOM 3618 C CA . HIS B 1 133 ? 3.564 -23.578 -22.891 1 96.88 133 HIS B CA 1
ATOM 3619 C C . HIS B 1 133 ? 3.08 -22.781 -24.078 1 96.88 133 HIS B C 1
ATOM 3621 O O . HIS B 1 133 ? 3.57 -21.672 -24.328 1 96.88 133 HIS B O 1
ATOM 3627 N N . LYS B 1 134 ? 2.131 -23.375 -24.875 1 95.31 134 LYS B N 1
ATOM 3628 C CA . LYS B 1 134 ? 1.557 -22.656 -26 1 95.31 134 LYS B CA 1
ATOM 3629 C C . LYS B 1 134 ? 0.641 -21.531 -25.531 1 95.31 134 LYS B C 1
ATOM 3631 O O . LYS B 1 134 ? -0.213 -21.734 -24.656 1 95.31 134 LYS B O 1
ATOM 3636 N N . VAL B 1 135 ? 0.888 -20.375 -26.047 1 94.31 135 VAL B N 1
ATOM 3637 C CA . VAL B 1 135 ? 0.062 -19.234 -25.688 1 94.31 135 VAL B CA 1
ATOM 3638 C C . VAL B 1 135 ? -0.483 -18.562 -26.938 1 94.31 135 VAL B C 1
ATOM 3640 O O . VAL B 1 135 ? 0.083 -18.719 -28.031 1 94.31 135 VAL B O 1
ATOM 3643 N N . SER B 1 136 ? -1.634 -17.844 -26.781 1 92.75 136 SER B N 1
ATOM 3644 C CA . SER B 1 136 ? -2.271 -17.188 -27.922 1 92.75 136 SER B CA 1
ATOM 3645 C C . SER B 1 136 ? -1.45 -15.992 -28.406 1 92.75 136 SER B C 1
ATOM 3647 O O . SER B 1 136 ? -1.298 -15.789 -29.609 1 92.75 136 SER B O 1
ATOM 3649 N N . ASP B 1 137 ? -0.844 -15.25 -27.484 1 93.88 137 ASP B N 1
ATOM 3650 C CA . ASP B 1 137 ? 0.025 -14.117 -27.781 1 93.88 137 ASP B CA 1
ATOM 3651 C C . ASP B 1 137 ? 1.365 -14.25 -27.062 1 93.88 137 ASP B C 1
ATOM 3653 O O . ASP B 1 137 ? 1.477 -13.898 -25.891 1 93.88 137 ASP B O 1
ATOM 3657 N N . PRO B 1 138 ? 2.379 -14.594 -27.75 1 94.31 138 PRO B N 1
ATOM 3658 C CA . PRO B 1 138 ? 3.662 -14.906 -27.109 1 94.31 138 PRO B CA 1
ATOM 3659 C C . PRO B 1 138 ? 4.543 -13.672 -26.938 1 94.31 138 PRO B C 1
ATOM 3661 O O . PRO B 1 138 ? 5.641 -13.766 -26.375 1 94.31 138 PRO B O 1
ATOM 3664 N N . ARG B 1 139 ? 4.129 -12.383 -27.328 1 92.5 139 ARG B N 1
ATOM 3665 C CA . ARG B 1 139 ? 4.961 -11.195 -27.422 1 92.5 139 ARG B CA 1
ATOM 3666 C C . ARG B 1 139 ? 5.441 -10.742 -26.047 1 92.5 139 ARG B C 1
ATOM 3668 O O . ARG B 1 139 ? 6.441 -10.023 -25.938 1 92.5 139 ARG B O 1
ATOM 3675 N N . ALA B 1 140 ? 4.75 -11.18 -24.969 1 89.94 140 ALA B N 1
ATOM 3676 C CA . ALA B 1 140 ? 5.109 -10.727 -23.625 1 89.94 140 ALA B CA 1
ATOM 3677 C C . ALA B 1 140 ? 6.062 -11.711 -22.953 1 89.94 140 ALA B C 1
ATOM 3679 O O . ALA B 1 140 ? 6.5 -11.484 -21.828 1 89.94 140 ALA B O 1
ATOM 3680 N N . PHE B 1 141 ? 6.5 -12.734 -23.672 1 93.94 141 PHE B N 1
ATOM 3681 C CA . PHE B 1 141 ? 7.254 -13.82 -23.047 1 93.94 141 PHE B CA 1
ATOM 3682 C C . PHE B 1 141 ? 8.547 -14.086 -23.812 1 93.94 141 PHE B C 1
ATOM 3684 O O . PHE B 1 141 ? 8.75 -13.562 -24.906 1 93.94 141 PHE B O 1
ATOM 3691 N N . GLY B 1 142 ? 9.422 -14.844 -23.141 1 95.44 142 GLY B N 1
ATOM 3692 C CA . GLY B 1 142 ? 10.43 -15.539 -23.922 1 95.44 142 GLY B CA 1
ATOM 3693 C C . GLY B 1 142 ? 9.867 -16.641 -24.781 1 95.44 142 GLY B C 1
ATOM 3694 O O . GLY B 1 142 ? 9.023 -17.422 -24.328 1 95.44 142 GLY B O 1
ATOM 3695 N N . VAL B 1 143 ? 10.359 -16.688 -25.984 1 97.44 143 VAL B N 1
ATOM 3696 C CA . VAL B 1 143 ? 9.758 -17.609 -26.938 1 97.44 143 VAL B CA 1
ATOM 3697 C C . VAL B 1 143 ? 10.82 -18.578 -27.453 1 97.44 143 VAL B C 1
ATOM 3699 O O . VAL B 1 143 ? 11.914 -18.156 -27.844 1 97.44 143 VAL B O 1
ATOM 3702 N N . ALA B 1 144 ? 10.469 -19.844 -27.453 1 97.81 144 ALA B N 1
ATOM 3703 C CA . ALA B 1 144 ? 11.375 -20.891 -27.938 1 97.81 144 ALA B CA 1
ATOM 3704 C C . ALA B 1 144 ? 10.938 -21.422 -29.297 1 97.81 144 ALA B C 1
ATOM 3706 O O . ALA B 1 144 ? 9.75 -21.656 -29.516 1 97.81 144 ALA B O 1
ATOM 3707 N N . GLU B 1 145 ? 11.883 -21.5 -30.188 1 97.25 145 GLU B N 1
ATOM 3708 C CA . GLU B 1 145 ? 11.734 -22.281 -31.422 1 97.25 145 GLU B CA 1
ATOM 3709 C C . GLU B 1 145 ? 12.406 -23.641 -31.297 1 97.25 145 GLU B C 1
ATOM 3711 O O . GLU B 1 145 ? 13.586 -23.734 -30.969 1 97.25 145 GLU B O 1
ATOM 3716 N N . THR B 1 146 ? 11.656 -24.656 -31.578 1 97.12 146 THR B N 1
ATOM 3717 C CA . THR B 1 146 ? 12.18 -26 -31.297 1 97.12 146 THR B CA 1
ATOM 3718 C C . THR B 1 146 ? 12.133 -26.859 -32.562 1 97.12 146 THR B C 1
ATOM 3720 O O . THR B 1 146 ? 11.312 -26.625 -33.438 1 97.12 146 THR B O 1
ATOM 3723 N N . ALA B 1 147 ? 13.055 -27.781 -32.594 1 95.75 147 ALA B N 1
ATOM 3724 C CA . ALA B 1 147 ? 12.961 -28.891 -33.562 1 95.75 147 ALA B CA 1
ATOM 3725 C C . ALA B 1 147 ? 11.891 -29.891 -33.125 1 95.75 147 ALA B C 1
ATOM 3727 O O . ALA B 1 147 ? 11.383 -29.828 -32 1 95.75 147 ALA B O 1
ATOM 3728 N N . PRO B 1 148 ? 11.492 -30.781 -34 1 93.62 148 PRO B N 1
ATOM 3729 C CA . PRO B 1 148 ? 10.453 -31.75 -33.688 1 93.62 148 PRO B CA 1
ATOM 3730 C C . PRO B 1 148 ? 10.805 -32.625 -32.5 1 93.62 148 PRO B C 1
ATOM 3732 O O . PRO B 1 148 ? 9.906 -33.094 -31.781 1 93.62 148 PRO B O 1
ATOM 3735 N N . ASP B 1 149 ? 12.117 -32.75 -32.219 1 92 149 ASP B N 1
ATOM 3736 C CA . ASP B 1 149 ? 12.531 -33.625 -31.141 1 92 149 ASP B CA 1
ATOM 3737 C C . ASP B 1 149 ? 12.617 -32.875 -29.828 1 92 149 ASP B C 1
ATOM 3739 O O . ASP B 1 149 ? 13.047 -33.438 -28.812 1 92 149 ASP B O 1
ATOM 3743 N N . GLY B 1 150 ? 12.305 -31.594 -29.844 1 94.38 150 GLY B N 1
ATOM 3744 C CA . GLY B 1 150 ? 12.281 -30.812 -28.609 1 94.38 150 GLY B CA 1
ATOM 3745 C C . GLY B 1 150 ? 13.539 -30 -28.406 1 94.38 150 GLY B C 1
ATOM 3746 O O . GLY B 1 150 ? 13.609 -29.188 -27.469 1 94.38 150 GLY B O 1
ATOM 3747 N N . ARG B 1 151 ? 14.484 -30.219 -29.281 1 96.44 151 ARG B N 1
ATOM 3748 C CA . ARG B 1 151 ? 15.703 -29.422 -29.188 1 96.44 151 ARG B CA 1
ATOM 3749 C C . ARG B 1 151 ? 15.438 -27.953 -29.516 1 96.44 151 ARG B C 1
ATOM 3751 O O . ARG B 1 151 ? 14.766 -27.656 -30.5 1 96.44 151 ARG B O 1
ATOM 3758 N N . VAL B 1 152 ? 15.945 -27.109 -28.672 1 97.69 152 VAL B N 1
ATOM 3759 C CA . VAL B 1 152 ? 15.758 -25.672 -28.875 1 97.69 152 VAL B CA 1
ATOM 3760 C C . VAL B 1 152 ? 16.688 -25.188 -29.984 1 97.69 152 VAL B C 1
ATOM 3762 O O . VAL B 1 152 ? 17.906 -25.438 -29.938 1 97.69 152 VAL B O 1
ATOM 3765 N N . LEU B 1 153 ? 16.156 -24.547 -30.938 1 97.25 153 LEU B N 1
ATOM 3766 C CA . LEU B 1 153 ? 16.922 -23.984 -32.031 1 97.25 153 LEU B CA 1
ATOM 3767 C C . LEU B 1 153 ? 17.234 -22.516 -31.781 1 97.25 153 LEU B C 1
ATOM 3769 O O . LEU B 1 153 ? 18.328 -22.031 -32.125 1 97.25 153 LEU B O 1
ATOM 3773 N N . ARG B 1 154 ? 16.234 -21.875 -31.219 1 96.81 154 ARG B N 1
ATOM 3774 C CA . ARG B 1 154 ? 16.375 -20.438 -30.969 1 96.81 154 ARG B CA 1
ATOM 3775 C C . ARG B 1 154 ? 15.484 -20.016 -29.797 1 96.81 154 ARG B C 1
ATOM 3777 O O . ARG B 1 154 ? 14.398 -20.562 -29.594 1 96.81 154 ARG B O 1
ATOM 3784 N N . LEU B 1 155 ? 15.961 -19.047 -29.078 1 96.31 155 LEU B N 1
ATOM 3785 C CA . LEU B 1 155 ? 15.219 -18.438 -27.984 1 96.31 155 LEU B CA 1
ATOM 3786 C C . LEU B 1 155 ? 15.305 -16.922 -28.047 1 96.31 155 LEU B C 1
ATOM 3788 O O . LEU B 1 155 ? 16.406 -16.359 -28.172 1 96.31 155 LEU B O 1
ATOM 3792 N N . VAL B 1 156 ? 14.164 -16.266 -27.953 1 94.75 156 VAL B N 1
ATOM 3793 C CA . VAL B 1 156 ? 14.141 -14.812 -28.078 1 94.75 156 VAL B CA 1
ATOM 3794 C C . VAL B 1 156 ? 13.258 -14.219 -26.984 1 94.75 156 VAL B C 1
ATOM 3796 O O . VAL B 1 156 ? 12.133 -14.688 -26.766 1 94.75 156 VAL B O 1
ATOM 3799 N N . GLU B 1 157 ? 13.773 -13.195 -26.297 1 94.62 157 GLU B N 1
ATOM 3800 C CA . GLU B 1 157 ? 13.016 -12.516 -25.25 1 94.62 157 GLU B CA 1
ATOM 3801 C C . GLU B 1 157 ? 12.039 -11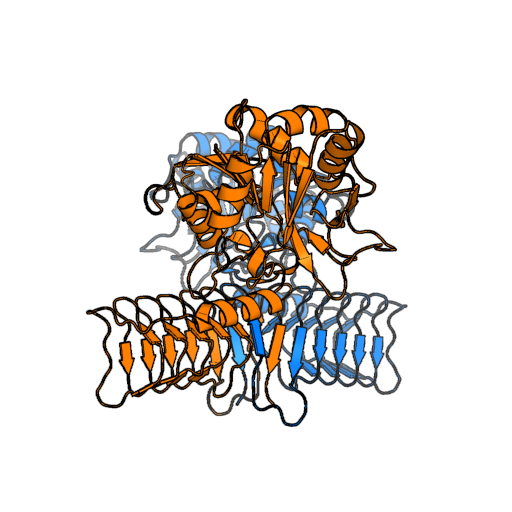.508 -25.844 1 94.62 157 GLU B C 1
ATOM 3803 O O . GLU B 1 157 ? 12.445 -10.609 -26.578 1 94.62 157 GLU B O 1
ATOM 3808 N N . LYS B 1 158 ? 10.773 -11.594 -25.531 1 91.44 158 LYS B N 1
ATOM 3809 C CA . LYS B 1 158 ? 9.711 -10.672 -25.906 1 91.44 158 LYS B CA 1
ATOM 3810 C C . LYS B 1 158 ? 9.875 -10.219 -27.359 1 91.44 158 LYS B C 1
ATOM 3812 O O . LYS B 1 158 ? 10.008 -9.023 -27.625 1 91.44 158 LYS B O 1
ATOM 3817 N N . PRO B 1 159 ? 9.789 -11.148 -28.25 1 93.12 159 PRO B N 1
ATOM 3818 C CA . PRO B 1 159 ? 9.945 -10.789 -29.656 1 93.12 159 PRO B CA 1
ATOM 3819 C C . PRO B 1 159 ? 8.766 -9.977 -30.188 1 93.12 159 PRO B C 1
ATOM 3821 O O . PRO B 1 159 ? 7.613 -10.266 -29.875 1 93.12 159 PRO B O 1
ATOM 3824 N N . ARG B 1 160 ? 9.07 -8.953 -30.938 1 92.56 160 ARG B N 1
ATOM 3825 C CA . ARG B 1 160 ? 8.031 -8.18 -31.609 1 92.56 160 ARG B CA 1
ATOM 3826 C C . ARG B 1 160 ? 7.297 -9.039 -32.625 1 92.56 160 ARG B C 1
ATOM 3828 O O . ARG B 1 160 ? 6.082 -8.922 -32.781 1 92.56 160 ARG B O 1
ATOM 3835 N N . GLU B 1 161 ? 8.094 -9.898 -33.344 1 94.56 161 GLU B N 1
ATOM 3836 C CA . GLU B 1 161 ? 7.566 -10.836 -34.344 1 94.56 161 GLU B CA 1
ATOM 3837 C C . GLU B 1 161 ? 7.906 -12.273 -33.969 1 94.56 161 GLU B C 1
ATOM 3839 O O . GLU B 1 161 ? 8.852 -12.859 -34.5 1 94.56 161 GLU B O 1
ATOM 3844 N N . PRO B 1 162 ? 7.062 -12.844 -33.188 1 94.06 162 PRO B N 1
ATOM 3845 C CA . PRO B 1 162 ? 7.359 -14.203 -32.719 1 94.06 162 PRO B CA 1
ATOM 3846 C C . PRO B 1 162 ? 7.289 -15.242 -33.812 1 94.06 162 PRO B C 1
ATOM 3848 O O . PRO B 1 162 ? 6.406 -15.164 -34.688 1 94.06 162 PRO B O 1
ATOM 3851 N N . ARG B 1 163 ? 8.172 -16.219 -33.875 1 93.69 163 ARG B N 1
ATOM 3852 C CA . ARG B 1 163 ? 8.219 -17.281 -34.875 1 93.69 163 ARG B CA 1
ATOM 3853 C C . ARG B 1 163 ? 7.617 -18.578 -34.312 1 93.69 163 ARG B C 1
ATOM 3855 O O . ARG B 1 163 ? 7.574 -19.594 -35.031 1 93.69 163 ARG B O 1
ATOM 3862 N N . SER B 1 164 ? 7.293 -18.562 -33.031 1 95.38 164 SER B N 1
ATOM 3863 C CA . SER B 1 164 ? 6.648 -19.688 -32.344 1 95.38 164 SER B CA 1
ATOM 3864 C C . SER B 1 164 ? 5.695 -19.188 -31.281 1 95.38 164 SER B C 1
ATOM 3866 O O . SER B 1 164 ? 5.633 -17.984 -31 1 95.38 164 SER B O 1
ATOM 3868 N N . ASP B 1 165 ? 4.875 -20.109 -30.766 1 96.06 165 ASP B N 1
ATOM 3869 C CA . ASP B 1 165 ? 3.947 -19.75 -29.703 1 96.06 165 ASP B CA 1
ATOM 3870 C C . ASP B 1 165 ? 4.285 -20.484 -28.406 1 96.06 165 ASP B C 1
ATOM 3872 O O . ASP B 1 165 ? 3.449 -20.578 -27.5 1 96.06 165 ASP B O 1
ATOM 3876 N N . LEU B 1 166 ? 5.516 -21.016 -28.406 1 96.94 166 LEU B N 1
ATOM 3877 C CA . LEU B 1 166 ? 5.988 -21.703 -27.219 1 96.94 166 LEU B CA 1
ATOM 3878 C C . LEU B 1 166 ? 6.652 -20.719 -26.25 1 96.94 166 LEU B C 1
ATOM 3880 O O . LEU B 1 166 ? 7.828 -20.375 -26.422 1 96.94 166 LEU B O 1
ATOM 3884 N N . ALA B 1 167 ? 5.895 -20.328 -25.234 1 96.94 167 ALA B N 1
ATOM 3885 C CA . ALA B 1 167 ? 6.359 -19.344 -24.266 1 96.94 167 ALA B CA 1
ATOM 3886 C C . ALA B 1 167 ? 7.055 -20.016 -23.094 1 96.94 167 ALA B C 1
ATOM 3888 O O . ALA B 1 167 ? 6.598 -21.062 -22.609 1 96.94 167 ALA B O 1
ATOM 3889 N N . LEU B 1 168 ? 8.133 -19.438 -22.656 1 97.5 168 LEU B N 1
ATOM 3890 C CA . LEU B 1 168 ? 8.773 -19.844 -21.422 1 97.5 168 LEU B CA 1
ATOM 3891 C C . LEU B 1 168 ? 7.887 -19.547 -20.219 1 97.5 168 LEU B C 1
ATOM 3893 O O . LEU B 1 168 ? 7.367 -18.422 -20.094 1 97.5 168 LEU B O 1
ATOM 3897 N N . ILE B 1 169 ? 7.793 -20.5 -19.297 1 96.69 169 ILE B N 1
ATOM 3898 C CA . ILE B 1 169 ? 6.766 -20.312 -18.266 1 96.69 169 ILE B CA 1
ATOM 3899 C C . ILE B 1 169 ? 7.422 -20.219 -16.891 1 96.69 169 ILE B C 1
ATOM 3901 O O . ILE B 1 169 ? 6.809 -20.578 -15.883 1 96.69 169 ILE B O 1
ATOM 3905 N N . GLY B 1 170 ? 8.695 -19.984 -16.797 1 96.81 170 GLY B N 1
ATOM 3906 C CA . GLY B 1 170 ? 9.32 -19.547 -15.562 1 96.81 170 GLY B CA 1
ATOM 3907 C C . GLY B 1 170 ? 9.992 -20.672 -14.797 1 96.81 170 GLY B C 1
ATOM 3908 O O . GLY B 1 170 ? 10.289 -20.531 -13.609 1 96.81 170 GLY B O 1
ATOM 3909 N N . VAL B 1 171 ? 10.219 -21.828 -15.438 1 98.5 171 VAL B N 1
ATOM 3910 C CA . VAL B 1 171 ? 10.961 -22.922 -14.828 1 98.5 171 VAL B CA 1
ATOM 3911 C C . VAL B 1 171 ? 12.086 -23.359 -15.766 1 98.5 171 VAL B C 1
ATOM 3913 O O . VAL B 1 171 ? 11.836 -23.688 -16.922 1 98.5 171 VAL B O 1
ATOM 3916 N N . TYR B 1 172 ? 13.25 -23.375 -15.227 1 98.5 172 TYR B N 1
ATOM 3917 C CA . TYR B 1 172 ? 14.461 -23.672 -15.984 1 98.5 172 TYR B CA 1
ATOM 3918 C C . TYR B 1 172 ? 15.336 -24.672 -15.234 1 98.5 172 TYR B C 1
ATOM 3920 O O . TYR B 1 172 ? 15.477 -24.578 -14.016 1 98.5 172 TYR B O 1
ATOM 3928 N N . PHE B 1 173 ? 15.852 -25.609 -15.945 1 98.62 173 PHE B N 1
ATOM 3929 C CA . PHE B 1 173 ? 16.875 -26.5 -15.406 1 98.62 173 PHE B CA 1
ATOM 3930 C C . PHE B 1 173 ? 18.234 -26.219 -16.062 1 98.62 173 PHE B C 1
ATOM 3932 O O . PHE B 1 173 ? 18.328 -26.141 -17.297 1 98.62 173 PHE B O 1
ATOM 3939 N N . PHE B 1 174 ? 19.234 -26.094 -15.203 1 98.56 174 PHE B N 1
ATOM 3940 C CA . PHE B 1 174 ? 20.547 -25.719 -15.734 1 98.56 174 PHE B CA 1
ATOM 3941 C C . PHE B 1 174 ? 21.641 -26.625 -15.188 1 98.56 174 PHE B C 1
ATOM 3943 O O . PHE B 1 174 ? 21.547 -27.094 -14.055 1 98.56 174 PHE B O 1
ATOM 3950 N N . THR B 1 175 ? 22.641 -26.844 -15.977 1 98.19 175 THR B N 1
ATOM 3951 C CA . THR B 1 175 ? 23.969 -27.266 -15.516 1 98.19 175 THR B CA 1
ATOM 3952 C C . THR B 1 175 ? 24.875 -26.062 -15.273 1 98.19 175 THR B C 1
ATOM 3954 O O . THR B 1 175 ? 24.5 -24.938 -15.602 1 98.19 175 THR B O 1
ATOM 3957 N N . PRO B 1 176 ? 26.031 -26.344 -14.688 1 97.62 176 PRO B N 1
ATOM 3958 C CA . PRO B 1 176 ? 26.938 -25.219 -14.422 1 97.62 176 PRO B CA 1
ATOM 3959 C C . PRO B 1 176 ? 27.375 -24.5 -15.703 1 97.62 176 PRO B C 1
ATOM 3961 O O . PRO B 1 176 ? 27.938 -23.406 -15.641 1 97.62 176 PRO B O 1
ATOM 3964 N N . ALA B 1 177 ? 27.094 -25.078 -16.812 1 97.69 177 ALA B N 1
ATOM 3965 C CA . ALA B 1 177 ? 27.453 -24.469 -18.094 1 97.69 177 ALA B CA 1
ATOM 3966 C C . ALA B 1 177 ? 26.781 -23.109 -18.25 1 97.69 177 ALA B C 1
ATOM 3968 O O . ALA B 1 177 ? 27.266 -22.25 -18.984 1 97.69 177 ALA B O 1
ATOM 3969 N N . VAL B 1 178 ? 25.688 -22.906 -17.562 1 98.06 178 VAL B N 1
ATOM 3970 C CA . VAL B 1 178 ? 24.922 -21.672 -17.703 1 98.06 178 VAL B CA 1
ATOM 3971 C C . VAL B 1 178 ? 25.734 -20.484 -17.172 1 98.06 178 VAL B C 1
ATOM 3973 O O . VAL B 1 178 ? 25.547 -19.359 -17.594 1 98.06 178 VAL B O 1
ATOM 3976 N N . HIS B 1 179 ? 26.672 -20.75 -16.234 1 98.19 179 HIS B N 1
ATOM 3977 C CA . HIS B 1 179 ? 27.469 -19.672 -15.648 1 98.19 179 HIS B CA 1
ATOM 3978 C C . HIS B 1 179 ? 28.359 -19.016 -16.688 1 98.19 179 HIS B C 1
ATOM 3980 O O . HIS B 1 179 ? 28.453 -17.797 -16.766 1 98.19 179 HIS B O 1
ATOM 3986 N N . ASP B 1 180 ? 28.922 -19.875 -17.484 1 97.69 180 ASP B N 1
ATOM 3987 C CA . ASP B 1 180 ? 29.781 -19.359 -18.562 1 97.69 180 ASP B CA 1
ATOM 3988 C C . ASP B 1 180 ? 28.953 -18.609 -19.594 1 97.69 180 ASP B C 1
ATOM 3990 O O . ASP B 1 180 ? 29.391 -17.578 -20.125 1 97.69 180 ASP B O 1
ATOM 3994 N N . ALA B 1 181 ? 27.828 -19.141 -19.859 1 98.06 181 ALA B N 1
ATOM 3995 C CA . ALA B 1 181 ? 26.938 -18.484 -20.828 1 98.06 181 ALA B CA 1
ATOM 3996 C C . ALA B 1 181 ? 26.516 -17.109 -20.328 1 98.06 181 ALA B C 1
ATOM 3998 O O . ALA B 1 181 ? 26.5 -16.141 -21.094 1 98.06 181 ALA B O 1
ATOM 3999 N N . ILE B 1 182 ? 26.156 -16.953 -19.078 1 98 182 ILE B N 1
ATOM 4000 C CA . ILE B 1 182 ? 25.734 -15.703 -18.469 1 98 182 ILE B CA 1
ATOM 4001 C C . ILE B 1 182 ? 26.891 -14.688 -18.5 1 98 182 ILE B C 1
ATOM 4003 O O . ILE B 1 182 ? 26.672 -13.508 -18.75 1 98 182 ILE B O 1
ATOM 4007 N N . ALA B 1 183 ? 28.078 -15.125 -18.297 1 97.25 183 ALA B N 1
ATOM 4008 C CA . ALA B 1 183 ? 29.25 -14.258 -18.297 1 97.25 183 ALA B CA 1
ATOM 4009 C C . ALA B 1 183 ? 29.469 -13.648 -19.688 1 97.25 183 ALA B C 1
ATOM 4011 O O . ALA B 1 183 ? 30.141 -12.625 -19.812 1 97.25 183 ALA B O 1
ATOM 4012 N N . ALA B 1 184 ? 28.906 -14.258 -20.641 1 96.88 184 ALA B N 1
ATOM 4013 C CA . ALA B 1 184 ? 29.203 -13.867 -22.031 1 96.88 184 ALA B CA 1
ATOM 4014 C C . ALA B 1 184 ? 28.141 -12.906 -22.562 1 96.88 184 ALA B C 1
ATOM 4016 O O . ALA B 1 184 ? 28.297 -12.359 -23.656 1 96.88 184 ALA B O 1
ATOM 4017 N N . ILE B 1 185 ? 27.047 -12.68 -21.844 1 96.19 185 ILE B N 1
ATOM 4018 C CA . ILE B 1 185 ? 25.969 -11.875 -22.391 1 96.19 185 ILE B CA 1
ATOM 4019 C C . ILE B 1 185 ? 26.062 -10.445 -21.859 1 96.19 185 ILE B C 1
ATOM 4021 O O . ILE B 1 185 ? 26.812 -10.172 -20.922 1 96.19 185 ILE B O 1
ATOM 4025 N N . ARG B 1 186 ? 25.375 -9.547 -22.516 1 95.44 186 ARG B N 1
ATOM 4026 C CA . ARG B 1 186 ? 25.281 -8.133 -22.172 1 95.44 186 ARG B CA 1
ATOM 4027 C C . ARG B 1 186 ? 23.844 -7.723 -21.875 1 95.44 186 ARG B C 1
ATOM 4029 O O . ARG B 1 186 ? 22.906 -8.43 -22.25 1 95.44 186 ARG B O 1
ATOM 4036 N N . PRO B 1 187 ? 23.688 -6.598 -21.141 1 94.75 187 PRO B N 1
ATOM 4037 C CA . PRO B 1 187 ? 22.328 -6.152 -20.844 1 94.75 187 PRO B CA 1
ATOM 4038 C C . PRO B 1 187 ? 21.516 -5.852 -22.109 1 94.75 187 PRO B C 1
ATOM 4040 O O . PRO B 1 187 ? 22.062 -5.348 -23.094 1 94.75 187 PRO B O 1
ATOM 4043 N N . SER B 1 188 ? 20.25 -6.23 -22.062 1 92.31 188 SER B N 1
ATOM 4044 C CA . SER B 1 188 ? 19.328 -5.945 -23.172 1 92.31 188 SER B CA 1
ATOM 4045 C C . SER B 1 188 ? 19.047 -4.453 -23.281 1 92.31 188 SER B C 1
ATOM 4047 O O . SER B 1 188 ? 19.625 -3.648 -22.547 1 92.31 188 SER B O 1
ATOM 4049 N N . ALA B 1 189 ? 18.125 -4.059 -24.203 1 87.44 189 ALA B N 1
ATOM 4050 C CA . ALA B 1 189 ? 17.703 -2.672 -24.375 1 87.44 189 ALA B CA 1
ATOM 4051 C C . ALA B 1 189 ? 17 -2.15 -23.125 1 87.44 189 ALA B C 1
ATOM 4053 O O . ALA B 1 189 ? 16.984 -0.946 -22.875 1 87.44 189 ALA B O 1
ATOM 4054 N N . ARG B 1 190 ? 16.516 -3.035 -22.328 1 86.56 190 ARG B N 1
ATOM 4055 C CA . ARG B 1 190 ? 15.805 -2.672 -21.109 1 86.56 190 ARG B CA 1
ATOM 4056 C C . ARG B 1 190 ? 16.766 -2.551 -19.922 1 86.56 190 ARG B C 1
ATOM 4058 O O . ARG B 1 190 ? 16.359 -2.238 -18.812 1 86.56 190 ARG B O 1
ATOM 4065 N N . GLY B 1 191 ? 18.047 -2.846 -20.188 1 90.94 191 GLY B N 1
ATOM 4066 C CA . GLY B 1 191 ? 19.062 -2.744 -19.141 1 90.94 191 GLY B CA 1
ATOM 4067 C C . GLY B 1 191 ? 19.125 -3.971 -18.25 1 90.94 191 GLY B C 1
ATOM 4068 O O . GLY B 1 191 ? 19.672 -3.914 -17.156 1 90.94 191 GLY B O 1
ATOM 4069 N N . GLU B 1 192 ? 18.516 -5.047 -18.688 1 93.25 192 GLU B N 1
ATOM 4070 C CA . GLU B 1 192 ? 18.469 -6.27 -17.891 1 93.25 192 GLU B CA 1
ATOM 4071 C C . GLU B 1 192 ? 19.312 -7.371 -18.531 1 93.25 192 GLU B C 1
ATOM 4073 O O . GLU B 1 192 ? 19.453 -7.43 -19.75 1 93.25 192 GLU B O 1
ATOM 4078 N N . LEU B 1 193 ? 19.953 -8.164 -17.719 1 95.94 193 LEU B N 1
ATOM 4079 C CA . LEU B 1 193 ? 20.578 -9.398 -18.172 1 95.94 193 LEU B CA 1
ATOM 4080 C C . LEU B 1 193 ? 19.547 -10.508 -18.312 1 95.94 193 LEU B C 1
ATOM 4082 O O . LEU B 1 193 ? 19.109 -11.078 -17.312 1 95.94 193 LEU B O 1
ATOM 4086 N N . GLU B 1 194 ? 19.25 -10.836 -19.547 1 95.81 194 GLU B N 1
ATOM 4087 C CA . GLU B 1 194 ? 18.156 -11.758 -19.844 1 95.81 194 GLU B CA 1
ATOM 4088 C C . GLU B 1 194 ? 18.625 -13.211 -19.797 1 95.81 194 GLU B C 1
ATOM 4090 O O . GLU B 1 194 ? 19.609 -13.57 -20.453 1 95.81 194 GLU B O 1
ATOM 4095 N N . ILE B 1 195 ? 17.859 -13.992 -19.125 1 97.06 195 ILE B N 1
ATOM 4096 C CA . ILE B 1 195 ? 18.203 -15.406 -19.047 1 97.06 195 ILE B CA 1
ATOM 4097 C C . ILE B 1 195 ? 18.031 -16.047 -20.422 1 97.06 195 ILE B C 1
ATOM 4099 O O . ILE B 1 195 ? 18.766 -16.984 -20.781 1 97.06 195 ILE B O 1
ATOM 4103 N N . THR B 1 196 ? 17.094 -15.539 -21.219 1 96.94 196 THR B N 1
ATOM 4104 C CA . THR B 1 196 ? 16.859 -16.031 -22.578 1 96.94 196 THR B CA 1
ATOM 4105 C C . THR B 1 196 ? 18.109 -15.852 -23.438 1 96.94 196 THR B C 1
ATOM 4107 O O . THR B 1 196 ? 18.453 -16.719 -24.25 1 96.94 196 THR B O 1
ATOM 4110 N N . ASP B 1 197 ? 18.828 -14.766 -23.234 1 97.31 197 ASP B N 1
ATOM 4111 C CA . ASP B 1 197 ? 20.078 -14.531 -23.938 1 97.31 197 ASP B CA 1
ATOM 4112 C C . ASP B 1 197 ? 21.141 -15.547 -23.531 1 97.31 197 ASP B C 1
ATOM 4114 O O . ASP B 1 197 ? 21.922 -16.016 -24.375 1 97.31 197 ASP B O 1
ATOM 4118 N N . ALA B 1 198 ? 21.188 -15.836 -22.281 1 97.88 198 ALA B N 1
ATOM 4119 C CA . ALA B 1 198 ? 22.141 -16.828 -21.797 1 97.88 198 ALA B CA 1
ATOM 4120 C C . ALA B 1 198 ? 21.859 -18.203 -22.391 1 97.88 198 ALA B C 1
ATOM 4122 O O . ALA B 1 198 ? 22.781 -18.906 -22.812 1 97.88 198 ALA B O 1
ATOM 4123 N N . ILE B 1 199 ? 20.609 -18.578 -22.406 1 98.31 199 ILE B N 1
ATOM 4124 C CA . ILE B 1 199 ? 20.25 -19.875 -22.969 1 98.31 199 ILE B CA 1
ATOM 4125 C C . ILE B 1 199 ? 20.547 -19.891 -24.453 1 98.31 199 ILE B C 1
ATOM 4127 O O . ILE B 1 199 ? 21.047 -20.891 -24.984 1 98.31 199 ILE B O 1
ATOM 4131 N N . GLN B 1 200 ? 20.281 -18.797 -25.125 1 97.75 200 GLN B N 1
ATOM 4132 C CA . GLN B 1 200 ? 20.625 -18.688 -26.531 1 97.75 200 GLN B CA 1
ATOM 4133 C C . GLN B 1 200 ? 22.125 -18.859 -26.75 1 97.75 200 GLN B C 1
ATOM 4135 O O . GLN B 1 200 ? 22.562 -19.453 -27.734 1 97.75 200 GLN B O 1
ATOM 4140 N N . GLU B 1 201 ? 22.891 -18.297 -25.875 1 97.81 201 GLU B N 1
ATOM 4141 C CA . GLU B 1 201 ? 24.344 -18.453 -25.953 1 97.81 201 GLU B CA 1
ATOM 4142 C C . GLU B 1 201 ? 24.734 -19.922 -25.859 1 97.81 201 GLU B C 1
ATOM 4144 O O . GLU B 1 201 ? 25.625 -20.375 -26.578 1 97.81 201 GLU B O 1
ATOM 4149 N N . LEU B 1 202 ? 24.125 -20.688 -24.922 1 98.06 202 LEU B N 1
ATOM 4150 C CA . LEU B 1 202 ? 24.359 -22.125 -24.844 1 98.06 202 LEU B CA 1
ATOM 4151 C C . LEU B 1 202 ? 24.062 -22.797 -26.188 1 98.06 202 LEU B C 1
ATOM 4153 O O . LEU B 1 202 ? 24.859 -23.594 -26.672 1 98.06 202 LEU B O 1
ATOM 4157 N N . VAL B 1 203 ? 22.938 -22.484 -26.766 1 97.5 203 VAL B N 1
ATOM 4158 C CA . VAL B 1 203 ? 22.531 -23.047 -28.031 1 97.5 203 VAL B CA 1
ATOM 4159 C C . VAL B 1 203 ? 23.547 -22.719 -29.109 1 97.5 203 VAL B C 1
ATOM 4161 O O . VAL B 1 203 ? 23.969 -23.594 -29.875 1 97.5 203 VAL B O 1
ATOM 4164 N N . THR B 1 204 ? 23.922 -21.5 -29.141 1 97.12 204 THR B N 1
ATOM 4165 C CA . THR B 1 204 ? 24.875 -21.016 -30.156 1 97.12 204 THR B CA 1
ATOM 4166 C C . THR B 1 204 ? 26.203 -21.734 -30.031 1 97.12 204 THR B C 1
ATOM 4168 O O . THR B 1 204 ? 26.859 -22 -31.047 1 97.12 204 THR B O 1
ATOM 4171 N N . ARG B 1 205 ? 26.547 -22.078 -28.891 1 96.5 205 ARG B N 1
ATOM 4172 C CA . ARG B 1 205 ? 27.797 -22.75 -28.625 1 96.5 205 ARG B CA 1
ATOM 4173 C C . ARG B 1 205 ? 27.688 -24.25 -28.891 1 96.5 205 ARG B C 1
ATOM 4175 O O . ARG B 1 205 ? 28.656 -25 -28.719 1 96.5 205 ARG B O 1
ATOM 4182 N N . GLY B 1 206 ? 26.562 -24.688 -29.156 1 95.88 206 GLY B N 1
ATOM 4183 C CA . GLY B 1 206 ? 26.359 -26.078 -29.547 1 95.88 206 GLY B CA 1
ATOM 4184 C C . GLY B 1 206 ? 25.969 -26.969 -28.391 1 95.88 206 GLY B C 1
ATOM 4185 O O . GLY B 1 206 ? 25.906 -28.188 -28.531 1 95.88 206 GLY B O 1
ATOM 4186 N N . ALA B 1 207 ? 25.766 -26.359 -27.266 1 96.56 207 ALA B N 1
ATOM 4187 C CA . ALA B 1 207 ? 25.312 -27.141 -26.125 1 96.56 207 ALA B CA 1
ATOM 4188 C C . ALA B 1 207 ? 23.859 -27.562 -26.297 1 96.56 207 ALA B C 1
ATOM 4190 O O . ALA B 1 207 ? 23.031 -26.797 -26.797 1 96.56 207 ALA B O 1
ATOM 4191 N N . PRO B 1 208 ? 23.531 -28.781 -25.938 1 96.62 208 PRO B N 1
ATOM 4192 C CA . PRO B 1 208 ? 22.156 -29.234 -26.094 1 96.62 208 PRO B CA 1
ATOM 4193 C C . PRO B 1 208 ? 21.203 -28.562 -25.094 1 96.62 208 PRO B C 1
ATOM 4195 O O . PRO B 1 208 ? 21.438 -28.625 -23.875 1 96.62 208 PRO B O 1
ATOM 4198 N N . VAL B 1 209 ? 20.203 -27.969 -25.594 1 98.25 209 VAL B N 1
ATOM 4199 C CA . VAL B 1 209 ? 19.125 -27.375 -24.797 1 98.25 209 VAL B CA 1
ATOM 4200 C C . VAL B 1 209 ? 17.781 -27.969 -25.234 1 98.25 209 VAL B C 1
ATOM 4202 O O . VAL B 1 209 ? 17.516 -28.094 -26.438 1 98.25 209 VAL B O 1
ATOM 4205 N N . ARG B 1 210 ? 16.984 -28.312 -24.25 1 97.94 210 ARG B N 1
ATOM 4206 C CA . ARG B 1 210 ? 15.703 -28.953 -24.547 1 97.94 210 ARG B CA 1
ATOM 4207 C C . ARG B 1 210 ? 14.539 -28.125 -24 1 97.94 210 ARG B C 1
ATOM 4209 O O . ARG B 1 210 ? 14.641 -27.562 -22.906 1 97.94 210 ARG B O 1
ATOM 4216 N N . ALA B 1 211 ? 13.469 -28.078 -24.75 1 97.94 211 ALA B N 1
ATOM 4217 C CA . ALA B 1 211 ? 12.195 -27.5 -24.312 1 97.94 211 ALA B CA 1
ATOM 4218 C C . ALA B 1 211 ? 11.156 -28.594 -24.062 1 97.94 211 ALA B C 1
ATOM 4220 O O . ALA B 1 211 ? 10.969 -29.484 -24.906 1 97.94 211 ALA B O 1
ATOM 4221 N N . VAL B 1 212 ? 10.609 -28.562 -22.906 1 97.19 212 VAL B N 1
ATOM 4222 C CA . VAL B 1 212 ? 9.57 -29.516 -22.547 1 97.19 212 VAL B CA 1
ATOM 4223 C C . VAL B 1 212 ? 8.242 -28.797 -22.375 1 97.19 212 VAL B C 1
ATOM 4225 O O . VAL B 1 212 ? 8.148 -27.828 -21.609 1 97.19 212 VAL B O 1
ATOM 4228 N N . GLU B 1 213 ? 7.258 -29.203 -23.078 1 96.88 213 GLU B N 1
ATOM 4229 C CA . GLU B 1 213 ? 5.941 -28.578 -22.969 1 96.88 213 GLU B CA 1
ATOM 4230 C C . GLU B 1 213 ? 5.227 -29 -21.703 1 96.88 213 GLU B C 1
ATOM 4232 O O . GLU B 1 213 ? 5.148 -30.203 -21.391 1 96.88 213 GLU B O 1
ATOM 4237 N N . TYR B 1 214 ? 4.762 -28.047 -20.953 1 96.31 214 TYR B N 1
ATOM 4238 C CA . TYR B 1 214 ? 3.973 -28.266 -19.75 1 96.31 214 TYR B CA 1
ATOM 4239 C C . TYR B 1 214 ? 2.488 -28.375 -20.078 1 96.31 214 TYR B C 1
ATOM 4241 O O . TYR B 1 214 ? 1.899 -27.422 -20.594 1 96.31 214 TYR B O 1
ATOM 4249 N N . ASP B 1 215 ? 1.848 -29.453 -19.75 1 90.62 215 ASP B N 1
ATOM 4250 C CA . ASP B 1 215 ? 0.472 -29.703 -20.172 1 90.62 215 ASP B CA 1
ATOM 4251 C C . ASP B 1 215 ? -0.514 -29.281 -19.078 1 90.62 215 ASP B C 1
ATOM 4253 O O . ASP B 1 215 ? -1.723 -29.234 -19.312 1 90.62 215 ASP B O 1
ATOM 4257 N N . GLY B 1 216 ? -0.088 -28.906 -17.984 1 91.69 216 GLY B N 1
ATOM 4258 C CA . GLY B 1 216 ? -0.975 -28.516 -16.906 1 91.69 216 GLY B CA 1
ATOM 4259 C C . GLY B 1 216 ? -1.298 -27.031 -16.906 1 91.69 216 GLY B C 1
ATOM 4260 O O . GLY B 1 216 ? -0.894 -26.312 -17.828 1 91.69 216 GLY B O 1
ATOM 4261 N N . TYR B 1 217 ? -2.162 -26.625 -15.977 1 93.88 217 TYR B N 1
ATOM 4262 C CA . TYR B 1 217 ? -2.48 -25.219 -15.781 1 93.88 217 TYR B CA 1
ATOM 4263 C C . TYR B 1 217 ? -1.238 -24.422 -15.383 1 93.88 217 TYR B C 1
ATOM 4265 O O . TYR B 1 217 ? -0.448 -24.875 -14.555 1 93.88 217 TYR B O 1
ATOM 4273 N N . TRP B 1 218 ? -1.063 -23.375 -16.062 1 94.5 218 TRP B N 1
ATOM 4274 C CA . TRP B 1 218 ? 0.003 -22.438 -15.711 1 94.5 218 TRP B CA 1
ATOM 4275 C C . TRP B 1 218 ? -0.491 -20.984 -15.789 1 94.5 218 TRP B C 1
ATOM 4277 O O . TRP B 1 218 ? -1.255 -20.641 -16.688 1 94.5 218 TRP B O 1
ATOM 4287 N N . LYS B 1 219 ? -0.061 -20.25 -14.805 1 93.94 219 LYS B N 1
ATOM 4288 C CA . LYS B 1 219 ? -0.382 -18.828 -14.828 1 93.94 219 LYS B CA 1
ATOM 4289 C C . LYS B 1 219 ? 0.591 -18.031 -13.961 1 93.94 219 LYS B C 1
ATOM 4291 O O . LYS B 1 219 ? 0.999 -18.5 -12.891 1 93.94 219 LYS B O 1
ATOM 4296 N N . ASP B 1 220 ? 0.967 -16.922 -14.469 1 90.69 220 ASP B N 1
ATOM 4297 C CA . ASP B 1 220 ? 1.681 -16 -13.586 1 90.69 220 ASP B CA 1
ATOM 4298 C C . ASP B 1 220 ? 0.707 -15.18 -12.742 1 90.69 220 ASP B C 1
ATOM 4300 O O . ASP B 1 220 ? -0.414 -14.906 -13.172 1 90.69 220 ASP B O 1
ATOM 4304 N N . THR B 1 221 ? 1.082 -14.82 -11.547 1 92.38 221 THR B N 1
ATOM 4305 C CA . THR B 1 221 ? 0.243 -14.031 -10.648 1 92.38 221 THR B CA 1
ATOM 4306 C C . THR B 1 221 ? 0.677 -12.562 -10.656 1 92.38 221 THR B C 1
ATOM 4308 O O . THR B 1 221 ? 0.891 -11.969 -9.602 1 92.38 221 THR B O 1
ATOM 4311 N N . GLY B 1 222 ? 0.675 -11.961 -11.805 1 90.31 222 GLY B N 1
ATOM 4312 C CA . GLY B 1 222 ? 1.203 -10.617 -11.953 1 90.31 222 GLY B CA 1
ATOM 4313 C C . GLY B 1 222 ? 0.144 -9.539 -11.805 1 90.31 222 GLY B C 1
ATOM 4314 O O . GLY B 1 222 ? 0.461 -8.383 -11.508 1 90.31 222 GLY B O 1
ATOM 4315 N N . GLU B 1 223 ? -1.076 -9.914 -12.055 1 94.38 223 GLU B N 1
ATOM 4316 C CA . GLU B 1 223 ? -2.188 -8.969 -11.953 1 94.38 223 GLU B CA 1
ATOM 4317 C C . GLU B 1 223 ? -3.35 -9.57 -11.172 1 94.38 223 GLU B C 1
ATOM 4319 O O . GLU B 1 223 ? -3.385 -10.781 -10.93 1 94.38 223 GLU B O 1
ATOM 4324 N N . VAL B 1 224 ? -4.281 -8.766 -10.82 1 96.12 224 VAL B N 1
ATOM 4325 C CA . VAL B 1 224 ? -5.387 -9.18 -9.969 1 96.12 224 VAL B CA 1
ATOM 4326 C C . VAL B 1 224 ? -6.23 -10.234 -10.68 1 96.12 224 VAL B C 1
ATOM 4328 O O . VAL B 1 224 ? -6.605 -11.242 -10.078 1 96.12 224 VAL B O 1
ATOM 4331 N N . ALA B 1 225 ? -6.488 -10.016 -11.969 1 95.88 225 ALA B N 1
ATOM 4332 C CA . ALA B 1 225 ? -7.273 -10.977 -12.734 1 95.88 225 ALA B CA 1
ATOM 4333 C C . ALA B 1 225 ? -6.605 -12.352 -12.734 1 95.88 225 ALA B C 1
ATOM 4335 O O . ALA B 1 225 ? -7.277 -13.375 -12.641 1 95.88 225 ALA B O 1
ATOM 4336 N N . ASP B 1 226 ? -5.301 -12.336 -12.828 1 95.25 226 ASP B N 1
ATOM 4337 C CA . ASP B 1 226 ? -4.535 -13.586 -12.812 1 95.25 226 ASP B CA 1
ATOM 4338 C C . ASP B 1 226 ? -4.641 -14.273 -11.453 1 95.25 226 ASP B C 1
ATOM 4340 O O . ASP B 1 226 ? -4.738 -15.5 -11.383 1 95.25 226 ASP B O 1
ATOM 4344 N N . VAL B 1 227 ? -4.645 -13.492 -10.422 1 97.75 227 VAL B N 1
ATOM 4345 C CA . VAL B 1 227 ? -4.75 -14.031 -9.062 1 97.75 227 VAL B CA 1
ATOM 4346 C C . VAL B 1 227 ? -6.102 -14.727 -8.883 1 97.75 227 VAL B C 1
ATOM 4348 O O . VAL B 1 227 ? -6.168 -15.844 -8.367 1 97.75 227 VAL B O 1
ATOM 4351 N N . LEU B 1 228 ? -7.121 -14.156 -9.367 1 98.25 228 LEU B N 1
ATOM 4352 C CA . LEU B 1 228 ? -8.461 -14.734 -9.281 1 98.25 228 LEU B CA 1
ATOM 4353 C C . LEU B 1 228 ? -8.555 -16 -10.109 1 98.25 228 LEU B C 1
ATOM 4355 O O . LEU B 1 228 ? -9.141 -17 -9.672 1 98.25 228 LEU B O 1
ATOM 4359 N N . ASP B 1 229 ? -7.945 -15.953 -11.281 1 97.19 229 ASP B N 1
ATOM 4360 C CA . ASP B 1 229 ? -7.93 -17.125 -12.141 1 97.19 229 ASP B CA 1
ATOM 4361 C C . ASP B 1 229 ? -7.188 -18.281 -11.484 1 97.19 229 ASP B C 1
ATOM 4363 O O . ASP B 1 229 ? -7.668 -19.422 -11.484 1 97.19 229 ASP B O 1
ATOM 4367 N N . CYS B 1 230 ? -6.09 -17.953 -10.961 1 97.31 230 CYS B N 1
ATOM 4368 C CA . CYS B 1 230 ? -5.305 -18.969 -10.273 1 97.31 230 CYS B CA 1
ATOM 4369 C C . CYS B 1 230 ? -6.078 -19.547 -9.086 1 97.31 230 CYS B C 1
ATOM 4371 O O . CYS B 1 230 ? -6.059 -20.75 -8.859 1 97.31 230 CYS B O 1
ATOM 4373 N N . ASN B 1 231 ? -6.723 -18.688 -8.344 1 98.44 231 ASN B N 1
ATOM 4374 C CA . ASN B 1 231 ? -7.539 -19.125 -7.215 1 98.44 231 ASN B CA 1
ATOM 4375 C C . ASN B 1 231 ? -8.594 -20.141 -7.648 1 98.44 231 ASN B C 1
ATOM 4377 O O . ASN B 1 231 ? -8.766 -21.172 -7.012 1 98.44 231 ASN B O 1
ATOM 4381 N N . ARG B 1 232 ? -9.234 -19.875 -8.75 1 98.12 232 ARG B N 1
ATOM 4382 C CA . ARG B 1 232 ? -10.258 -20.781 -9.273 1 98.12 232 ARG B CA 1
ATOM 4383 C C . ARG B 1 232 ? -9.648 -22.125 -9.664 1 98.12 232 ARG B C 1
ATOM 4385 O O . ARG B 1 232 ? -10.188 -23.172 -9.312 1 98.12 232 ARG B O 1
ATOM 4392 N N . ALA B 1 233 ? -8.547 -22.031 -10.305 1 96.94 233 ALA B N 1
ATOM 4393 C CA . ALA B 1 233 ? -7.895 -23.25 -10.781 1 96.94 233 ALA B CA 1
ATOM 4394 C C . ALA B 1 233 ? -7.48 -24.141 -9.609 1 96.94 233 ALA B C 1
ATOM 4396 O O . ALA B 1 233 ? -7.699 -25.344 -9.641 1 96.94 233 ALA B O 1
ATOM 4397 N N . VAL B 1 234 ? -6.922 -23.516 -8.633 1 97.44 234 VAL B N 1
ATOM 4398 C CA . VAL B 1 234 ? -6.469 -24.281 -7.477 1 97.44 234 VAL B CA 1
ATOM 4399 C C . VAL B 1 234 ? -7.676 -24.859 -6.734 1 97.44 234 VAL B C 1
ATOM 4401 O O . VAL B 1 234 ? -7.66 -26.016 -6.324 1 97.44 234 VAL B O 1
ATOM 4404 N N . LEU B 1 235 ? -8.719 -24.109 -6.605 1 98.25 235 LEU B N 1
ATOM 4405 C CA . LEU B 1 235 ? -9.906 -24.547 -5.871 1 98.25 235 LEU B CA 1
ATOM 4406 C C . LEU B 1 235 ? -10.641 -25.656 -6.621 1 98.25 235 LEU B C 1
ATOM 4408 O O . LEU B 1 235 ? -11.359 -26.453 -6.012 1 98.25 235 LEU B O 1
ATOM 4412 N N . ASP B 1 236 ? -10.484 -25.719 -7.895 1 96.56 236 ASP B N 1
ATOM 4413 C CA . ASP B 1 236 ? -11.094 -26.797 -8.68 1 96.56 236 ASP B CA 1
ATOM 4414 C C . ASP B 1 236 ? -10.641 -28.156 -8.172 1 96.56 236 ASP B C 1
ATOM 4416 O O . ASP B 1 236 ? -11.383 -29.141 -8.273 1 96.56 236 ASP B O 1
ATOM 4420 N N . GLY B 1 237 ? -9.5 -28.219 -7.652 1 95.56 237 GLY B N 1
ATOM 4421 C CA . GLY B 1 237 ? -8.977 -29.484 -7.152 1 95.56 237 GLY B CA 1
ATOM 4422 C C . GLY B 1 237 ? -9.102 -29.625 -5.648 1 95.56 237 GLY B C 1
ATOM 4423 O O . GLY B 1 237 ? -8.5 -30.516 -5.051 1 95.56 237 GLY B O 1
ATOM 4424 N N . LEU B 1 238 ? -9.93 -28.797 -5.039 1 97.25 238 LEU B N 1
ATOM 4425 C CA . LEU B 1 238 ? -10.039 -28.781 -3.586 1 97.25 238 LEU B CA 1
ATOM 4426 C C . LEU B 1 238 ? -10.75 -30.016 -3.068 1 97.25 238 LEU B C 1
ATOM 4428 O O . LEU B 1 238 ? -11.758 -30.453 -3.639 1 97.25 238 LEU B O 1
ATOM 4432 N N . ARG B 1 239 ? -10.227 -30.609 -2.064 1 96.56 239 ARG B N 1
ATOM 4433 C CA . ARG B 1 239 ? -10.891 -31.688 -1.33 1 96.56 239 ARG B CA 1
ATOM 4434 C C . ARG B 1 239 ? -11.531 -31.156 -0.05 1 96.56 239 ARG B C 1
ATOM 4436 O O . ARG B 1 239 ? -10.922 -30.375 0.682 1 96.56 239 ARG B O 1
ATOM 4443 N N . ALA B 1 240 ? -12.75 -31.641 0.171 1 97.69 240 ALA B N 1
ATOM 4444 C CA . ALA B 1 240 ? -13.453 -31.203 1.375 1 97.69 240 ALA B CA 1
ATOM 4445 C C . ALA B 1 240 ? -12.688 -31.594 2.633 1 97.69 240 ALA B C 1
ATOM 4447 O O . ALA B 1 240 ? -12.125 -32.688 2.703 1 97.69 240 ALA B O 1
ATOM 4448 N N . ALA B 1 241 ? -12.641 -30.688 3.48 1 98.19 241 ALA B N 1
ATOM 4449 C CA . ALA B 1 241 ? -12.023 -30.922 4.781 1 98.19 241 ALA B CA 1
ATOM 4450 C C . ALA B 1 241 ? -12.609 -29.984 5.844 1 98.19 241 ALA B C 1
ATOM 4452 O O . ALA B 1 241 ? -13.047 -28.875 5.539 1 98.19 241 ALA B O 1
ATOM 4453 N N . ARG B 1 242 ? -12.688 -30.516 7.059 1 98.12 242 ARG B N 1
ATOM 4454 C CA . ARG B 1 242 ? -13.188 -29.734 8.188 1 98.12 242 ARG B CA 1
ATOM 4455 C C . ARG B 1 242 ? -12.352 -29.984 9.438 1 98.12 242 ARG B C 1
ATOM 4457 O O . ARG B 1 242 ? -12.344 -31.094 9.977 1 98.12 242 ARG B O 1
ATOM 4464 N N . HIS B 1 243 ? -11.68 -28.984 9.805 1 98.38 243 HIS B N 1
ATOM 4465 C CA . HIS B 1 243 ? -10.938 -29.125 11.047 1 98.38 243 HIS B CA 1
ATOM 4466 C C . HIS B 1 243 ? -11.867 -29.469 12.211 1 98.38 243 HIS B C 1
ATOM 4468 O O . HIS B 1 243 ? -12.977 -28.938 12.297 1 98.38 243 HIS B O 1
ATOM 4474 N N . PRO B 1 244 ? -11.391 -30.188 13.188 1 98.25 244 PRO B N 1
ATOM 4475 C CA . PRO B 1 244 ? -12.25 -30.641 14.281 1 98.25 244 PRO B CA 1
ATOM 4476 C C . PRO B 1 244 ? -12.805 -29.5 15.125 1 98.25 244 PRO B C 1
ATOM 4478 O O . PRO B 1 244 ? -13.875 -29.625 15.719 1 98.25 244 PRO B O 1
ATOM 4481 N N . THR B 1 245 ? -12.148 -28.406 15.094 1 98.62 245 THR B N 1
ATOM 4482 C CA . THR B 1 245 ? -12.57 -27.312 15.961 1 98.62 245 THR B CA 1
ATOM 4483 C C . THR B 1 245 ? -13.492 -26.344 15.219 1 98.62 245 THR B C 1
ATOM 4485 O O . THR B 1 245 ? -13.992 -25.391 15.805 1 98.62 245 THR B O 1
ATOM 4488 N N . ALA B 1 246 ? -13.648 -26.609 13.961 1 98.69 246 ALA B N 1
ATOM 4489 C CA . ALA B 1 246 ? -14.625 -25.812 13.227 1 98.69 246 ALA B CA 1
ATOM 4490 C C . ALA B 1 246 ? -16.047 -26.125 13.672 1 98.69 246 ALA B C 1
ATOM 4492 O O . ALA B 1 246 ? -16.375 -27.281 13.922 1 98.69 246 ALA B O 1
ATOM 4493 N N . SER B 1 247 ? -16.875 -25.047 13.789 1 98.62 247 SER B N 1
ATOM 4494 C CA . SER B 1 247 ? -18.25 -25.219 14.234 1 98.62 247 SER B CA 1
ATOM 4495 C C . SER B 1 247 ? -19.234 -24.781 13.156 1 98.62 247 SER B C 1
ATOM 4497 O O . SER B 1 247 ? -19.172 -23.672 12.656 1 98.62 247 SER B O 1
ATOM 4499 N N . VAL B 1 248 ? -20.172 -25.688 12.82 1 98.5 248 VAL B N 1
ATOM 4500 C CA . VAL B 1 248 ? -21.25 -25.438 11.867 1 98.5 248 VAL B CA 1
ATOM 4501 C C . VAL B 1 248 ? -22.594 -25.672 12.547 1 98.5 248 VAL B C 1
ATOM 4503 O O . VAL B 1 248 ? -22.922 -26.812 12.906 1 98.5 248 VAL B O 1
ATOM 4506 N N . ASP B 1 249 ? -23.312 -24.609 12.758 1 98.44 249 ASP B N 1
ATOM 4507 C CA . ASP B 1 249 ? -24.562 -24.797 13.5 1 98.44 249 ASP B CA 1
ATOM 4508 C C . ASP B 1 249 ? -25.609 -25.516 12.656 1 98.44 249 ASP B C 1
ATOM 4510 O O . ASP B 1 249 ? -25.391 -25.75 11.461 1 98.44 249 ASP B O 1
ATOM 4514 N N . ALA B 1 250 ? -26.766 -25.859 13.234 1 98.06 250 ALA B N 1
ATOM 4515 C CA . ALA B 1 250 ? -27.781 -26.703 12.609 1 98.06 250 ALA B CA 1
ATOM 4516 C C . ALA B 1 250 ? -28.469 -25.969 11.453 1 98.06 250 ALA B C 1
ATOM 4518 O O . ALA B 1 250 ? -28.969 -26.609 10.523 1 98.06 250 ALA B O 1
ATOM 4519 N N . ALA B 1 251 ? -28.391 -24.625 11.461 1 98.31 251 ALA B N 1
ATOM 4520 C CA . ALA B 1 251 ? -29.078 -23.828 10.445 1 98.31 251 ALA B CA 1
ATOM 4521 C C . ALA B 1 251 ? -28.172 -23.594 9.242 1 98.31 251 ALA B C 1
ATOM 4523 O O . ALA B 1 251 ? -28.625 -23.078 8.211 1 98.31 251 ALA B O 1
ATOM 4524 N N . SER B 1 252 ? -26.922 -23.969 9.344 1 98.62 252 SER B N 1
ATOM 4525 C CA . SER B 1 252 ? -25.953 -23.719 8.281 1 98.62 252 SER B CA 1
ATOM 4526 C C . SER B 1 252 ? -25.844 -24.922 7.344 1 98.62 252 SER B C 1
ATOM 4528 O O . SER B 1 252 ? -26.141 -26.062 7.742 1 98.62 252 SER B O 1
ATOM 4530 N N . GLU B 1 253 ? -25.5 -24.656 6.109 1 98.19 253 GLU B N 1
ATOM 4531 C CA . GLU B 1 253 ? -25.406 -25.688 5.086 1 98.19 253 GLU B CA 1
ATOM 4532 C C . GLU B 1 253 ? -24.094 -25.609 4.332 1 98.19 253 GLU B C 1
ATOM 4534 O O . GLU B 1 253 ? -23.641 -24.531 3.953 1 98.19 253 GLU B O 1
ATOM 4539 N N . LEU B 1 254 ? -23.469 -26.75 4.125 1 98.06 254 LEU B N 1
ATOM 4540 C CA . LEU B 1 254 ? -22.281 -26.906 3.297 1 98.06 254 LEU B CA 1
ATOM 4541 C C . LEU B 1 254 ? -22.562 -27.781 2.09 1 98.06 254 LEU B C 1
ATOM 4543 O O . LEU B 1 254 ? -23.078 -28.891 2.24 1 98.06 254 LEU B O 1
ATOM 4547 N N . THR B 1 255 ? -22.297 -27.25 0.979 1 98 255 THR B N 1
ATOM 4548 C CA . THR B 1 255 ? -22.453 -28.047 -0.234 1 98 255 THR B CA 1
ATOM 4549 C C . THR B 1 255 ? -21.172 -28.031 -1.059 1 98 255 THR B C 1
ATOM 4551 O O . THR B 1 255 ? -20.516 -27 -1.192 1 98 255 THR B O 1
ATOM 4554 N N . GLY B 1 256 ? -20.812 -29.219 -1.697 1 97.62 256 GLY B N 1
ATOM 4555 C CA . GLY B 1 256 ? -19.578 -29.312 -2.467 1 97.62 256 GLY B CA 1
ATOM 4556 C C . GLY B 1 256 ? -18.328 -29.328 -1.6 1 97.62 256 GLY B C 1
ATOM 4557 O O . GLY B 1 256 ? -18.422 -29.469 -0.378 1 97.62 256 GLY B O 1
ATOM 4558 N N . PRO B 1 257 ? -17.156 -29.234 -2.25 1 98.56 257 PRO B N 1
ATOM 4559 C CA . PRO B 1 257 ? -15.906 -29.266 -1.486 1 98.56 257 PRO B CA 1
ATOM 4560 C C . PRO B 1 257 ? -15.648 -27.969 -0.733 1 98.56 257 PRO B C 1
ATOM 4562 O O . PRO B 1 257 ? -15.438 -26.922 -1.354 1 98.56 257 PRO B O 1
ATOM 4565 N N . VAL B 1 258 ? -15.656 -28.062 0.543 1 98.75 258 VAL B N 1
ATOM 4566 C CA . VAL B 1 258 ? -15.391 -26.922 1.413 1 98.75 258 VAL B CA 1
ATOM 4567 C C . VAL B 1 258 ? -14.32 -27.297 2.439 1 98.75 258 VAL B C 1
ATOM 4569 O O . VAL B 1 258 ? -14.375 -28.375 3.033 1 98.75 258 VAL B O 1
ATOM 4572 N N . ASP B 1 259 ? -13.328 -26.484 2.553 1 98.88 259 ASP B N 1
ATOM 4573 C CA . ASP B 1 259 ? -12.281 -26.672 3.549 1 98.88 259 ASP B CA 1
ATOM 4574 C C . ASP B 1 259 ? -12.414 -25.656 4.68 1 98.88 259 ASP B C 1
ATOM 4576 O O . ASP B 1 259 ? -12.242 -24.453 4.465 1 98.88 259 ASP B O 1
ATOM 4580 N N . LEU B 1 260 ? -12.719 -26.094 5.879 1 98.88 260 LEU B N 1
ATOM 4581 C CA . LEU B 1 260 ? -12.875 -25.234 7.055 1 98.88 260 LEU B CA 1
ATOM 4582 C C . LEU B 1 260 ? -11.68 -25.375 7.988 1 98.88 260 LEU B C 1
ATOM 4584 O O . LEU B 1 260 ? -11.43 -26.453 8.531 1 98.88 260 LEU B O 1
ATOM 4588 N N . GLY B 1 261 ? -10.984 -24.281 8.211 1 98.75 261 GLY B N 1
ATOM 4589 C CA . GLY B 1 261 ? -9.82 -24.28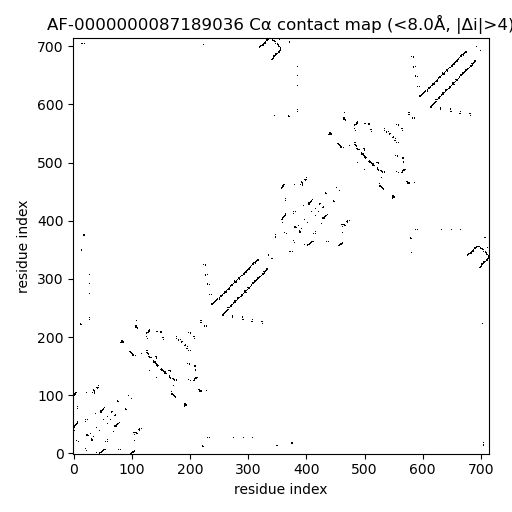1 9.078 1 98.75 261 GLY B CA 1
ATOM 4590 C C . GLY B 1 261 ? -10.18 -24.312 10.555 1 98.75 261 GLY B C 1
ATOM 4591 O O . GLY B 1 261 ? -11.359 -24.375 10.906 1 98.75 261 GLY B O 1
ATOM 4592 N N . PRO B 1 262 ? -9.18 -24.312 11.391 1 98.75 262 PRO B N 1
ATOM 4593 C CA . PRO B 1 262 ? -9.406 -24.375 12.836 1 98.75 262 PRO B CA 1
ATOM 4594 C C . PRO B 1 262 ? -10.188 -23.188 13.367 1 98.75 262 PRO B C 1
ATOM 4596 O O . PRO B 1 262 ? -9.906 -22.047 12.992 1 98.75 262 PRO B O 1
ATOM 4599 N N . GLY B 1 263 ? -11.203 -23.469 14.148 1 98.75 263 GLY B N 1
ATOM 4600 C CA . GLY B 1 263 ? -11.898 -22.422 14.883 1 98.75 263 GLY B CA 1
ATOM 4601 C C . GLY B 1 263 ? -12.898 -21.656 14.023 1 98.75 263 GLY B C 1
ATOM 4602 O O . GLY B 1 263 ? -13.484 -20.672 14.477 1 98.75 263 GLY B O 1
ATOM 4603 N N . VAL B 1 264 ? -13.078 -22.078 12.828 1 98.81 264 VAL B N 1
ATOM 4604 C CA . VAL B 1 264 ? -14.086 -21.453 11.977 1 98.81 264 VAL B CA 1
ATOM 4605 C C . VAL B 1 264 ? -15.469 -21.641 12.594 1 98.81 264 VAL B C 1
ATOM 4607 O O . VAL B 1 264 ? -15.766 -22.688 13.164 1 98.81 264 VAL B O 1
ATOM 4610 N N . ARG B 1 265 ? -16.281 -20.594 12.5 1 98.94 265 ARG B N 1
ATOM 4611 C CA . ARG B 1 265 ? -17.656 -20.672 12.992 1 98.94 265 ARG B CA 1
ATOM 4612 C C . ARG B 1 265 ? -18.656 -20.266 11.914 1 98.94 265 ARG B C 1
ATOM 4614 O O . ARG B 1 265 ? -18.594 -19.141 11.406 1 98.94 265 ARG B O 1
ATOM 4621 N N . LEU B 1 266 ? -19.547 -21.125 11.523 1 98.88 266 LEU B N 1
ATOM 4622 C CA . LEU B 1 266 ? -20.672 -20.844 10.641 1 98.88 266 LEU B CA 1
ATOM 4623 C C . LEU B 1 266 ? -21.969 -20.781 11.422 1 98.88 266 LEU B C 1
ATOM 4625 O O . LEU B 1 266 ? -22.359 -21.766 12.07 1 98.88 266 LEU B O 1
ATOM 4629 N N . VAL B 1 267 ? -22.578 -19.594 11.391 1 98.88 267 VAL B N 1
ATOM 4630 C CA . VAL B 1 267 ? -23.859 -19.359 12.07 1 98.88 267 VAL B CA 1
ATOM 4631 C C . VAL B 1 267 ? -24.906 -18.938 11.055 1 98.88 267 VAL B C 1
ATOM 4633 O O . VAL B 1 267 ? -24.797 -17.859 10.445 1 98.88 267 VAL B O 1
ATOM 4636 N N . ARG B 1 268 ? -25.922 -19.719 10.859 1 98.75 268 ARG B N 1
ATOM 4637 C CA . ARG B 1 268 ? -27.016 -19.422 9.922 1 98.75 268 ARG B CA 1
ATOM 4638 C C . ARG B 1 268 ? -26.469 -18.984 8.57 1 98.75 268 ARG B C 1
ATOM 4640 O O . ARG B 1 268 ? -26.859 -17.953 8.039 1 98.75 268 ARG B O 1
ATOM 4647 N N . SER B 1 269 ? -25.547 -19.812 8.031 1 98.81 269 SER B N 1
ATOM 4648 C CA . SER B 1 269 ? -24.859 -19.438 6.805 1 98.81 269 SER B CA 1
ATOM 4649 C C . SER B 1 269 ? -24.766 -20.609 5.828 1 98.81 269 SER B C 1
ATOM 4651 O O . SER B 1 269 ? -24.953 -21.766 6.223 1 98.81 269 SER B O 1
ATOM 4653 N N . ARG B 1 270 ? -24.609 -20.297 4.625 1 98.75 270 ARG B N 1
ATOM 4654 C CA . ARG B 1 270 ? -24.484 -21.297 3.572 1 98.75 270 ARG B CA 1
ATOM 4655 C C . ARG B 1 270 ? -23.172 -21.125 2.812 1 98.75 270 ARG B C 1
ATOM 4657 O O . ARG B 1 270 ? -22.844 -20.016 2.375 1 98.75 270 ARG B O 1
ATOM 4664 N N . VAL B 1 271 ? -22.438 -22.203 2.662 1 98.81 271 VAL B N 1
ATOM 4665 C CA . VAL B 1 271 ? -21.219 -22.203 1.878 1 98.81 271 VAL B CA 1
ATOM 4666 C C . VAL B 1 271 ? -21.297 -23.234 0.761 1 98.81 271 VAL B C 1
ATOM 4668 O O . VAL B 1 271 ? -21.484 -24.422 1.025 1 98.81 271 VAL B O 1
ATOM 4671 N N . GLN B 1 272 ? -21.25 -22.75 -0.397 1 98.62 272 GLN B N 1
ATOM 4672 C CA . GLN B 1 272 ? -21.203 -23.625 -1.56 1 98.62 272 GLN B CA 1
ATOM 4673 C C . GLN B 1 272 ? -19.781 -23.688 -2.131 1 98.62 272 GLN B C 1
ATOM 4675 O O . GLN B 1 272 ? -19.219 -22.672 -2.527 1 98.62 272 GLN B O 1
ATOM 4680 N N . GLY B 1 273 ? -19.297 -24.875 -2.289 1 98.12 273 GLY B N 1
ATOM 4681 C CA . GLY B 1 273 ? -17.938 -25.062 -2.752 1 98.12 273 GLY B CA 1
ATOM 4682 C C . GLY B 1 273 ? -17.812 -25.094 -4.266 1 98.12 273 GLY B C 1
ATOM 4683 O O . GLY B 1 273 ? -18.828 -25.141 -4.973 1 98.12 273 GLY B O 1
ATOM 4684 N N . PRO B 1 274 ? -16.516 -25.062 -4.695 1 98.69 274 PRO B N 1
ATOM 4685 C CA . PRO B 1 274 ? -15.305 -25.141 -3.879 1 98.69 274 PRO B CA 1
ATOM 4686 C C . PRO B 1 274 ? -15 -23.828 -3.152 1 98.69 274 PRO B C 1
ATOM 4688 O O . PRO B 1 274 ? -15.117 -22.75 -3.742 1 98.69 274 PRO B O 1
ATOM 4691 N N . ALA B 1 275 ? -14.664 -23.875 -1.864 1 98.88 275 ALA B N 1
ATOM 4692 C CA . ALA B 1 275 ? -14.344 -22.703 -1.052 1 98.88 275 ALA B CA 1
ATOM 4693 C C . ALA B 1 275 ? -13.453 -23.078 0.128 1 98.88 275 ALA B C 1
ATOM 4695 O O . ALA B 1 275 ? -13.523 -24.203 0.633 1 98.88 275 ALA B O 1
ATOM 4696 N N . VAL B 1 276 ? -12.594 -22.219 0.49 1 98.88 276 VAL B N 1
ATOM 4697 C CA . VAL B 1 276 ? -11.742 -22.406 1.657 1 98.88 276 VAL B CA 1
ATOM 4698 C C . VAL B 1 276 ? -11.945 -21.266 2.645 1 98.88 276 VAL B C 1
ATOM 4700 O O . VAL B 1 276 ? -12.023 -20.094 2.246 1 98.88 276 VAL B O 1
ATOM 4703 N N . ILE B 1 277 ? -12.133 -21.609 3.928 1 98.94 277 ILE B N 1
ATOM 4704 C CA . ILE B 1 277 ? -12.328 -20.641 4.996 1 98.94 277 ILE B CA 1
ATOM 4705 C C . ILE B 1 277 ? -11.219 -20.781 6.039 1 98.94 277 ILE B C 1
ATOM 4707 O O . ILE B 1 277 ? -11.062 -21.844 6.645 1 98.94 277 ILE B O 1
ATOM 4711 N N . GLY B 1 278 ? -10.492 -19.734 6.266 1 98.88 278 GLY B N 1
ATOM 4712 C CA . GLY B 1 278 ? -9.312 -19.766 7.109 1 98.88 278 GLY B CA 1
ATOM 4713 C C . GLY B 1 278 ? -9.633 -19.781 8.586 1 98.88 278 GLY B C 1
ATOM 4714 O O . GLY B 1 278 ? -10.766 -19.516 8.984 1 98.88 278 GLY B O 1
ATOM 4715 N N . ALA B 1 279 ? -8.625 -19.984 9.328 1 98.81 279 ALA B N 1
ATOM 4716 C CA . ALA B 1 279 ? -8.734 -20.219 10.766 1 98.81 279 ALA B CA 1
ATOM 4717 C C . ALA B 1 279 ? -9.375 -19.016 11.469 1 98.81 279 ALA B C 1
ATOM 4719 O O . ALA B 1 279 ? -9.055 -17.859 11.156 1 98.81 279 ALA B O 1
ATOM 4720 N N . GLY B 1 280 ? -10.305 -19.266 12.367 1 98.81 280 GLY B N 1
ATOM 4721 C CA . GLY B 1 280 ? -10.859 -18.266 13.258 1 98.81 280 GLY B CA 1
ATOM 4722 C C . GLY B 1 280 ? -11.891 -17.375 12.578 1 98.81 280 GLY B C 1
ATOM 4723 O O . GLY B 1 280 ? -12.414 -16.438 13.195 1 98.81 280 GLY B O 1
ATOM 4724 N N . THR B 1 281 ? -12.188 -17.609 11.352 1 98.88 281 THR B N 1
ATOM 4725 C CA . THR B 1 281 ? -13.141 -16.797 10.602 1 98.88 281 THR B CA 1
ATOM 4726 C C . THR B 1 281 ? -14.57 -17.125 11.016 1 98.88 281 THR B C 1
ATOM 4728 O O . THR B 1 281 ? -14.891 -18.281 11.297 1 98.88 281 THR B O 1
ATOM 4731 N N . VAL B 1 282 ? -15.391 -16.062 11.062 1 98.94 282 VAL B N 1
ATOM 4732 C CA . VAL B 1 282 ? -16.797 -16.219 11.445 1 98.94 282 VAL B CA 1
ATOM 4733 C C . VAL B 1 282 ? -17.703 -15.75 10.312 1 98.94 282 VAL B C 1
ATOM 4735 O O . VAL B 1 282 ? -17.547 -14.633 9.805 1 98.94 282 VAL B O 1
ATOM 4738 N N . LEU B 1 283 ? -18.594 -16.594 9.891 1 98.81 283 LEU B N 1
ATOM 4739 C CA . LEU B 1 283 ? -19.688 -16.25 8.984 1 98.81 283 LEU B CA 1
ATOM 4740 C C . LEU B 1 283 ? -21.031 -16.266 9.719 1 98.81 283 LEU B C 1
ATOM 4742 O O . LEU B 1 283 ? -21.375 -17.266 10.359 1 98.81 283 LEU B O 1
ATOM 4746 N N . GLU B 1 284 ? -21.719 -15.172 9.688 1 98.81 284 GLU B N 1
ATOM 4747 C CA . GLU B 1 284 ? -23.031 -15.086 10.297 1 98.81 284 GLU B CA 1
ATOM 4748 C C . GLU B 1 284 ? -24.062 -14.547 9.312 1 98.81 284 GLU B C 1
ATOM 4750 O O . GLU B 1 284 ? -23.875 -13.484 8.719 1 98.81 284 GLU B O 1
ATOM 4755 N N . ASP B 1 285 ? -25.141 -15.266 9.141 1 98.62 285 ASP B N 1
ATOM 4756 C CA . ASP B 1 285 ? -26.219 -14.852 8.242 1 98.62 285 ASP B CA 1
ATOM 4757 C C . ASP B 1 285 ? -25.672 -14.531 6.852 1 98.62 285 ASP B C 1
ATOM 4759 O O . ASP B 1 285 ? -26.031 -13.508 6.266 1 98.62 285 ASP B O 1
ATOM 4763 N N . SER B 1 286 ? -24.766 -15.414 6.379 1 98.62 286 SER B N 1
ATOM 4764 C CA . SER B 1 286 ? -24.047 -15.078 5.148 1 98.62 286 SER B CA 1
ATOM 4765 C C . SER B 1 286 ? -24.062 -16.25 4.168 1 98.62 286 SER B C 1
ATOM 4767 O O . SER B 1 286 ? -24.391 -17.375 4.543 1 98.62 286 SER B O 1
ATOM 4769 N N . GLN B 1 287 ? -23.828 -15.914 2.959 1 98.62 287 GLN B N 1
ATOM 4770 C CA . GLN B 1 287 ? -23.719 -16.906 1.892 1 98.62 287 GLN B CA 1
ATOM 4771 C C . GLN B 1 287 ? -22.406 -16.75 1.123 1 98.62 287 GLN B C 1
ATOM 4773 O O . GLN B 1 287 ? -22.078 -15.648 0.663 1 98.62 287 GLN B O 1
ATOM 4778 N N . VAL B 1 288 ? -21.672 -17.828 1.001 1 98.69 288 VAL B N 1
ATOM 4779 C CA . VAL B 1 288 ? -20.438 -17.875 0.229 1 98.69 288 VAL B CA 1
ATOM 4780 C C . VAL B 1 288 ? -20.609 -18.766 -0.991 1 98.69 288 VAL B C 1
ATOM 4782 O O . VAL B 1 288 ? -21 -19.938 -0.859 1 98.69 288 VAL B O 1
ATOM 4785 N N . ALA B 1 289 ? -20.375 -18.219 -2.146 1 98.44 289 ALA B N 1
ATOM 4786 C CA . ALA B 1 289 ? -20.531 -18.938 -3.408 1 98.44 289 ALA B CA 1
ATOM 4787 C C . ALA B 1 289 ? -19.203 -19.531 -3.871 1 98.44 289 ALA B C 1
ATOM 4789 O O . ALA B 1 289 ? -18.156 -19.266 -3.277 1 98.44 289 ALA B O 1
ATOM 4790 N N . PRO B 1 290 ? -19.234 -20.359 -4.934 1 98.5 290 PRO B N 1
ATOM 4791 C CA . PRO B 1 290 ? -18.047 -21.109 -5.352 1 98.5 290 PRO B CA 1
ATOM 4792 C C . PRO B 1 290 ? -16.891 -20.203 -5.75 1 98.5 290 PRO B C 1
ATOM 4794 O O . PRO B 1 290 ? -17.094 -19.031 -6.086 1 98.5 290 PRO B O 1
ATOM 4797 N N . TYR B 1 291 ? -15.672 -20.797 -5.629 1 98.69 291 TYR B N 1
ATOM 4798 C CA . TYR B 1 291 ? -14.414 -20.203 -6.062 1 98.69 291 TYR B CA 1
ATOM 4799 C C . TYR B 1 291 ? -14.047 -19.016 -5.18 1 98.69 291 TYR B C 1
ATOM 4801 O O . TYR B 1 291 ? -13.547 -18 -5.672 1 98.69 291 TYR B O 1
ATOM 4809 N N . THR B 1 292 ? -14.375 -19.203 -3.867 1 98.81 292 THR B N 1
ATOM 4810 C CA . THR B 1 292 ? -14.102 -18.156 -2.893 1 98.81 292 THR B CA 1
ATOM 4811 C C . THR B 1 292 ? -13.102 -18.625 -1.849 1 98.81 292 THR B C 1
ATOM 4813 O O . THR B 1 292 ? -13.18 -19.766 -1.375 1 98.81 292 THR B O 1
ATOM 4816 N N . SER B 1 293 ? -12.133 -17.812 -1.615 1 98.94 293 SER B N 1
ATOM 4817 C CA . SER B 1 293 ? -11.172 -18.031 -0.533 1 98.94 293 SER B CA 1
ATOM 4818 C C . SER B 1 293 ? -11.266 -16.922 0.508 1 98.94 293 SER B C 1
ATOM 4820 O O . SER B 1 293 ? -11.133 -15.742 0.177 1 98.94 293 SER B O 1
ATOM 4822 N N . ILE B 1 294 ? -11.516 -17.328 1.748 1 98.94 294 ILE B N 1
ATOM 4823 C CA . ILE B 1 294 ? -11.555 -16.375 2.852 1 98.94 294 ILE B CA 1
ATOM 4824 C C . ILE B 1 294 ? -10.43 -16.672 3.84 1 98.94 294 ILE B C 1
ATOM 4826 O O . ILE B 1 294 ? -10.328 -17.797 4.34 1 98.94 294 ILE B O 1
ATOM 4830 N N . GLY B 1 295 ? -9.586 -15.734 4.117 1 98.81 295 GLY B N 1
ATOM 4831 C CA . GLY B 1 295 ? -8.445 -15.906 5 1 98.81 295 GLY B CA 1
ATOM 4832 C C . GLY B 1 295 ? -8.836 -16.094 6.453 1 98.81 295 GLY B C 1
ATOM 4833 O O . GLY B 1 295 ? -9.992 -16.375 6.762 1 98.81 295 GLY B O 1
ATOM 4834 N N . GLY B 1 296 ? -7.836 -16.016 7.301 1 98.81 296 GLY B N 1
ATOM 4835 C CA . GLY B 1 296 ? -8.062 -16.219 8.727 1 98.81 296 GLY B CA 1
ATOM 4836 C C . GLY B 1 296 ? -8.531 -14.969 9.438 1 98.81 296 GLY B C 1
ATOM 4837 O O . GLY B 1 296 ? -8.164 -13.852 9.055 1 98.81 296 GLY B O 1
ATOM 4838 N N . GLY B 1 297 ? -9.312 -15.172 10.5 1 98.88 297 GLY B N 1
ATOM 4839 C CA . GLY B 1 297 ? -9.719 -14.086 11.383 1 98.88 297 GLY B CA 1
ATOM 4840 C C . GLY B 1 297 ? -10.664 -13.102 10.734 1 98.88 297 GLY B C 1
ATOM 4841 O O . GLY B 1 297 ? -10.672 -11.914 11.078 1 98.88 297 GLY B O 1
ATOM 4842 N N . CYS B 1 298 ? -11.328 -13.492 9.742 1 98.88 298 CYS B N 1
ATOM 4843 C CA . CYS B 1 298 ? -12.289 -12.617 9.062 1 98.88 298 CYS B CA 1
ATOM 4844 C C . CYS B 1 298 ? -13.656 -12.688 9.734 1 98.88 298 CYS B C 1
ATOM 4846 O O . CYS B 1 298 ? -13.93 -13.609 10.5 1 98.88 298 CYS B O 1
ATOM 4848 N N . ALA B 1 299 ? -14.422 -11.664 9.508 1 98.88 299 ALA B N 1
ATOM 4849 C CA . ALA B 1 299 ? -15.82 -11.625 9.945 1 98.88 299 ALA B CA 1
ATOM 4850 C C . ALA B 1 299 ? -16.734 -11.195 8.805 1 98.88 299 ALA B C 1
ATOM 4852 O O . ALA B 1 299 ? -16.625 -10.07 8.305 1 98.88 299 ALA B O 1
ATOM 4853 N N . LEU B 1 300 ? -17.609 -12.055 8.367 1 98.69 300 LEU B N 1
ATOM 4854 C CA . LEU B 1 300 ? -18.656 -11.75 7.395 1 98.69 300 LEU B CA 1
ATOM 4855 C C . LEU B 1 300 ? -20.031 -11.836 8.031 1 98.69 300 LEU B C 1
ATOM 4857 O O . LEU B 1 300 ? -20.375 -12.836 8.664 1 98.69 300 LEU B O 1
ATOM 4861 N N . ARG B 1 301 ? -20.797 -10.742 7.934 1 98.5 301 ARG B N 1
ATOM 4862 C CA . ARG B 1 301 ? -22.141 -10.703 8.484 1 98.5 301 ARG B CA 1
ATOM 4863 C C . ARG B 1 301 ? -23.141 -10.219 7.441 1 98.5 301 ARG B C 1
ATOM 4865 O O . ARG B 1 301 ? -22.922 -9.188 6.793 1 98.5 301 ARG B O 1
ATOM 4872 N N . ARG B 1 302 ? -24.219 -10.914 7.277 1 97.69 302 ARG B N 1
ATOM 4873 C CA . ARG B 1 302 ? -25.297 -10.547 6.367 1 97.69 302 ARG B CA 1
ATOM 4874 C C . ARG B 1 302 ? -24.75 -10.211 4.984 1 97.69 302 ARG B C 1
ATOM 4876 O O . ARG B 1 302 ? -25.094 -9.164 4.414 1 97.69 302 ARG B O 1
ATOM 4883 N N . THR B 1 303 ? -23.906 -11.133 4.492 1 97.06 303 THR B N 1
ATOM 4884 C CA . THR B 1 303 ? -23.172 -10.82 3.271 1 97.06 303 THR B CA 1
ATOM 4885 C C . THR B 1 303 ? -23.25 -11.984 2.287 1 97.06 303 THR B C 1
ATOM 4887 O O . THR B 1 303 ? -23.25 -13.148 2.693 1 97.06 303 THR B O 1
ATOM 4890 N N . TYR B 1 304 ? -23.359 -11.648 1.053 1 97 304 TYR B N 1
ATOM 4891 C CA . TYR B 1 304 ? -23.188 -12.594 -0.045 1 97 304 TYR B CA 1
ATOM 4892 C C . TYR B 1 304 ? -21.891 -12.328 -0.789 1 97 304 TYR B C 1
ATOM 4894 O O . TYR B 1 304 ? -21.641 -11.203 -1.229 1 97 304 TYR B O 1
ATOM 4902 N N . LEU B 1 305 ? -21.094 -13.391 -0.94 1 96.5 305 LEU B N 1
ATOM 4903 C CA . LEU B 1 305 ? -19.766 -13.273 -1.554 1 96.5 305 LEU B CA 1
ATOM 4904 C C . LEU B 1 305 ? -19.484 -14.453 -2.48 1 96.5 305 LEU B C 1
ATOM 4906 O O . LEU B 1 305 ? -19.688 -15.609 -2.096 1 96.5 305 LEU B O 1
ATOM 4910 N N . GLY B 1 306 ? -19.062 -14.211 -3.736 1 97.88 306 GLY B N 1
ATOM 4911 C CA . GLY B 1 306 ? -18.703 -15.273 -4.66 1 97.88 306 GLY B CA 1
ATOM 4912 C C . GLY B 1 306 ? -17.484 -14.953 -5.492 1 97.88 306 GLY B C 1
ATOM 4913 O O . GLY B 1 306 ? -17.125 -13.789 -5.668 1 97.88 306 GLY B O 1
ATOM 4914 N N . ASN B 1 307 ? -16.812 -15.977 -5.926 1 98.19 307 ASN B N 1
ATOM 4915 C CA . ASN B 1 307 ? -15.688 -15.844 -6.848 1 98.19 307 ASN B CA 1
ATOM 4916 C C . ASN B 1 307 ? -14.734 -14.734 -6.41 1 98.19 307 ASN B C 1
ATOM 4918 O O . ASN B 1 307 ? -14.422 -13.828 -7.188 1 98.19 307 ASN B O 1
ATOM 4922 N N . SER B 1 308 ? -14.32 -14.805 -5.148 1 98.69 308 SER B N 1
ATOM 4923 C CA . SER B 1 308 ? -13.57 -13.695 -4.562 1 98.69 308 SER B CA 1
ATOM 4924 C C . SER B 1 308 ? -12.516 -14.195 -3.586 1 98.69 308 SER B C 1
ATOM 4926 O O . SER B 1 308 ? -12.531 -15.367 -3.195 1 98.69 308 SER B O 1
ATOM 4928 N N . ILE B 1 309 ? -11.609 -13.375 -3.332 1 98.88 309 ILE B N 1
ATOM 4929 C CA . ILE B 1 309 ? -10.57 -13.617 -2.338 1 98.88 309 ILE B CA 1
ATOM 4930 C C . ILE B 1 309 ? -10.641 -12.547 -1.25 1 98.88 309 ILE B C 1
ATOM 4932 O O . ILE B 1 309 ? -10.562 -11.352 -1.538 1 98.88 309 ILE B O 1
ATOM 4936 N N . VAL B 1 310 ? -10.836 -12.969 -0 1 98.88 310 VAL B N 1
ATOM 4937 C CA . VAL B 1 310 ? -10.797 -12.094 1.166 1 98.88 310 VAL B CA 1
ATOM 4938 C C . VAL B 1 310 ? -9.57 -12.422 2.016 1 98.88 310 VAL B C 1
ATOM 4940 O O . VAL B 1 310 ? -9.422 -13.539 2.502 1 98.88 310 VAL B O 1
ATOM 4943 N N . LEU B 1 311 ? -8.711 -11.461 2.232 1 98.75 311 LEU B N 1
ATOM 4944 C CA . LEU B 1 311 ? -7.469 -11.711 2.961 1 98.75 311 LEU B CA 1
ATOM 4945 C C . LEU B 1 311 ? -7.688 -11.578 4.465 1 98.75 311 LEU B C 1
ATOM 4947 O O . LEU B 1 311 ? -8.773 -11.195 4.906 1 98.75 311 LEU B O 1
ATOM 4951 N N . ASP B 1 312 ? -6.676 -11.883 5.195 1 98.75 312 ASP B N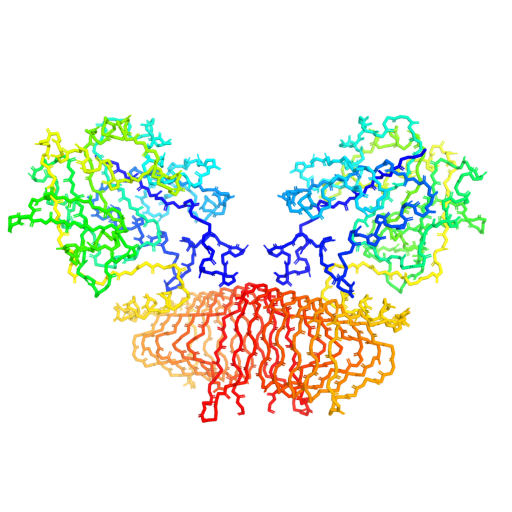 1
ATOM 4952 C CA . ASP B 1 312 ? -6.758 -12.078 6.641 1 98.75 312 ASP B CA 1
ATOM 4953 C C . ASP B 1 312 ? -7.285 -10.828 7.332 1 98.75 312 ASP B C 1
ATOM 4955 O O . ASP B 1 312 ? -6.902 -9.711 6.98 1 98.75 312 ASP B O 1
ATOM 4959 N N . GLY B 1 313 ? -8.219 -11.039 8.273 1 98.81 313 GLY B N 1
ATOM 4960 C CA . GLY B 1 313 ? -8.617 -10 9.211 1 98.81 313 GLY B CA 1
ATOM 4961 C C . GLY B 1 313 ? -9.641 -9.047 8.633 1 98.81 313 GLY B C 1
ATOM 4962 O O . GLY B 1 313 ? -10.016 -8.062 9.281 1 98.81 313 GLY B O 1
ATOM 4963 N N . ALA B 1 314 ? -10.07 -9.211 7.465 1 98.75 314 ALA B N 1
ATOM 4964 C CA . ALA B 1 314 ? -11.047 -8.32 6.844 1 98.75 314 ALA B CA 1
ATOM 4965 C C . ALA B 1 314 ? -12.43 -8.5 7.469 1 98.75 314 ALA B C 1
ATOM 4967 O O . ALA B 1 314 ? -12.75 -9.57 7.992 1 98.75 314 ALA B O 1
ATOM 4968 N N . THR B 1 315 ? -13.227 -7.473 7.445 1 98.81 315 THR B N 1
ATOM 4969 C CA . THR B 1 315 ? -14.602 -7.473 7.918 1 98.81 315 THR B CA 1
ATOM 4970 C C . THR B 1 315 ? -15.555 -7.004 6.82 1 98.81 315 THR B C 1
ATOM 4972 O O . THR B 1 315 ? -15.344 -5.949 6.219 1 98.81 315 THR B O 1
ATOM 4975 N N . VAL B 1 316 ? -16.578 -7.773 6.543 1 98.56 316 VAL B N 1
ATOM 4976 C CA . VAL B 1 316 ? -17.578 -7.445 5.531 1 98.56 316 VAL B CA 1
ATOM 4977 C C . VAL B 1 316 ? -18.984 -7.551 6.137 1 98.56 316 VAL B C 1
ATOM 4979 O O . VAL B 1 316 ? -19.359 -8.602 6.66 1 98.56 316 VAL B O 1
ATOM 4982 N N . THR B 1 317 ? -19.75 -6.477 6.07 1 97.81 317 THR B N 1
ATOM 4983 C CA . THR B 1 317 ? -21.047 -6.461 6.734 1 97.81 317 THR B CA 1
ATOM 4984 C C . THR B 1 317 ? -22.125 -5.902 5.812 1 97.81 317 THR B C 1
ATOM 4986 O O . THR B 1 317 ? -21.984 -4.789 5.301 1 97.81 317 THR B O 1
ATOM 4989 N N . GLY B 1 318 ? -23.125 -6.637 5.598 1 95.38 318 GLY B N 1
ATOM 4990 C CA . GLY B 1 318 ? -24.344 -6.141 4.969 1 95.38 318 GLY B CA 1
ATOM 4991 C C . GLY B 1 318 ? -24.234 -6.035 3.459 1 95.38 318 GLY B C 1
ATOM 4992 O O . GLY B 1 318 ? -25 -5.316 2.824 1 95.38 318 GLY B O 1
ATOM 4993 N N . MET B 1 319 ? -23.281 -6.691 2.865 1 93.69 319 MET B N 1
ATOM 4994 C CA . MET B 1 319 ? -23.078 -6.59 1.424 1 93.69 319 MET B CA 1
ATOM 4995 C C . MET B 1 319 ? -23.781 -7.73 0.694 1 93.69 319 MET B C 1
ATOM 4997 O O . MET B 1 319 ? -23.422 -8.898 0.878 1 93.69 319 MET B O 1
ATOM 5001 N N . ARG B 1 320 ? -24.703 -7.469 -0.206 1 85.5 320 ARG B N 1
ATOM 5002 C CA . ARG B 1 320 ? -25.578 -8.516 -0.732 1 85.5 320 ARG B CA 1
ATOM 5003 C C . ARG B 1 320 ? -25.094 -8.992 -2.096 1 85.5 320 ARG B C 1
ATOM 5005 O O . ARG B 1 320 ? -25.766 -9.805 -2.742 1 85.5 320 ARG B O 1
ATOM 5012 N N . GLY B 1 321 ? -23.891 -8.562 -2.537 1 91.88 321 GLY B N 1
ATOM 5013 C CA . GLY B 1 321 ? -23.5 -9.008 -3.863 1 91.88 321 GLY B CA 1
ATOM 5014 C C . GLY B 1 321 ? -22.062 -8.633 -4.215 1 91.88 321 GLY B C 1
ATOM 5015 O O . GLY B 1 321 ? -21.828 -7.875 -5.16 1 91.88 321 GLY B O 1
ATOM 5016 N N . ILE B 1 322 ? -21.141 -9.227 -3.605 1 95.88 322 ILE B N 1
ATOM 5017 C CA . ILE B 1 322 ? -19.734 -9.023 -3.973 1 95.88 322 ILE B CA 1
ATOM 5018 C C . ILE B 1 322 ? -19.266 -10.164 -4.879 1 95.88 322 ILE B C 1
ATOM 5020 O O . ILE B 1 322 ? -19.422 -11.336 -4.539 1 95.88 322 ILE B O 1
ATOM 5024 N N . GLU B 1 323 ? -18.75 -9.859 -6.035 1 96.56 323 GLU B N 1
ATOM 5025 C CA . GLU B 1 323 ? -18.266 -10.844 -7 1 96.56 323 GLU B CA 1
ATOM 5026 C C . GLU B 1 323 ? -16.953 -10.406 -7.625 1 96.56 323 GLU B C 1
ATOM 5028 O O . GLU B 1 323 ? -16.703 -9.211 -7.793 1 96.56 323 GLU B O 1
ATOM 5033 N N . GLY B 1 324 ? -16.125 -11.414 -7.945 1 97 324 GLY B N 1
ATOM 5034 C CA . GLY B 1 324 ? -14.898 -11.117 -8.656 1 97 324 GLY B CA 1
ATOM 5035 C C . GLY B 1 324 ? -14.023 -10.102 -7.945 1 97 324 GLY B C 1
ATOM 5036 O O . GLY B 1 324 ? -13.508 -9.172 -8.57 1 97 324 GLY B O 1
ATOM 5037 N N . SER B 1 325 ? -13.922 -10.227 -6.656 1 98.12 325 SER B N 1
ATOM 5038 C CA . SER B 1 325 ? -13.297 -9.188 -5.844 1 98.12 325 SER B CA 1
ATOM 5039 C C . SER B 1 325 ? -12.094 -9.727 -5.078 1 98.12 325 SER B C 1
ATOM 5041 O O . SER B 1 325 ? -11.984 -10.938 -4.855 1 98.12 325 SER B O 1
ATOM 5043 N N . VAL B 1 326 ? -11.188 -8.867 -4.781 1 98.75 326 VAL B N 1
ATOM 5044 C CA . VAL B 1 326 ? -10.086 -9.125 -3.861 1 98.75 326 VAL B CA 1
ATOM 5045 C C . VAL B 1 326 ? -10.055 -8.055 -2.773 1 98.75 326 VAL B C 1
ATOM 5047 O O . VAL B 1 326 ? -9.859 -6.875 -3.062 1 98.75 326 VAL B O 1
ATOM 5050 N N . ILE B 1 327 ? -10.258 -8.492 -1.522 1 98.75 327 ILE B N 1
ATOM 5051 C CA . ILE B 1 327 ? -10.336 -7.602 -0.371 1 98.75 327 ILE B CA 1
ATOM 5052 C C . ILE B 1 327 ? -9.102 -7.793 0.511 1 98.75 327 ILE B C 1
ATOM 5054 O O . ILE B 1 327 ? -8.875 -8.883 1.047 1 98.75 327 ILE B O 1
ATOM 5058 N N . GLY B 1 328 ? -8.336 -6.762 0.688 1 98.69 328 GLY B N 1
ATOM 5059 C CA . GLY B 1 328 ? -7.039 -6.844 1.345 1 98.69 328 GLY B CA 1
ATOM 5060 C C . GLY B 1 328 ? -7.141 -7.121 2.832 1 98.69 328 GLY B C 1
ATOM 5061 O O . GLY B 1 328 ? -8.234 -7.129 3.395 1 98.69 328 GLY B O 1
ATOM 5062 N N . ARG B 1 329 ? -5.973 -7.316 3.461 1 98.62 329 ARG B N 1
ATOM 5063 C CA . ARG B 1 329 ? -5.895 -7.633 4.883 1 98.62 329 ARG B CA 1
ATOM 5064 C C . ARG B 1 329 ? -6.418 -6.477 5.73 1 98.62 329 ARG B C 1
ATOM 5066 O O . ARG B 1 329 ? -6.105 -5.316 5.465 1 98.62 329 ARG B O 1
ATOM 5073 N N . GLY B 1 330 ? -7.25 -6.836 6.723 1 98.56 330 GLY B N 1
ATOM 5074 C CA . GLY B 1 330 ? -7.719 -5.852 7.684 1 98.56 330 GLY B CA 1
ATOM 5075 C C . GLY B 1 330 ? -8.656 -4.824 7.078 1 98.56 330 GLY B C 1
ATOM 5076 O O . GLY B 1 330 ? -8.961 -3.811 7.707 1 98.56 330 GLY B O 1
ATOM 5077 N N . ALA B 1 331 ? -9.047 -4.996 5.871 1 98.62 331 ALA B N 1
ATOM 5078 C CA . ALA B 1 331 ? -9.984 -4.066 5.238 1 98.62 331 ALA B CA 1
ATOM 5079 C C . ALA B 1 331 ? -11.383 -4.211 5.828 1 98.62 331 ALA B C 1
ATOM 5081 O O . ALA B 1 331 ? -11.734 -5.266 6.363 1 98.62 331 ALA B O 1
ATOM 5082 N N . THR B 1 332 ? -12.172 -3.152 5.75 1 98.56 332 THR B N 1
ATOM 5083 C CA . THR B 1 332 ? -13.562 -3.131 6.207 1 98.56 332 THR B CA 1
ATOM 5084 C C . THR B 1 332 ? -14.492 -2.699 5.078 1 98.56 332 THR B C 1
ATOM 5086 O O . THR B 1 332 ? -14.281 -1.653 4.461 1 98.56 332 THR B O 1
ATOM 5089 N N . VAL B 1 333 ? -15.5 -3.486 4.777 1 97.88 333 VAL B N 1
ATOM 5090 C CA . VAL B 1 333 ? -16.5 -3.213 3.756 1 97.88 333 VAL B CA 1
ATOM 5091 C C . VAL B 1 333 ? -17.906 -3.344 4.355 1 97.88 333 VAL B C 1
ATOM 5093 O O . VAL B 1 333 ? -18.234 -4.375 4.945 1 97.88 333 VAL B O 1
ATOM 5096 N N . SER B 1 334 ? -18.703 -2.293 4.227 1 96.56 334 SER B N 1
ATOM 5097 C CA . SER B 1 334 ? -20.031 -2.375 4.828 1 96.56 334 SER B CA 1
ATOM 5098 C C . SER B 1 334 ? -21.047 -1.604 4.004 1 96.56 334 SER B C 1
ATOM 5100 O O . SER B 1 334 ? -20.703 -0.674 3.277 1 96.56 334 SER B O 1
ATOM 5102 N N . ALA B 1 335 ? -22.266 -2.094 4.062 1 92.62 335 ALA B N 1
ATOM 5103 C CA . ALA B 1 335 ? -23.406 -1.291 3.613 1 92.62 335 ALA B CA 1
ATOM 5104 C C . ALA B 1 335 ? -23.781 -0.238 4.652 1 92.62 335 ALA B C 1
ATOM 5106 O O . ALA B 1 335 ? -23.734 -0.505 5.855 1 92.62 335 ALA B O 1
ATOM 5107 N N . ALA B 1 336 ? -23.953 0.948 4.121 1 83.19 336 ALA B N 1
ATOM 5108 C CA . ALA B 1 336 ? -24.328 2.018 5.043 1 83.19 336 ALA B CA 1
ATOM 5109 C C . ALA B 1 336 ? -25.688 1.746 5.684 1 83.19 336 ALA B C 1
ATOM 5111 O O . ALA B 1 336 ? -26.5 0.983 5.145 1 83.19 336 ALA B O 1
ATOM 5112 N N . ASP B 1 337 ? -25.812 2.289 6.969 1 71.12 337 ASP B N 1
ATOM 5113 C CA . ASP B 1 337 ? -27.078 2.156 7.691 1 71.12 337 ASP B CA 1
ATOM 5114 C C . ASP B 1 337 ? -28.219 2.826 6.934 1 71.12 337 ASP B C 1
ATOM 5116 O O . ASP B 1 337 ? -27.984 3.709 6.102 1 71.12 337 ASP B O 1
ATOM 5120 N N . HIS B 1 338 ? -29.391 2.385 7.309 1 62.38 338 HIS B N 1
ATOM 5121 C CA . HIS B 1 338 ? -30.656 2.834 6.742 1 62.38 338 HIS B CA 1
ATOM 5122 C C . HIS B 1 338 ? -30.797 4.352 6.82 1 62.38 338 HIS B C 1
ATOM 5124 O O . HIS B 1 338 ? -30.625 4.938 7.895 1 62.38 338 HIS B O 1
ATOM 5130 N N . GLY B 1 339 ? -30.719 5.016 5.562 1 64.75 339 GLY B N 1
ATOM 5131 C CA . GLY B 1 339 ? -30.984 6.441 5.445 1 64.75 339 GLY B CA 1
ATOM 5132 C C . GLY B 1 339 ? -29.812 7.227 4.891 1 64.75 339 GLY B C 1
ATOM 5133 O O . GLY B 1 339 ? -30 8.32 4.359 1 64.75 339 GLY B O 1
ATOM 5134 N N . ASP B 1 340 ? -28.594 6.57 5.023 1 67.19 340 ASP B N 1
ATOM 5135 C CA . ASP B 1 340 ? -27.469 7.332 4.496 1 67.19 340 ASP B CA 1
ATOM 5136 C C . ASP B 1 340 ? -27.312 7.117 2.994 1 67.19 340 ASP B C 1
ATOM 5138 O O . ASP B 1 340 ? -27.156 5.984 2.537 1 67.19 340 ASP B O 1
ATOM 5142 N N . ARG B 1 341 ? -27.4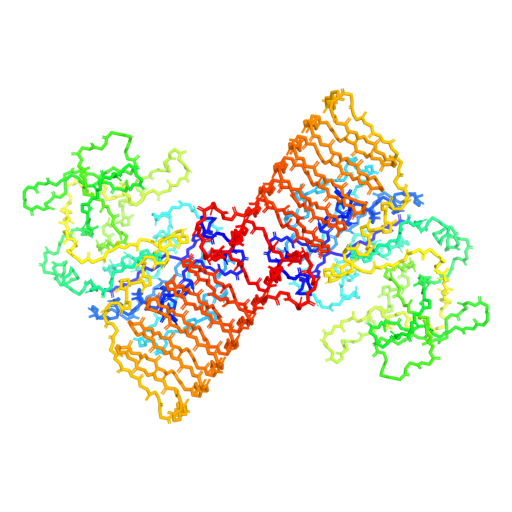84 8.188 2.352 1 78.94 341 ARG B N 1
ATOM 5143 C CA . ARG B 1 341 ? -27.5 8.109 0.895 1 78.94 341 ARG B CA 1
ATOM 5144 C C . ARG B 1 341 ? -26.109 8.32 0.317 1 78.94 341 ARG B C 1
ATOM 5146 O O . ARG B 1 341 ? -25.938 8.406 -0.902 1 78.94 341 ARG B O 1
ATOM 5153 N N . HIS B 1 342 ? -25.109 8.242 1.347 1 87.75 342 HIS B N 1
ATOM 5154 C CA . HIS B 1 342 ? -23.797 8.578 0.826 1 87.75 342 HIS B CA 1
ATOM 5155 C C . HIS B 1 342 ? -22.828 7.418 0.981 1 87.75 342 HIS B C 1
ATOM 5157 O O . HIS B 1 342 ? -23 6.566 1.858 1 87.75 342 HIS B O 1
ATOM 5163 N N . HIS B 1 343 ? -21.922 7.344 0.053 1 93.31 343 HIS B N 1
ATOM 5164 C CA . HIS B 1 343 ? -20.797 6.438 0.148 1 93.31 343 HIS B CA 1
ATOM 5165 C C . HIS B 1 343 ? -19.641 7.078 0.918 1 93.31 343 HIS B C 1
ATOM 5167 O O . HIS B 1 343 ? -19.406 8.281 0.809 1 93.31 343 HIS B O 1
ATOM 5173 N N . ARG B 1 344 ? -18.953 6.32 1.663 1 95.75 344 ARG B N 1
ATOM 5174 C CA . ARG B 1 344 ? -17.703 6.723 2.295 1 95.75 344 ARG B CA 1
ATOM 5175 C C . ARG B 1 344 ? -16.562 5.793 1.896 1 95.75 344 ARG B C 1
ATOM 5177 O O . ARG B 1 344 ? -16.641 4.582 2.125 1 95.75 344 ARG B O 1
ATOM 5184 N N . LEU B 1 345 ? -15.594 6.352 1.318 1 97.44 345 LEU B N 1
ATOM 5185 C CA . LEU B 1 345 ? -14.492 5.57 0.761 1 97.44 345 LEU B CA 1
ATOM 5186 C C . LEU B 1 345 ? -13.164 6.012 1.354 1 97.44 345 LEU B C 1
ATOM 5188 O O . LEU B 1 345 ? -12.805 7.191 1.288 1 97.44 345 LEU B O 1
ATOM 5192 N N . VAL B 1 346 ? -12.461 5.18 2.014 1 98.31 346 VAL B N 1
ATOM 5193 C CA . VAL B 1 346 ? -11.062 5.309 2.424 1 98.31 346 VAL B CA 1
ATOM 5194 C C . VAL B 1 346 ? -10.219 4.234 1.741 1 98.31 346 VAL B C 1
ATOM 5196 O O . VAL B 1 346 ? -9.992 3.162 2.309 1 98.31 346 VAL B O 1
ATOM 5199 N N . ILE B 1 347 ? -9.836 4.523 0.455 1 98.25 347 ILE B N 1
ATOM 5200 C CA . ILE B 1 347 ? -9.18 3.516 -0.37 1 98.25 347 ILE B CA 1
ATOM 5201 C C . ILE B 1 347 ? -7.816 4.031 -0.83 1 98.25 347 ILE B C 1
ATOM 5203 O O . ILE B 1 347 ? -7.688 5.191 -1.228 1 98.25 347 ILE B O 1
ATOM 5207 N N . GLY B 1 348 ? -6.82 3.201 -0.734 1 97.12 348 GLY B N 1
ATOM 5208 C CA . GLY B 1 348 ? -5.441 3.564 -1.027 1 97.12 348 GLY B CA 1
ATOM 5209 C C . GLY B 1 348 ? -5.164 3.709 -2.512 1 97.12 348 GLY B C 1
ATOM 5210 O O . GLY B 1 348 ? -6.086 3.637 -3.33 1 97.12 348 GLY B O 1
ATOM 5211 N N . ASP B 1 349 ? -3.885 3.906 -2.799 1 97.5 349 ASP B N 1
ATOM 5212 C CA . ASP B 1 349 ? -3.438 4.113 -4.172 1 97.5 349 ASP B CA 1
ATOM 5213 C C . ASP B 1 349 ? -3.73 2.889 -5.035 1 97.5 349 ASP B C 1
ATOM 5215 O O . ASP B 1 349 ? -3.576 1.753 -4.586 1 97.5 349 ASP B O 1
ATOM 5219 N N . HIS B 1 350 ? -4.262 3.121 -6.297 1 97.56 350 HIS B N 1
ATOM 5220 C CA . HIS B 1 350 ? -4.449 2.125 -7.344 1 97.56 350 HIS B CA 1
ATOM 5221 C C . HIS B 1 350 ? -5.551 1.14 -6.977 1 97.56 350 HIS B C 1
ATOM 5223 O O . HIS B 1 350 ? -5.605 0.03 -7.512 1 97.56 350 HIS B O 1
ATOM 5229 N N . ALA B 1 351 ? -6.352 1.476 -5.98 1 98.06 351 ALA B N 1
ATOM 5230 C CA . ALA B 1 351 ? -7.516 0.654 -5.652 1 98.06 351 ALA B CA 1
ATOM 5231 C C . ALA B 1 351 ? -8.586 0.767 -6.73 1 98.06 351 ALA B C 1
ATOM 5233 O O . ALA B 1 351 ? -8.562 1.692 -7.543 1 98.06 351 ALA B O 1
ATOM 5234 N N . GLY B 1 352 ? -9.516 -0.211 -6.812 1 97.62 352 GLY B N 1
ATOM 5235 C CA . GLY B 1 352 ? -10.664 -0.229 -7.699 1 97.62 352 GLY B CA 1
ATOM 5236 C C . GLY B 1 352 ? -11.961 -0.586 -6.992 1 97.62 352 GLY B C 1
ATOM 5237 O O . GLY B 1 352 ? -12.039 -1.617 -6.32 1 97.62 352 GLY B O 1
ATOM 5238 N N . VAL B 1 353 ? -12.969 0.271 -7.145 1 96.5 353 VAL B N 1
ATOM 5239 C CA . VAL B 1 353 ? -14.273 0.037 -6.531 1 96.5 353 VAL B CA 1
ATOM 5240 C C . VAL B 1 353 ? -15.375 0.239 -7.57 1 96.5 353 VAL B C 1
ATOM 5242 O O . VAL B 1 353 ? -15.477 1.31 -8.172 1 96.5 353 VAL B O 1
ATOM 5245 N N . GLU B 1 354 ? -16.062 -0.778 -7.805 1 95.44 354 GLU B N 1
ATOM 5246 C CA . GLU B 1 354 ? -17.281 -0.708 -8.609 1 95.44 354 GLU B CA 1
ATOM 5247 C C . GLU B 1 354 ? -18.516 -1.063 -7.781 1 95.44 354 GLU B C 1
ATOM 5249 O O . GLU B 1 354 ? -18.641 -2.191 -7.301 1 95.44 354 GLU B O 1
ATOM 5254 N N . VAL B 1 355 ? -19.391 -0.152 -7.617 1 91.56 355 VAL B N 1
ATOM 5255 C CA . VAL B 1 355 ? -20.547 -0.329 -6.758 1 91.56 355 VAL B CA 1
ATOM 5256 C C . VAL B 1 355 ? -21.781 -0.607 -7.609 1 91.56 355 VAL B C 1
ATOM 5258 O O . VAL B 1 355 ? -22.016 0.061 -8.617 1 91.56 355 VAL B O 1
ATOM 5261 N N . ALA B 1 356 ? -22.531 -1.54 -7.121 1 86.44 356 ALA B N 1
ATOM 5262 C CA . ALA B 1 356 ? -23.781 -1.835 -7.801 1 86.44 356 ALA B CA 1
ATOM 5263 C C . ALA B 1 356 ? -24.766 -0.678 -7.66 1 86.44 356 ALA B C 1
ATOM 5265 O O . ALA B 1 356 ? -24.812 -0.016 -6.621 1 86.44 356 ALA B O 1
ATOM 5266 N N . ALA B 1 357 ? -25.594 -0.351 -8.734 1 67.62 357 ALA B N 1
ATOM 5267 C CA . ALA B 1 357 ? -26.578 0.718 -8.75 1 67.62 357 ALA B CA 1
ATOM 5268 C C . ALA B 1 357 ? -27.828 0.328 -7.949 1 67.62 357 ALA B C 1
ATOM 5270 O O . ALA B 1 357 ? -28.172 -0.852 -7.871 1 67.62 357 ALA B O 1
#

Organism: Streptomyces mobaraensis (NCBI:txid35621)

Foldseek 3Di:
DAEEEEQADQLPQAPPQSVVPGLQQDDFLQGGLQLQVQLLCVVLVHAHYEYEYEPRQVVVCVVCPQVVVVPHGYDYFYDDDCQEDLVSCVSCCVVCPQHKYKYAYSQKDDNVGCNVVSVVCVVVVFQKEFEWEFDPDQQQFWDFDADPVQWTQAIDGNDPDGPGRTGTQGIMIHGSVLVVLQVPDARDPVSHSYSSSSVRSCVVVPTTYGYDYDPGDMFGSSHLLRSLVSSQVVLVPAAADADPQEEADPLEEEEDHEAEEHCEYEANEYEYEPEYAEHNEYEYCEYEEYSEYAYECEYEECEYEYSEYHYAQEYEYNHHDHHSYYHDHNHYHYDDPPPDPDDDDDDDPPDDDDDDD/DAEEEEQADQLPQAPPQSVVPGLQQDDFLQGGLQLQVQLLCVVLVHAHYEYEYEPRQVVVCVVCPQVVVVPHGYDYQYDDDCQEDLVSCVSCCVVCPQHKYKYAYSQKDDNVGCNVVSVVCVVVVFQKEFEWEFDPDQLQFWDFDADPVQWTQAIDGNDPDDPGRTGTQGIMIHGSVLVVLQVPDARDPVSHSYSSSSVRSCVVVPTTYGYDYDPGDMFGSSHLLRSLVSSQVVLVPAAADEDPQEEADPLEEEADHEHEEHCEYEANEYEYEPEYAEHNEYEYCEYEEYSEYAYYCEYEECEYEYSEYHYAQEYEYNHHDHHSYYHDHNHYHYDDPPPDPDDDDDDDPPDDDDDDD

Solvent-accessible surface area (backbone atoms only — not comparable to full-atom values): 34374 Å² total; per-residue (Å²): 99,35,34,37,32,44,54,41,67,76,33,75,62,31,45,28,46,27,49,76,39,60,48,34,60,44,60,44,72,75,36,34,40,39,56,56,45,51,49,31,44,41,68,56,71,36,42,50,32,39,36,35,18,26,96,58,36,65,60,52,42,69,73,50,57,56,23,61,94,76,70,32,41,52,43,83,42,80,43,96,62,85,40,34,62,35,44,52,50,60,74,38,38,82,80,49,60,79,43,36,32,38,39,36,42,28,48,41,44,49,86,76,51,50,42,67,59,51,51,48,47,68,70,66,64,46,46,28,37,35,36,22,34,81,46,96,71,35,49,86,24,38,31,43,37,62,48,97,86,27,39,47,73,42,47,40,65,43,31,93,76,66,93,46,38,30,18,53,63,49,40,36,37,37,30,49,65,51,57,61,23,47,72,69,55,68,60,46,98,84,60,24,26,50,45,43,56,21,52,33,44,35,40,73,70,66,43,53,34,36,50,44,78,55,88,57,66,69,47,55,51,52,31,63,69,38,41,54,51,50,27,37,59,57,34,71,71,50,66,60,40,67,34,88,60,35,43,71,40,91,71,30,48,79,40,74,30,37,30,37,26,50,49,17,37,36,38,51,19,37,40,33,32,32,29,38,40,24,36,50,18,37,36,33,52,21,37,38,34,41,41,22,26,36,22,31,47,22,40,37,32,45,23,29,41,25,40,24,39,36,33,40,42,18,35,37,34,52,37,79,28,40,36,69,23,39,41,22,38,47,14,38,37,32,42,37,60,95,83,41,73,41,24,32,40,40,38,23,45,40,16,37,40,32,38,44,112,99,36,34,39,32,45,54,41,69,74,32,77,61,31,46,28,46,28,51,76,36,59,49,35,57,46,60,44,73,74,36,33,40,39,55,57,46,49,50,34,44,40,69,56,71,36,39,51,32,37,36,34,18,27,97,58,35,66,60,52,42,69,73,49,55,56,24,61,94,76,69,32,41,53,45,82,42,80,44,96,63,86,38,34,60,36,44,51,50,61,73,37,38,80,79,50,62,79,43,36,32,38,39,36,41,27,48,41,46,48,86,76,50,48,43,67,60,50,51,50,46,69,70,65,64,47,45,28,38,36,36,24,35,81,44,96,73,34,51,86,25,37,32,43,37,60,45,96,86,28,39,48,74,44,48,40,63,44,32,93,77,67,92,46,37,30,17,53,62,47,41,36,36,36,32,50,64,51,58,62,24,45,71,70,56,67,60,46,98,85,60,23,26,48,46,44,56,22,52,34,43,36,41,74,70,65,44,52,34,36,50,44,76,54,87,58,66,72,47,54,50,52,31,63,71,36,42,54,50,48,28,38,59,56,34,70,70,52,66,60,41,67,35,88,61,36,43,73,42,91,74,31,45,80,39,73,31,37,30,36,26,50,48,18,35,34,40,52,20,38,41,33,32,31,30,38,39,24,38,48,17,36,36,33,51,21,38,37,33,41,42,22,25,36,24,33,48,22,41,36,32,45,23,30,41,25,41,25,40,36,33,40,44,18,37,38,34,51,37,77,28,38,36,70,23,40,40,22,37,49,14,39,38,32,43,37,61,95,85,41,73,41,26,31,39,39,37,23,46,40,16,36,38,31,38,43,112

Secondary structure (DSSP, 8-state):
-EEEEEE----GGGTTGGGTS-GGG-EETTEEHHHHHHHHHHHTT--EEEEEE-TTHHHHHHHHTTSGGGTSEEEEEE-SS---HHHHHHHTHHHHTT--EEEEETTEE-TT-SHHHHHHHHHH--SEEEEEEE-S-GGGSEEEEE-TTSBEEEEEES-SS-S--EEEEEEEEE-THHHHHHHT----TTS---HHHHHHHHHHTT--EEEEE--S--EE--SHHHHHHHHHHHHHTPPPEE-TT-EE-TT-EEESSEEE-TT-EEES-EEESSEEE-TT-EEES-EE-SSEEE-TT-EEES-EEES-EE-TT-EEES-S-EES-EE-TT-EEEEPPTT---BEEEE-TT-EEEE--/-EEEEEE----GGGTTGGGTS-GGG-EETTEEHHHHHHHHHHHTT--EEEEEE-TTHHHHHHHHTTSGGGTSEEEEEE-SS---HHHHHHHTHHHHTT--EEEEETTEE-TT-SHHHHHHHHHH--SEEEEEEE-S-GGGSEEEEE-TTSBEEEEEES-SS-S--EEEEEEEEE-THHHHHHHT----TTS---HHHHHHHHHHTT--EEEEE--S--EE--SHHHHHHHHHHHHHTPPPEE-TT-EE-TT-EEESSEEE-TT-EEES-EEESSEEE-TT-EEES-EE-SSEEE-TT-EEES-EEES-EE-TT-EEES-S-EES-EE-TT-EEEEPPTT---BEEEE-TT-EEEE--

InterPro domains:
  IPR005835 Nucleotidyl transferase domain [PF00483] (2-235)
  IPR005908 Glucose-1-phosphate thymidylyltransferase, long form [TIGR01208] (2-354)
  IPR005908 Glucose-1-phosphate thymidylyltransferase, long form [cd04189] (1-236)
  IPR029044 Nucleotide-diphospho-sugar transferases [G3DSA:3.90.550.10] (1-233)
  IPR029044 Nucleotide-diphospho-sugar transferases [SSF53448] (1-328)

Nearest PDB structures (foldseek):
  6b5e-assembly2_E  TM=9.158E-01  e=4.879E-21  Mycobacterium tuberculosis H37Rv
  3pkq-assembly3_C  TM=8.861E-01  e=1.620E-19  Salmonella enterica subsp. enterica serovar Typhimurium
  4y7t-assembly1_A  TM=9.012E-01  e=3.268E-17  Pseudomonas putida BIRD-1
  4y7u-assembly1_A  TM=8.839E-01  e=3.446E-17  Pseudomonas putida BIRD-1
  4y7v-assembly1_A  TM=8.869E-01  e=1.107E-16  Pseudomonas putida BIRD-1

pLDDT: mean 95.94, std 4.7, range [62.22, 98.94]

Sequence (714 aa):
MKALVLSGGSGTRLRPFSHSMPKQLMPIANKPVLEYVLENIRATGVHDIGIVTGDRGDQIAAALQDGSRLGVRLTYLPQDAPRGLAHAVITARAFLAEDDFVMYLGDNMLPAGITDAAAGFRAARTAAQVLVHKVSDPRAFGVAETAPDGRVLRLVEKPREPRSDLALIGVYFFTPAVHDAIAAIRPSARGELEITDAIQELVTRGAPVRAVEYDGYWKDTGEVADVLDCNRAVLDGLRAARHPTASVDAASELTGPVDLGPGVRLVRSRVQGPAVIGAGTVLEDSQVAPYTSIGGGCALRRTYLGNSIVLDGATVTGMRGIEGSVIGRGATVSAADHGDRHHRLVIGDHAGVEVAAMKALVLSGGSGTRLRPFSHSMPKQLMPIANKPVLEYVLENIRATGVHDIGIVTGDRGDQIAAALQDGSRLGVRLTYLPQDAPRGLAHAVITARAFLAEDDFVMYLGDNMLPAGITDAAAGFRAARTAAQVLVHKVSDPRAFGVAETAPDGRVLRLVEKPREPRSDLALIGVYFFTPAVHDAIAAIRPSARGELEITDAIQELVTRGAPVRAVEYDGYWKDTGEVADVLDCNRAVLDGLRAARHPTASVDAASELTGPVDLGPGVRLVRSRVQGPAVIGAGTVLEDSQVAPYTSIGGGCALRRTYLGNSIVLDGATVTGMRGIEGSVIGRGATVSAADHGDRHHRLVIGDHAGVEVAA

Radius of gyration: 29.3 Å; Cα contacts (8 Å, |Δi|>4): 1912; chains: 2; bounding box: 61×76×72 Å